Protein AF-W4SAY4-F1 (afdb_monomer_lite)

Secondary structure (DSSP, 8-state):
--TTS------SHHHHHHHHHHTS-GGGHHHHHHHHHHHH-S---HHHHHHHHHHHHHHTTTHHHHHHHHHHHHHHHHHSGGGTT--HHHHHHHHHHHHHT--SS----BTTBS-HHHHHHHHHHHHHHHTT--HHHHHHHHHHHHHHH--TT--HHHHHHHHHHHHHHHHHHHHHHIIIIITTGGGT--S-GGG-STT--TTS----HHHHHHHHHHHHHH-TT-EE-S--SS-SB-HHHHHHHHHHHH-HHHHHHHHHHHHHHHTTSS-PPPPHHHHHHHHHHHHHSPPTT--TT-HHHHHHHHHHHHHHHHHHHHHHTSS--SSS--HHHHHHHHHHHHHHHTSSTTHHHHHHHHHHHHHHHHHHHHHHHHHHHHHHHSSSEE---TTTTS----BTTTGGGSPP-HHHHHHHHHS---HHHHHHTGGGSHHHHHHHHHHHHHHHH-HHHHHHPPP--

Foldseek 3Di:
DPLPDPDLAAQALLLLQLLLQALFAPQLQVLLLVLLCVQQVDNLPLLVLLLVLLLVCCVPVCVVLLVQLLVLLQVLQCVDVVRNPQDSVLLSLLLSLLLSQQDDLAADADLFAGDDPRLVSSVVSLVNSLPPDDPSSNVSSVSLSVLRHGQPPHDPVSSVSSVVNRVSSSVRSNVSCCLSQQLASLLSNVSFNLQNWVSHDVVSVHDHPVVSLVVLQVCVPRNLAHENDQDDQFIQWWNLLSLLSSVCSVVVVVLSVLLVVLVVLLVQWPADDDNSNLSSSLLSLLLSLPAQPDDLPPAPVLVVVLVQSLVSSLSSVQSNVPQAHPVRGDPVNNVRSSRSSCRCRHDPSNSVSSVSSPVSSVVSVLSSLVSLLVSLCCLLAGRHHYDDDPQSLFDGGAGHPPRSVDDHPVVLLVCLVVDDDDQVVCSVVVSGRSNSNVSNVVSVVVCVVCVCCRSPNDRDD

Organism: NCBI:txid1414836

Sequence (461 aa):
MPADWPCDGTTGYDFMDQVGGVLHDPAGFKPLARAWQKVSGRSGDFAQEERSARDEILRGPLQTEFNRAVGALSALARLDPPTREFSPQMLARGLCVLLRWFPVYRTYAGAKGVTGSEAERLRATAARAREGMPESIVAAVDAIERWLLDDAGADRAQVALRHILRRRVEQLSAPLNAKSVEDTAFYRHGVLLSRNEVGSHPTHFANDAAEFHAQNLERAKHFPRALLATATHDHKRGEDLRMRLAVLSEQPRWWIEQSSQFDALTETLDSPALAGGDQQMLWQTLVAAWPIGLGADQTEPLAEYAERIAQWLLKAVREAKLHTSWTDGSPVYEQAVQATVEQVLCSRAGLPLRRALLRASNHIAAAGARNALVQTTLRLTVPGVPDLYQGTEGWDLSLVDPDNRRPVDYAQRQQWLERARDWNTLLRSWRDGAVKARLTALLLQLRAEHPSLFAKGDYQP

InterPro domains:
  IPR012767 Maltooligosyl trehalose synthase [TIGR02401] (2-461)
  IPR013797 Maltooligosyl trehalose synthase, domain 4 [G3DSA:1.10.10.470] (251-352)
  IPR017853 Glycoside hydrolase superfamily [SSF51445] (5-454)

Radius of gyration: 24.58 Å; chains: 1; bounding box: 54×60×66 Å

Structure (mmCIF, N/CA/C/O backbone):
data_AF-W4SAY4-F1
#
_entry.id   AF-W4SAY4-F1
#
loop_
_atom_site.group_PDB
_atom_site.id
_atom_site.type_symbol
_atom_site.label_atom_id
_atom_site.label_alt_id
_atom_site.label_comp_id
_atom_site.label_asym_id
_atom_site.label_entity_id
_atom_site.label_seq_id
_atom_site.pdbx_PDB_ins_code
_atom_site.Cartn_x
_atom_site.Cartn_y
_atom_site.Cartn_z
_atom_site.occupancy
_atom_site.B_iso_or_equiv
_atom_site.auth_seq_id
_atom_site.auth_comp_id
_atom_site.auth_asym_id
_atom_site.auth_atom_id
_atom_site.pdbx_PDB_model_num
ATOM 1 N N . MET A 1 1 ? 3.855 -15.223 -11.497 1.00 82.69 1 MET A N 1
ATOM 2 C CA . MET A 1 1 ? 5.276 -15.606 -11.316 1.00 82.69 1 MET A CA 1
ATOM 3 C C . MET A 1 1 ? 5.685 -16.496 -12.479 1.00 82.69 1 MET A C 1
ATOM 5 O O . MET A 1 1 ? 4.782 -17.088 -13.067 1.00 82.69 1 MET A O 1
ATOM 9 N N . PRO A 1 2 ? 6.977 -16.585 -12.841 1.00 85.12 2 PRO A N 1
ATOM 10 C CA . PRO A 1 2 ? 7.436 -17.583 -13.805 1.00 85.12 2 PRO A CA 1
ATOM 11 C C . PRO A 1 2 ? 7.027 -18.995 -13.362 1.00 85.12 2 PRO A C 1
ATOM 13 O O . PRO A 1 2 ? 7.161 -19.338 -12.189 1.00 85.12 2 PRO A O 1
ATOM 16 N N . ALA A 1 3 ? 6.466 -19.783 -14.281 1.00 82.38 3 ALA A N 1
ATOM 17 C CA . ALA A 1 3 ? 5.867 -21.084 -13.967 1.00 82.38 3 ALA A CA 1
ATOM 18 C C . ALA A 1 3 ? 6.901 -22.181 -13.651 1.00 82.38 3 ALA A C 1
ATOM 20 O O . ALA A 1 3 ? 6.547 -23.231 -13.127 1.00 82.38 3 ALA A O 1
ATOM 21 N N . ASP A 1 4 ? 8.168 -21.949 -13.990 1.00 85.69 4 ASP A N 1
ATOM 22 C CA . ASP A 1 4 ? 9.296 -22.859 -13.788 1.00 85.69 4 ASP A CA 1
ATOM 23 C C . ASP A 1 4 ? 10.018 -22.647 -12.448 1.00 85.69 4 ASP A C 1
ATOM 25 O O . ASP A 1 4 ? 10.971 -23.363 -12.134 1.00 85.69 4 ASP A O 1
ATOM 29 N N . TRP A 1 5 ? 9.587 -21.674 -11.642 1.00 90.12 5 TRP A N 1
ATOM 30 C CA . TRP A 1 5 ? 10.169 -21.451 -10.327 1.00 90.12 5 TRP A CA 1
ATOM 31 C C . TRP A 1 5 ? 9.798 -22.583 -9.366 1.00 90.12 5 TRP A C 1
ATOM 33 O O . TRP A 1 5 ? 8.615 -22.891 -9.218 1.00 90.12 5 TRP A O 1
ATOM 43 N N . PRO A 1 6 ? 10.774 -23.174 -8.651 1.00 92.19 6 PRO A N 1
ATOM 44 C CA . PRO A 1 6 ? 10.508 -24.196 -7.646 1.00 92.19 6 PRO A CA 1
ATOM 45 C C . PRO A 1 6 ? 10.005 -23.544 -6.344 1.00 92.19 6 PRO A C 1
ATOM 47 O O . PRO A 1 6 ? 10.640 -23.659 -5.297 1.00 92.19 6 PRO A O 1
ATOM 50 N N . CYS A 1 7 ? 8.893 -22.808 -6.414 1.00 94.06 7 CYS A N 1
ATOM 51 C CA . CYS A 1 7 ? 8.252 -22.162 -5.273 1.00 94.06 7 CYS A CA 1
ATOM 52 C C . CYS A 1 7 ? 6.763 -22.515 -5.186 1.00 94.06 7 CYS A C 1
ATOM 54 O O . CYS A 1 7 ? 6.109 -22.820 -6.179 1.00 94.06 7 CYS A O 1
ATOM 56 N N . ASP A 1 8 ? 6.231 -22.443 -3.969 1.00 94.00 8 ASP A N 1
ATOM 57 C CA . ASP A 1 8 ? 4.842 -22.803 -3.666 1.00 94.00 8 ASP A CA 1
ATOM 58 C C . ASP A 1 8 ? 3.840 -21.664 -3.851 1.00 94.00 8 ASP A C 1
ATOM 60 O O . ASP A 1 8 ? 2.628 -21.886 -3.841 1.00 94.00 8 ASP A O 1
ATOM 64 N N . GLY A 1 9 ? 4.342 -20.444 -4.031 1.00 95.00 9 GLY A N 1
ATOM 65 C CA . GLY A 1 9 ? 3.535 -19.244 -4.144 1.00 95.00 9 GLY A CA 1
ATOM 66 C C . GLY A 1 9 ? 4.259 -18.000 -3.638 1.00 95.00 9 GLY A C 1
ATOM 67 O O . GLY A 1 9 ? 5.473 -18.002 -3.421 1.00 95.00 9 GLY A O 1
ATOM 68 N N . THR A 1 10 ? 3.488 -16.932 -3.458 1.00 96.25 10 THR A N 1
ATOM 69 C CA . THR A 1 10 ? 3.915 -15.669 -2.844 1.00 96.25 10 THR A CA 1
ATOM 70 C C . THR A 1 10 ? 3.707 -15.708 -1.326 1.00 96.25 10 THR A C 1
ATOM 72 O O . THR A 1 10 ? 3.136 -16.650 -0.771 1.00 96.25 10 THR A O 1
ATOM 75 N N . THR A 1 11 ? 4.116 -14.630 -0.654 1.00 97.75 11 THR A N 1
ATOM 76 C CA . THR A 1 11 ? 3.770 -14.362 0.747 1.00 97.75 11 THR A CA 1
ATOM 77 C C . THR A 1 11 ? 2.364 -13.771 0.930 1.00 97.75 11 THR A C 1
ATOM 79 O O . THR A 1 11 ? 2.032 -13.364 2.034 1.00 97.75 11 THR A O 1
ATOM 82 N N . GLY A 1 12 ? 1.536 -13.701 -0.119 1.00 97.75 12 GLY A N 1
ATOM 83 C CA . GLY A 1 12 ? 0.108 -13.397 0.005 1.00 97.75 12 GLY A CA 1
ATOM 84 C C . GLY A 1 12 ? -0.318 -11.931 -0.065 1.00 97.75 12 GLY A C 1
ATOM 85 O O . GLY A 1 12 ? -1.479 -11.644 0.219 1.00 97.75 12 GLY A O 1
ATOM 86 N N . TYR A 1 13 ? 0.556 -10.996 -0.458 1.00 97.94 13 TYR A N 1
ATOM 87 C CA . TYR A 1 13 ? 0.147 -9.602 -0.716 1.00 97.94 13 TYR A CA 1
ATOM 88 C C . TYR A 1 13 ? -0.864 -9.479 -1.864 1.00 97.94 13 TYR A C 1
ATOM 90 O O . TYR A 1 13 ? -1.711 -8.593 -1.854 1.00 97.94 13 TYR A O 1
ATOM 98 N N . ASP A 1 14 ? -0.810 -10.391 -2.833 1.00 96.75 14 ASP A N 1
ATOM 99 C CA . ASP A 1 14 ? -1.831 -10.529 -3.865 1.00 96.75 14 ASP A CA 1
ATOM 100 C C . ASP A 1 14 ? -3.192 -10.862 -3.246 1.00 96.75 14 ASP A C 1
ATOM 102 O O . ASP A 1 14 ? -4.172 -10.200 -3.561 1.00 96.75 14 ASP A O 1
ATOM 106 N N . PHE A 1 15 ? -3.266 -11.799 -2.296 1.00 98.25 15 PHE A N 1
ATOM 107 C CA . PHE A 1 15 ? -4.519 -12.052 -1.579 1.00 98.25 15 PHE A CA 1
ATOM 108 C C . PHE A 1 15 ? -4.973 -10.842 -0.749 1.00 98.25 15 PHE A C 1
ATOM 110 O O . PHE A 1 15 ? -6.164 -10.531 -0.745 1.00 98.25 15 PHE A O 1
ATOM 117 N N . MET A 1 16 ? -4.043 -10.136 -0.094 1.00 98.25 16 MET A N 1
ATOM 118 C CA . MET A 1 16 ? -4.336 -8.905 0.652 1.00 98.25 16 MET A CA 1
ATOM 119 C C . MET A 1 16 ? -5.023 -7.854 -0.230 1.00 98.25 16 MET A C 1
ATOM 121 O O . MET A 1 16 ? -6.000 -7.234 0.194 1.00 98.25 16 MET A O 1
ATOM 125 N N . ASP A 1 17 ? -4.540 -7.682 -1.462 1.00 97.69 17 ASP A N 1
ATOM 126 C CA . ASP A 1 17 ? -5.147 -6.790 -2.445 1.00 97.69 17 ASP A CA 1
ATOM 127 C C . ASP A 1 17 ? -6.536 -7.276 -2.881 1.00 97.69 17 ASP A C 1
ATOM 129 O O . ASP A 1 17 ? -7.489 -6.499 -2.876 1.00 97.69 17 ASP A O 1
ATOM 133 N N . GLN A 1 18 ? -6.674 -8.569 -3.187 1.00 97.81 18 GLN A N 1
ATOM 134 C CA . GLN A 1 18 ? -7.916 -9.180 -3.676 1.00 97.81 18 GLN A CA 1
ATOM 135 C C . GLN A 1 18 ? -9.053 -9.096 -2.651 1.00 97.81 18 GLN A C 1
ATOM 137 O O . GLN A 1 18 ? -10.160 -8.659 -2.976 1.00 97.81 18 GLN A O 1
ATOM 142 N N . VAL A 1 19 ? -8.779 -9.487 -1.400 1.00 98.06 19 VAL A N 1
ATOM 143 C CA . VAL A 1 19 ? -9.763 -9.414 -0.310 1.00 98.06 19 VAL A CA 1
ATOM 144 C C . VAL A 1 19 ? -10.059 -7.967 0.075 1.00 98.06 19 VAL A C 1
ATOM 146 O O . VAL A 1 19 ? -11.194 -7.638 0.409 1.00 98.06 19 VAL A O 1
ATOM 149 N N . GLY A 1 20 ? -9.063 -7.082 -0.034 1.00 96.44 20 GLY A N 1
ATOM 150 C CA . GLY A 1 20 ? -9.269 -5.646 0.067 1.00 96.44 20 GLY A CA 1
ATOM 151 C C . GLY A 1 20 ? -10.266 -5.172 -0.985 1.00 96.44 20 GLY A C 1
ATOM 152 O O . GLY A 1 20 ? -11.292 -4.607 -0.628 1.00 96.44 20 GLY A O 1
ATOM 153 N N . GLY A 1 21 ? -10.011 -5.448 -2.264 1.00 97.00 21 GLY A N 1
ATOM 154 C CA . GLY A 1 21 ? -10.832 -5.003 -3.389 1.00 97.00 21 GLY A CA 1
ATOM 155 C C . GLY A 1 21 ? -12.295 -5.440 -3.301 1.00 97.00 21 GLY A C 1
ATOM 156 O O . GLY A 1 21 ? -13.177 -4.608 -3.495 1.00 97.00 21 GLY A O 1
ATOM 157 N N . VAL A 1 22 ? -12.574 -6.704 -2.961 1.00 97.94 22 VAL A N 1
ATOM 158 C CA . VAL A 1 22 ? -13.960 -7.221 -2.894 1.00 97.94 22 VAL A CA 1
ATOM 159 C C . VAL A 1 22 ? -14.778 -6.640 -1.728 1.00 97.94 22 VAL A C 1
ATOM 161 O O . VAL A 1 22 ? -16.004 -6.692 -1.737 1.00 97.94 22 VAL A O 1
ATOM 164 N N . LEU A 1 23 ? -14.112 -6.064 -0.720 1.00 97.81 23 LEU A N 1
ATOM 165 C CA . LEU A 1 23 ? -14.746 -5.448 0.454 1.00 97.81 23 LEU A CA 1
ATOM 166 C C . LEU A 1 23 ? -14.910 -3.923 0.332 1.00 97.81 23 LEU A C 1
ATOM 168 O O . LEU A 1 23 ? -15.243 -3.269 1.320 1.00 97.81 23 LEU A O 1
ATOM 172 N N . HIS A 1 24 ? -14.677 -3.349 -0.853 1.00 98.12 24 HIS A N 1
ATOM 173 C CA . HIS A 1 24 ? -14.917 -1.931 -1.140 1.00 98.12 24 HIS A CA 1
ATOM 174 C C . HIS A 1 24 ? -16.132 -1.743 -2.052 1.00 98.12 24 HIS A C 1
ATOM 176 O O . HIS A 1 24 ? -16.351 -2.512 -2.984 1.00 98.12 24 HIS A O 1
ATOM 182 N N . ASP A 1 25 ? -16.886 -0.666 -1.832 1.00 97.94 25 ASP A N 1
ATOM 183 C CA . ASP A 1 25 ? -17.968 -0.255 -2.724 1.00 97.94 25 ASP A CA 1
ATOM 184 C C . ASP A 1 25 ? -17.409 0.613 -3.872 1.00 97.94 25 ASP A C 1
ATOM 186 O O . ASP A 1 25 ? -16.964 1.743 -3.627 1.00 97.94 25 ASP A O 1
ATOM 190 N N . PRO A 1 26 ? -17.457 0.157 -5.142 1.00 97.56 26 PRO A N 1
ATOM 191 C CA . PRO A 1 26 ? -16.951 0.922 -6.284 1.00 97.56 26 PRO A CA 1
ATOM 192 C C . PRO A 1 26 ? -17.627 2.292 -6.463 1.00 97.56 26 PRO A C 1
ATOM 194 O O . PRO A 1 26 ? -17.024 3.202 -7.044 1.00 97.56 26 PRO A O 1
ATOM 197 N N . ALA A 1 27 ? -18.852 2.485 -5.958 1.00 97.69 27 ALA A N 1
ATOM 198 C CA . ALA A 1 27 ? -19.553 3.765 -6.026 1.00 97.69 27 ALA A CA 1
ATOM 199 C C . ALA A 1 27 ? -18.858 4.870 -5.206 1.00 97.69 27 ALA A C 1
ATOM 201 O O . ALA A 1 27 ? -19.015 6.058 -5.517 1.00 97.69 27 ALA A O 1
ATOM 202 N N . GLY A 1 28 ? -18.045 4.493 -4.213 1.00 97.75 28 GLY A N 1
ATOM 203 C CA . GLY A 1 28 ? -17.296 5.404 -3.353 1.00 97.75 28 GLY A CA 1
ATOM 204 C C . GLY A 1 28 ? -16.170 6.164 -4.051 1.00 97.75 28 GLY A C 1
ATOM 205 O O . GLY A 1 28 ? -15.879 7.302 -3.680 1.00 97.75 28 GLY A O 1
ATOM 206 N N . PHE A 1 29 ? -15.556 5.593 -5.094 1.00 97.62 29 PHE A N 1
ATOM 207 C CA . PHE A 1 29 ? -14.340 6.162 -5.685 1.00 97.62 29 PHE A CA 1
ATOM 208 C C . PHE A 1 29 ? -14.545 7.582 -6.225 1.00 97.62 29 PHE A C 1
ATOM 210 O O . PHE A 1 29 ? -13.827 8.507 -5.854 1.00 97.62 29 PHE A O 1
ATOM 217 N N . LYS A 1 30 ? -15.546 7.781 -7.092 1.00 97.50 30 LYS A N 1
ATOM 218 C CA . LYS A 1 30 ? -15.785 9.073 -7.762 1.00 97.50 30 LYS A CA 1
ATOM 219 C C . LYS A 1 30 ? -16.004 10.240 -6.782 1.00 97.50 30 LYS A C 1
ATOM 221 O O . LYS A 1 30 ? -15.354 11.270 -6.969 1.00 97.50 30 LYS A O 1
ATOM 226 N N . PRO A 1 31 ? -16.907 10.156 -5.783 1.00 98.12 31 PRO A N 1
ATOM 227 C CA . PRO A 1 31 ? -17.095 11.248 -4.828 1.00 98.12 31 PRO A CA 1
ATOM 228 C C . PRO A 1 31 ? -15.857 11.493 -3.956 1.00 98.12 31 PRO A C 1
ATOM 230 O O . PRO A 1 31 ? -15.486 12.654 -3.782 1.00 98.12 31 PRO A O 1
ATOM 233 N N . LEU A 1 32 ? -15.180 10.440 -3.479 1.00 98.38 32 LEU A N 1
ATOM 234 C CA . LEU A 1 32 ? -13.958 10.579 -2.676 1.00 98.38 32 LEU A CA 1
ATOM 235 C C . LEU A 1 32 ? -12.820 11.221 -3.480 1.00 98.38 32 LEU A C 1
ATOM 237 O O . LEU A 1 32 ? -12.167 12.142 -2.996 1.00 98.38 32 LEU A O 1
ATOM 241 N N . ALA A 1 33 ? -12.629 10.812 -4.738 1.00 97.88 33 ALA A N 1
ATOM 242 C CA . ALA A 1 33 ? -11.606 11.373 -5.615 1.00 97.88 33 ALA A CA 1
ATOM 243 C C . ALA A 1 33 ? -11.842 12.862 -5.904 1.00 97.88 33 ALA A C 1
ATOM 245 O O . ALA A 1 33 ? -10.900 13.651 -5.866 1.00 97.88 33 ALA A O 1
ATOM 246 N N . ARG A 1 34 ? -13.096 13.277 -6.131 1.00 97.69 34 ARG A N 1
ATOM 247 C CA . ARG A 1 34 ? -13.447 14.699 -6.310 1.00 97.69 34 ARG A CA 1
ATOM 248 C C . ARG A 1 34 ? -13.194 15.520 -5.048 1.00 97.69 34 ARG A C 1
ATOM 250 O O . ARG A 1 34 ? -12.700 16.642 -5.144 1.00 97.69 34 ARG A O 1
ATOM 257 N N . ALA A 1 35 ? -13.533 14.976 -3.880 1.00 97.69 35 ALA A N 1
ATOM 258 C CA . ALA A 1 35 ? -13.258 15.637 -2.610 1.00 97.69 35 ALA A CA 1
ATOM 259 C C . ALA A 1 35 ? -11.747 15.803 -2.406 1.00 97.69 35 ALA A C 1
ATOM 261 O O . ALA A 1 35 ? -11.294 16.922 -2.186 1.00 97.69 35 ALA A O 1
ATOM 262 N N . TRP A 1 36 ? -10.975 14.727 -2.604 1.00 97.69 36 TRP A N 1
ATOM 263 C CA . TRP A 1 36 ? -9.512 14.735 -2.561 1.00 97.69 36 TRP A CA 1
ATOM 264 C C . TRP A 1 36 ? -8.901 15.770 -3.511 1.00 97.69 36 TRP A C 1
ATOM 266 O O . TRP A 1 36 ? -8.030 16.534 -3.102 1.00 97.69 36 TRP A O 1
ATOM 276 N N . GLN A 1 37 ? -9.366 15.842 -4.761 1.00 97.31 37 GLN A N 1
ATOM 277 C CA . GLN A 1 37 ? -8.881 16.826 -5.735 1.00 97.31 37 GLN A CA 1
ATOM 278 C C . GLN A 1 37 ? -9.059 18.261 -5.238 1.00 97.31 37 GLN A C 1
ATOM 280 O O . GLN A 1 37 ? -8.132 19.067 -5.309 1.00 97.31 37 GLN A O 1
ATOM 285 N N . LYS A 1 38 ? -10.243 18.570 -4.698 1.00 96.69 38 LYS A N 1
ATOM 286 C CA . LYS A 1 38 ? -10.585 19.909 -4.212 1.00 96.69 38 LYS A CA 1
ATOM 287 C C . LYS A 1 38 ? -9.698 20.349 -3.044 1.00 96.69 38 LYS A C 1
ATOM 289 O O . LYS A 1 38 ? -9.279 21.499 -3.010 1.00 96.69 38 LYS A O 1
ATOM 294 N N . VAL A 1 39 ? -9.446 19.452 -2.092 1.00 94.88 39 VAL A N 1
ATOM 295 C CA . VAL A 1 39 ? -8.733 19.763 -0.839 1.00 94.88 39 VAL A CA 1
ATOM 296 C C . VAL A 1 39 ? -7.214 19.663 -0.968 1.00 94.88 39 VAL A C 1
ATOM 298 O O . VAL A 1 39 ? -6.495 20.454 -0.372 1.00 94.88 39 VAL A O 1
ATOM 301 N N . SER A 1 40 ? -6.708 18.709 -1.753 1.00 94.94 40 SER A N 1
ATOM 302 C CA . SER A 1 40 ? -5.265 18.481 -1.899 1.00 94.94 40 SER A CA 1
ATOM 303 C C . SER A 1 40 ? -4.633 19.293 -3.031 1.00 94.94 40 SER A C 1
ATOM 305 O O . SER A 1 40 ? -3.412 19.422 -3.073 1.00 94.94 40 SER A O 1
ATOM 307 N N . GLY A 1 41 ? -5.432 19.776 -3.992 1.00 93.69 41 GLY A N 1
ATOM 308 C CA . GLY A 1 41 ? -4.936 20.356 -5.244 1.00 93.69 41 GLY A CA 1
ATOM 309 C C . GLY A 1 41 ? -4.274 19.338 -6.185 1.00 93.69 41 GLY A C 1
ATOM 310 O O . GLY A 1 41 ? -3.746 19.719 -7.229 1.00 93.69 41 GLY A O 1
ATOM 311 N N . ARG A 1 42 ? -4.289 18.043 -5.839 1.00 93.62 42 ARG A N 1
ATOM 312 C CA . ARG A 1 42 ? -3.723 16.949 -6.641 1.00 93.62 42 ARG A CA 1
ATOM 313 C C . ARG A 1 42 ? -4.797 16.306 -7.514 1.00 93.62 42 ARG A C 1
ATOM 315 O O . ARG A 1 42 ? -5.986 16.442 -7.259 1.00 93.62 42 ARG A O 1
ATOM 322 N N . SER A 1 43 ? -4.403 15.563 -8.545 1.00 89.31 43 SER A N 1
ATOM 323 C CA . SER A 1 43 ? -5.353 15.070 -9.555 1.00 89.31 43 SER A CA 1
ATOM 324 C C . SER A 1 43 ? -6.267 13.938 -9.092 1.00 89.31 43 SER A C 1
ATOM 326 O O . SER A 1 43 ? -7.260 13.665 -9.756 1.00 89.31 43 SER A O 1
ATOM 328 N N . GLY A 1 44 ? -5.944 13.229 -8.008 1.00 89.06 44 GLY A N 1
ATOM 329 C CA . GLY A 1 44 ? -6.655 12.002 -7.618 1.00 89.06 44 GLY A CA 1
ATOM 330 C C . GLY A 1 44 ? -6.483 10.827 -8.597 1.00 89.06 44 GLY A C 1
ATOM 331 O O . GLY A 1 44 ? -7.007 9.746 -8.330 1.00 89.06 44 GLY A O 1
ATOM 332 N N . ASP A 1 45 ? -5.731 11.005 -9.690 1.00 94.19 45 ASP A N 1
ATOM 333 C CA . ASP A 1 45 ? -5.305 9.936 -10.593 1.00 94.19 45 ASP A CA 1
ATOM 334 C C . ASP A 1 45 ? -4.006 9.324 -10.064 1.00 94.19 45 ASP A C 1
ATOM 336 O O . ASP A 1 45 ? -2.931 9.926 -10.142 1.00 94.19 45 ASP A O 1
ATOM 340 N N . PHE A 1 46 ? -4.107 8.105 -9.534 1.00 96.19 46 PHE A N 1
ATOM 341 C CA . PHE A 1 46 ? -2.954 7.393 -8.997 1.00 96.19 46 PHE A CA 1
ATOM 342 C C . PHE A 1 46 ? -1.867 7.161 -10.051 1.00 96.19 46 PHE A C 1
ATOM 344 O O . PHE A 1 46 ? -0.684 7.308 -9.754 1.00 96.19 46 PHE A O 1
ATOM 351 N N . ALA A 1 47 ? -2.245 6.869 -11.298 1.00 95.12 47 ALA A N 1
ATOM 352 C CA . ALA A 1 47 ? -1.272 6.592 -12.347 1.00 95.12 47 ALA A CA 1
ATOM 353 C C . ALA A 1 47 ? -0.427 7.839 -12.664 1.00 95.12 47 ALA A C 1
ATOM 355 O O . ALA A 1 47 ? 0.740 7.732 -13.037 1.00 95.12 47 ALA A O 1
ATOM 356 N N . GLN A 1 48 ? -0.986 9.044 -12.511 1.00 95.00 48 GLN A N 1
ATOM 357 C CA . GLN A 1 48 ? -0.214 10.279 -12.638 1.00 95.00 48 GLN A CA 1
ATOM 358 C C . GLN A 1 48 ? 0.785 10.456 -11.489 1.00 95.00 48 GLN A C 1
ATOM 360 O O . GLN A 1 48 ? 1.935 10.823 -11.744 1.00 95.00 48 GLN A O 1
ATOM 365 N N . GLU A 1 49 ? 0.363 10.181 -10.254 1.00 96.75 49 GLU A N 1
ATOM 366 C CA . GLU A 1 49 ? 1.235 10.231 -9.075 1.00 96.75 49 GLU A CA 1
ATOM 367 C C . GLU A 1 49 ? 2.401 9.255 -9.192 1.00 96.75 49 GLU A C 1
ATOM 369 O O . GLU A 1 49 ? 3.553 9.631 -8.978 1.00 96.75 49 GLU A O 1
ATOM 374 N N . GLU A 1 50 ? 2.108 8.032 -9.622 1.00 96.50 50 GLU A N 1
ATOM 375 C CA . GLU A 1 50 ? 3.095 6.995 -9.876 1.00 96.50 50 GLU A CA 1
ATOM 376 C C . GLU A 1 50 ? 4.134 7.438 -10.912 1.00 96.50 50 GLU A C 1
ATOM 378 O O . GLU A 1 50 ? 5.335 7.372 -10.654 1.00 96.50 50 GLU A O 1
ATOM 383 N N . ARG A 1 51 ? 3.699 7.943 -12.075 1.00 96.00 51 ARG A N 1
ATOM 384 C CA . ARG A 1 51 ? 4.620 8.410 -13.126 1.00 96.00 51 ARG A CA 1
ATOM 385 C C . ARG A 1 51 ? 5.513 9.551 -12.638 1.00 96.00 51 ARG A C 1
ATOM 387 O O . ARG A 1 51 ? 6.703 9.564 -12.948 1.00 96.00 51 ARG A O 1
ATOM 394 N N . SER A 1 52 ? 4.951 10.490 -11.876 1.00 96.19 52 SER A N 1
ATOM 395 C CA . SER A 1 52 ? 5.703 11.601 -11.280 1.00 96.19 52 SER A CA 1
ATOM 396 C C . SER A 1 52 ? 6.740 11.097 -10.270 1.00 96.19 52 SER A C 1
ATOM 398 O O . SER A 1 52 ? 7.913 11.465 -10.335 1.00 96.19 52 SER A O 1
ATOM 400 N N . ALA A 1 53 ? 6.338 10.178 -9.389 1.00 97.25 53 ALA A N 1
ATOM 401 C CA . ALA A 1 53 ? 7.228 9.567 -8.412 1.00 97.25 53 ALA A CA 1
ATOM 402 C C . ALA A 1 53 ? 8.339 8.739 -9.079 1.00 97.25 53 ALA A C 1
ATOM 404 O O . ALA A 1 53 ? 9.486 8.803 -8.649 1.00 97.25 53 ALA A O 1
ATOM 405 N N . ARG A 1 54 ? 8.047 7.997 -10.156 1.00 97.81 54 ARG A N 1
ATOM 406 C CA . ARG A 1 54 ? 9.064 7.243 -10.912 1.00 97.81 54 ARG A CA 1
ATOM 407 C C . ARG A 1 54 ? 10.146 8.168 -11.462 1.00 97.81 54 ARG A C 1
ATOM 409 O O . ARG A 1 54 ? 11.331 7.883 -11.304 1.00 97.81 54 ARG A O 1
ATOM 416 N N . ASP A 1 55 ? 9.746 9.289 -12.054 1.00 96.19 55 ASP A N 1
ATOM 417 C CA . ASP A 1 55 ? 10.671 10.309 -12.552 1.00 96.19 55 ASP A CA 1
ATOM 418 C C . ASP A 1 55 ? 11.574 10.873 -11.447 1.00 96.19 55 ASP A C 1
ATOM 420 O O . ASP A 1 55 ? 12.782 11.010 -11.641 1.00 96.19 55 ASP A O 1
ATOM 424 N N . GLU A 1 56 ? 10.994 11.201 -10.294 1.00 96.12 56 GLU A N 1
ATOM 425 C CA . GLU A 1 56 ? 11.715 11.745 -9.142 1.00 96.12 56 GLU A CA 1
ATOM 426 C C . GLU A 1 56 ? 12.707 10.733 -8.557 1.00 96.12 56 GLU A C 1
ATOM 428 O O . GLU A 1 56 ? 13.878 11.053 -8.353 1.00 96.12 56 GLU A O 1
ATOM 433 N N . ILE A 1 57 ? 12.276 9.484 -8.367 1.00 97.12 57 ILE A N 1
ATOM 434 C CA . ILE A 1 57 ? 13.118 8.423 -7.808 1.00 97.12 57 ILE A CA 1
ATOM 435 C C . ILE A 1 57 ? 14.296 8.086 -8.733 1.00 97.12 57 ILE A C 1
ATOM 437 O O . ILE A 1 57 ? 15.412 7.876 -8.249 1.00 97.12 57 ILE A O 1
ATOM 441 N N . LEU A 1 58 ? 14.079 8.084 -10.053 1.00 96.44 58 LEU A N 1
ATOM 442 C CA . LEU A 1 58 ? 15.143 7.876 -11.041 1.00 96.44 58 LEU A CA 1
ATOM 443 C C . LEU A 1 58 ? 16.188 8.999 -11.043 1.00 96.44 58 LEU A C 1
ATOM 445 O O . LEU A 1 58 ? 17.358 8.719 -11.298 1.00 96.44 58 LEU A O 1
ATOM 449 N N . ARG A 1 59 ? 15.776 10.244 -10.766 1.00 93.19 59 ARG A N 1
ATOM 450 C CA . ARG A 1 59 ? 16.663 11.422 -10.701 1.00 93.19 59 ARG A CA 1
ATOM 451 C C . ARG A 1 59 ? 17.323 11.628 -9.334 1.00 93.19 59 ARG A C 1
ATOM 453 O O . ARG A 1 59 ? 18.217 12.461 -9.214 1.00 93.19 59 ARG A O 1
ATOM 460 N N . GLY A 1 60 ? 16.865 10.911 -8.311 1.00 92.94 60 GLY A N 1
ATOM 461 C CA . GLY A 1 60 ? 17.334 11.049 -6.936 1.00 92.94 60 GLY A CA 1
ATOM 462 C C . GLY A 1 60 ? 17.890 9.732 -6.385 1.00 92.94 60 GLY A C 1
ATOM 463 O O . GLY A 1 60 ? 18.984 9.331 -6.789 1.00 92.94 60 GLY A O 1
ATOM 464 N N . PRO A 1 61 ? 17.185 9.037 -5.469 1.00 92.44 61 PRO A N 1
ATOM 465 C CA . PRO A 1 61 ? 17.732 7.890 -4.737 1.00 92.44 61 PRO A CA 1
ATOM 466 C C . PRO A 1 61 ? 18.285 6.737 -5.587 1.00 92.44 61 PRO A C 1
ATOM 468 O O . PRO A 1 61 ? 19.175 6.034 -5.120 1.00 92.44 61 PRO A O 1
ATOM 471 N N . LEU A 1 62 ? 17.785 6.528 -6.813 1.00 96.44 62 LEU A N 1
ATOM 472 C CA . LEU A 1 62 ? 18.233 5.442 -7.702 1.00 96.44 62 LEU A CA 1
ATOM 473 C C . LEU A 1 62 ? 19.140 5.916 -8.846 1.00 96.44 62 LEU A C 1
ATOM 475 O O . LEU A 1 62 ? 19.372 5.175 -9.806 1.00 96.44 62 LEU A O 1
ATOM 479 N N . GLN A 1 63 ? 19.683 7.133 -8.760 1.00 95.81 63 GLN A N 1
ATOM 480 C CA . GLN A 1 63 ? 20.513 7.712 -9.817 1.00 95.81 63 GLN A CA 1
ATOM 481 C C . GLN A 1 63 ? 21.758 6.858 -10.122 1.00 95.81 63 GLN A C 1
ATOM 483 O O . GLN A 1 63 ? 22.186 6.770 -11.275 1.00 95.81 63 GLN A O 1
ATOM 488 N N . THR A 1 64 ? 22.334 6.192 -9.117 1.00 96.56 64 THR A N 1
ATOM 489 C CA . THR A 1 64 ? 23.506 5.319 -9.294 1.00 96.56 64 THR A CA 1
ATOM 490 C C . THR A 1 64 ? 23.167 4.087 -10.137 1.00 96.56 64 THR A C 1
ATOM 492 O O . THR A 1 64 ? 23.852 3.791 -11.120 1.00 96.56 64 THR A O 1
ATOM 495 N N . GLU A 1 65 ? 22.100 3.370 -9.792 1.00 97.44 65 GLU A N 1
ATOM 496 C CA . GLU A 1 65 ? 21.596 2.199 -10.517 1.00 97.44 65 GLU A CA 1
ATOM 497 C C . GLU A 1 65 ? 21.149 2.586 -11.931 1.00 97.44 65 GLU A C 1
ATOM 499 O O . GLU A 1 65 ? 21.478 1.889 -12.896 1.00 97.44 65 GLU A O 1
ATOM 504 N N . PHE A 1 66 ? 20.492 3.739 -12.070 1.00 98.19 66 PHE A N 1
ATOM 505 C CA . PHE A 1 66 ? 20.116 4.307 -13.359 1.00 98.19 66 PHE A CA 1
ATOM 506 C C . PHE A 1 66 ? 21.339 4.589 -14.241 1.00 98.19 66 PHE A C 1
ATOM 508 O O . PHE A 1 66 ? 21.400 4.117 -15.377 1.00 98.19 66 PHE A O 1
ATOM 515 N N . ASN A 1 67 ? 22.373 5.249 -13.712 1.00 97.88 67 ASN A N 1
ATOM 516 C CA . ASN A 1 67 ? 23.609 5.522 -14.450 1.00 97.88 67 ASN A CA 1
ATOM 517 C C . ASN A 1 67 ? 24.335 4.235 -14.872 1.00 97.88 67 ASN A C 1
ATOM 519 O O . ASN A 1 67 ? 24.894 4.172 -15.969 1.00 97.88 67 ASN A O 1
ATOM 523 N N . ARG A 1 68 ? 24.297 3.179 -14.049 1.00 97.56 68 ARG A N 1
ATOM 524 C CA . ARG A 1 68 ? 24.838 1.858 -14.418 1.00 97.56 68 ARG A CA 1
ATOM 525 C C . ARG A 1 68 ? 24.085 1.243 -15.601 1.00 97.56 68 ARG A C 1
ATOM 527 O O . ARG A 1 68 ? 24.725 0.676 -16.488 1.00 97.56 68 ARG A O 1
ATOM 534 N N . ALA A 1 69 ? 22.757 1.363 -15.642 1.00 98.00 69 ALA A N 1
ATOM 535 C CA . ALA A 1 69 ? 21.956 0.909 -16.779 1.00 98.00 69 ALA A CA 1
ATOM 536 C C . ALA A 1 69 ? 22.253 1.732 -18.047 1.00 98.00 69 ALA A C 1
ATOM 538 O O . ALA A 1 69 ? 22.492 1.156 -19.108 1.00 98.00 69 ALA A O 1
ATOM 539 N N . VAL A 1 70 ? 22.358 3.060 -17.934 1.00 98.25 70 VAL A N 1
ATOM 540 C CA . VAL A 1 70 ? 22.743 3.948 -19.050 1.00 98.25 70 VAL A CA 1
ATOM 541 C C . VAL A 1 70 ? 24.155 3.651 -19.566 1.00 98.25 70 VAL A C 1
ATOM 543 O O . VAL A 1 70 ? 24.396 3.693 -20.774 1.00 98.25 70 VAL A O 1
ATOM 546 N N . GLY A 1 71 ? 25.091 3.288 -18.686 1.00 98.06 71 GLY A N 1
ATOM 547 C CA . GLY A 1 71 ? 26.424 2.832 -19.082 1.00 98.06 71 GLY A CA 1
ATOM 548 C C . GLY A 1 71 ? 26.376 1.571 -19.950 1.00 98.06 71 GLY A C 1
ATOM 549 O O . GLY A 1 71 ? 27.056 1.506 -20.976 1.00 98.06 71 GLY A O 1
ATOM 550 N N . ALA A 1 72 ? 25.526 0.601 -19.590 1.00 97.44 72 ALA A N 1
ATOM 551 C CA . ALA A 1 72 ? 25.308 -0.605 -20.392 1.00 97.44 72 ALA A CA 1
ATOM 552 C C . ALA A 1 72 ? 24.660 -0.285 -21.751 1.00 97.44 72 ALA A C 1
ATOM 554 O O . ALA A 1 72 ? 25.112 -0.799 -22.774 1.00 97.44 72 ALA A O 1
ATOM 555 N N . LEU A 1 73 ? 23.671 0.617 -21.778 1.00 98.19 73 LEU A N 1
ATOM 556 C CA . LEU A 1 73 ? 23.066 1.114 -23.021 1.00 98.19 73 LEU A CA 1
ATOM 557 C C . LEU A 1 73 ? 24.102 1.781 -23.929 1.00 98.19 73 LEU A C 1
ATOM 559 O O . LEU A 1 73 ? 24.161 1.495 -25.118 1.00 98.19 73 LEU A O 1
ATOM 563 N N . SER A 1 74 ? 24.958 2.632 -23.364 1.00 98.12 74 SER A N 1
ATOM 564 C CA . SER A 1 74 ? 25.987 3.351 -24.123 1.00 98.12 74 SER A CA 1
ATOM 565 C C . SER A 1 74 ? 27.044 2.401 -24.694 1.00 98.12 74 SER A C 1
ATOM 567 O O . SER A 1 74 ? 27.567 2.627 -25.783 1.00 98.12 74 SER A O 1
ATOM 569 N N . ALA A 1 75 ? 27.373 1.325 -23.972 1.00 97.12 75 ALA A N 1
ATOM 570 C CA . ALA A 1 75 ? 28.267 0.284 -24.470 1.00 97.12 75 ALA A CA 1
ATOM 571 C C . ALA A 1 75 ? 27.649 -0.492 -25.643 1.00 97.12 75 ALA A C 1
ATOM 573 O O . ALA A 1 75 ? 28.343 -0.721 -26.632 1.00 97.12 75 ALA A O 1
ATOM 574 N N . LEU A 1 76 ? 26.359 -0.838 -25.559 1.00 96.31 76 LEU A N 1
ATOM 575 C CA . LEU A 1 76 ? 25.619 -1.467 -26.659 1.00 96.31 76 LEU A CA 1
ATOM 576 C C . LEU A 1 76 ? 25.531 -0.560 -27.881 1.00 96.31 76 LEU A C 1
ATOM 578 O O . LEU A 1 76 ? 25.849 -1.003 -28.981 1.00 96.31 76 LEU A O 1
ATOM 582 N N . ALA A 1 77 ? 25.181 0.710 -27.673 1.00 96.81 77 ALA A N 1
ATOM 583 C CA . ALA A 1 77 ? 25.014 1.680 -28.745 1.00 96.81 77 ALA A CA 1
ATOM 584 C C . ALA A 1 77 ? 26.271 1.799 -29.623 1.00 96.81 77 ALA A C 1
ATOM 586 O O . ALA A 1 77 ? 26.191 1.771 -30.847 1.00 96.81 77 ALA A O 1
ATOM 587 N N . ARG A 1 78 ? 27.464 1.822 -29.009 1.00 96.12 78 ARG A N 1
ATOM 588 C CA . ARG A 1 78 ? 28.745 1.868 -29.740 1.00 96.12 78 ARG A CA 1
ATOM 589 C C . ARG A 1 78 ? 28.976 0.660 -30.656 1.00 96.12 78 ARG A C 1
ATOM 591 O O . ARG A 1 78 ? 29.618 0.809 -31.699 1.00 96.12 78 ARG A O 1
ATOM 598 N N . LEU A 1 79 ? 28.475 -0.515 -30.270 1.00 93.81 79 LEU A N 1
ATOM 599 C CA . LEU A 1 79 ? 28.628 -1.765 -31.021 1.00 93.81 79 LEU A CA 1
ATOM 600 C C . LEU A 1 79 ? 27.505 -2.013 -32.034 1.00 93.81 79 LEU A C 1
ATOM 602 O O . LEU A 1 79 ? 27.640 -2.911 -32.858 1.00 93.81 79 LEU A O 1
ATOM 606 N N . ASP A 1 80 ? 26.412 -1.255 -31.993 1.00 89.44 80 ASP A N 1
ATOM 607 C CA . ASP A 1 80 ? 25.255 -1.424 -32.874 1.00 89.44 80 ASP A CA 1
ATOM 608 C C . ASP A 1 80 ? 25.194 -0.251 -33.875 1.00 89.44 80 ASP A C 1
ATOM 610 O O . ASP A 1 80 ? 24.807 0.856 -33.486 1.00 89.44 80 ASP A O 1
ATOM 614 N N . PRO A 1 81 ? 25.618 -0.441 -35.149 1.00 90.88 81 PRO A N 1
ATOM 615 C CA . PRO A 1 81 ? 25.818 0.648 -36.112 1.00 90.88 81 PRO A CA 1
ATOM 616 C C . PRO A 1 81 ? 24.660 1.655 -36.239 1.00 90.88 81 PRO A C 1
ATOM 618 O O . PRO A 1 81 ? 24.957 2.849 -36.218 1.00 90.88 81 PRO A O 1
ATOM 621 N N . PRO A 1 82 ? 23.371 1.247 -36.282 1.00 91.94 82 PRO A N 1
ATOM 622 C CA . PRO A 1 82 ? 22.234 2.175 -36.341 1.00 91.94 82 PRO A CA 1
ATOM 623 C C . PRO A 1 82 ? 22.099 3.099 -35.123 1.00 91.94 82 PRO A C 1
ATOM 625 O O . PRO A 1 82 ? 21.396 4.099 -35.185 1.00 91.94 82 PRO A O 1
ATOM 628 N N . THR A 1 83 ? 22.742 2.759 -34.006 1.00 95.38 83 THR A N 1
ATOM 629 C CA . THR A 1 83 ? 22.633 3.484 -32.731 1.00 95.38 83 THR A CA 1
ATOM 630 C C . THR A 1 83 ? 23.954 4.112 -32.285 1.00 95.38 83 THR A C 1
ATOM 632 O O . THR A 1 83 ? 24.023 4.699 -31.209 1.00 95.38 83 THR A O 1
ATOM 635 N N . ARG A 1 84 ? 25.015 4.019 -33.099 1.00 94.62 84 ARG A N 1
ATOM 636 C CA . ARG A 1 84 ? 26.379 4.435 -32.725 1.00 94.62 84 ARG A CA 1
ATOM 637 C C . ARG A 1 84 ? 26.494 5.915 -32.358 1.00 94.62 84 ARG A C 1
ATOM 639 O O . ARG A 1 84 ? 27.341 6.271 -31.544 1.00 94.62 84 ARG A O 1
ATOM 646 N N . GLU A 1 85 ? 25.642 6.753 -32.939 1.00 95.06 85 GLU A N 1
ATOM 647 C CA . GLU A 1 85 ? 25.594 8.198 -32.690 1.00 95.06 85 GLU A CA 1
ATOM 648 C C . GLU A 1 85 ? 24.664 8.581 -31.528 1.00 95.06 85 GLU A C 1
ATOM 650 O O . GLU A 1 85 ? 24.556 9.759 -31.183 1.00 95.06 85 GLU A O 1
ATOM 655 N N . PHE A 1 86 ? 23.994 7.613 -30.891 1.00 98.00 86 PHE A N 1
ATOM 656 C CA . PHE A 1 86 ? 23.106 7.905 -29.770 1.00 98.00 86 PHE A CA 1
ATOM 657 C C . PHE A 1 86 ? 23.938 8.380 -28.580 1.00 98.00 86 PHE A C 1
ATOM 659 O O . PHE A 1 86 ? 24.803 7.667 -28.065 1.00 98.00 86 PHE A O 1
ATOM 666 N N . SER A 1 87 ? 23.659 9.596 -28.113 1.00 97.50 87 SER A N 1
ATOM 667 C CA . SER A 1 87 ? 24.343 10.146 -26.948 1.00 97.50 87 SER A CA 1
ATOM 668 C C . SER A 1 87 ? 23.893 9.446 -25.656 1.00 97.50 87 SER A C 1
ATOM 670 O O . SER A 1 87 ? 22.744 8.996 -25.552 1.00 97.50 87 SER A O 1
ATOM 672 N N . PRO A 1 88 ? 24.743 9.400 -24.611 1.00 97.31 88 PRO A N 1
ATOM 673 C CA . PRO A 1 88 ? 24.336 8.899 -23.298 1.00 97.31 88 PRO A CA 1
ATOM 674 C C . PRO A 1 88 ? 23.083 9.598 -22.748 1.00 97.31 88 PRO A C 1
ATOM 676 O O . PRO A 1 88 ? 22.256 8.962 -22.103 1.00 97.31 88 PRO A O 1
ATOM 679 N N . GLN A 1 89 ? 22.904 10.890 -23.038 1.00 97.44 89 GLN A N 1
ATOM 680 C CA . GLN A 1 89 ? 21.745 11.681 -22.617 1.00 97.44 89 GLN A CA 1
ATOM 681 C C . GLN A 1 89 ? 20.458 11.250 -23.336 1.00 97.44 89 GLN A C 1
ATOM 683 O O . GLN A 1 89 ? 19.401 11.170 -22.707 1.00 97.44 89 GLN A O 1
ATOM 688 N N . MET A 1 90 ? 20.540 10.942 -24.634 1.00 98.06 90 MET A N 1
ATOM 689 C CA . MET A 1 90 ? 19.422 10.409 -25.421 1.00 98.06 90 MET A CA 1
ATOM 690 C C . MET A 1 90 ? 18.982 9.041 -24.883 1.00 98.06 90 MET A C 1
ATOM 692 O O . MET A 1 90 ? 17.796 8.834 -24.628 1.00 98.06 90 MET A O 1
ATOM 696 N N . LEU A 1 91 ? 19.939 8.148 -24.611 1.00 98.38 91 LEU A N 1
ATOM 697 C CA . LEU A 1 91 ? 19.685 6.828 -24.023 1.00 98.38 91 LEU A CA 1
ATOM 698 C C . LEU A 1 91 ? 19.117 6.920 -22.602 1.00 98.38 91 LEU A C 1
ATOM 700 O O . LEU A 1 91 ? 18.174 6.205 -22.272 1.00 98.38 91 LEU A O 1
ATOM 704 N N . ALA A 1 92 ? 19.646 7.825 -21.774 1.00 98.25 92 ALA A N 1
ATOM 705 C CA . ALA A 1 92 ? 19.120 8.083 -20.438 1.00 98.25 92 ALA A CA 1
ATOM 706 C C . ALA A 1 92 ? 17.662 8.548 -20.496 1.00 98.25 92 ALA A C 1
ATOM 708 O O . ALA A 1 92 ? 16.810 8.011 -19.792 1.00 98.25 92 ALA A O 1
ATOM 709 N N . ARG A 1 93 ? 17.336 9.502 -21.374 1.00 97.94 93 ARG A N 1
ATOM 710 C CA . ARG A 1 93 ? 15.956 9.972 -21.523 1.00 97.94 93 ARG A CA 1
ATOM 711 C C . ARG A 1 93 ? 15.033 8.880 -22.073 1.00 97.94 93 ARG A C 1
ATOM 713 O O . ARG A 1 93 ? 13.928 8.744 -21.555 1.00 97.94 93 ARG A O 1
ATOM 720 N N . GLY A 1 94 ? 15.490 8.070 -23.030 1.00 98.31 94 GLY A N 1
ATOM 721 C CA . GLY A 1 94 ? 14.755 6.895 -23.512 1.00 98.31 94 GLY A CA 1
ATOM 722 C C . GLY A 1 94 ? 14.455 5.890 -22.395 1.00 98.31 94 GLY A C 1
ATOM 723 O O . GLY A 1 94 ? 13.304 5.504 -22.204 1.00 98.31 94 GLY A O 1
ATOM 724 N N . LEU A 1 95 ? 15.462 5.535 -21.589 1.00 98.44 95 LEU A N 1
ATOM 725 C CA . LEU A 1 95 ? 15.295 4.619 -20.458 1.00 98.44 95 LEU A CA 1
ATOM 726 C C . LEU A 1 95 ? 14.363 5.193 -19.386 1.00 98.44 95 LEU A C 1
ATOM 728 O O . LEU A 1 95 ? 13.519 4.474 -18.861 1.00 98.44 95 LEU A O 1
ATOM 732 N N . CYS A 1 96 ? 14.496 6.484 -19.075 1.00 97.81 96 CYS A N 1
ATOM 733 C CA . CYS A 1 96 ? 13.647 7.175 -18.108 1.00 97.81 96 CYS A CA 1
ATOM 734 C C . CYS A 1 96 ? 12.171 7.111 -18.522 1.00 97.81 96 CYS A C 1
ATOM 736 O O . CYS A 1 96 ? 11.327 6.710 -17.723 1.00 97.81 96 CYS A O 1
ATOM 738 N N . VAL A 1 97 ? 11.861 7.432 -19.784 1.00 97.38 97 VAL A N 1
ATOM 739 C CA . VAL A 1 97 ? 10.478 7.398 -20.277 1.00 97.38 97 VAL A CA 1
ATOM 740 C C . VAL A 1 97 ? 9.950 5.964 -20.361 1.00 97.38 97 VAL A C 1
ATOM 742 O O . VAL A 1 97 ? 8.803 5.735 -19.995 1.00 97.38 97 VAL A O 1
ATOM 745 N N . LEU A 1 98 ? 10.771 4.983 -20.750 1.00 98.19 98 LEU A N 1
ATOM 746 C CA . LEU A 1 98 ? 10.366 3.574 -20.717 1.00 98.19 98 LEU A CA 1
ATOM 747 C C . LEU A 1 98 ? 10.018 3.117 -19.289 1.00 98.19 98 LEU A C 1
ATOM 749 O O . LEU A 1 98 ? 8.958 2.536 -19.065 1.00 98.19 98 LEU A O 1
ATOM 753 N N . LEU A 1 99 ? 10.886 3.411 -18.313 1.00 97.88 99 LEU A N 1
ATOM 754 C CA . LEU A 1 99 ? 10.699 3.007 -16.915 1.00 97.88 99 LEU A CA 1
ATOM 755 C C . LEU A 1 99 ? 9.551 3.740 -16.213 1.00 97.88 99 LEU A C 1
ATOM 757 O O . LEU A 1 99 ? 8.950 3.183 -15.295 1.00 97.88 99 LEU A O 1
ATOM 761 N N . ARG A 1 100 ? 9.208 4.954 -16.660 1.00 96.88 100 ARG A N 1
ATOM 762 C CA . ARG A 1 100 ? 8.028 5.699 -16.198 1.00 96.88 100 ARG A CA 1
ATOM 763 C C . ARG A 1 100 ? 6.724 4.935 -16.439 1.00 96.88 100 ARG A C 1
ATOM 765 O O . ARG A 1 100 ? 5.803 5.060 -15.641 1.00 96.88 100 ARG A O 1
ATOM 772 N N . TRP A 1 101 ? 6.643 4.167 -17.523 1.00 95.81 101 TRP A N 1
ATOM 773 C CA . TRP A 1 101 ? 5.450 3.403 -17.902 1.00 95.81 101 TRP A CA 1
ATOM 774 C C . TRP A 1 101 ? 5.510 1.932 -17.487 1.00 95.81 101 TRP A C 1
ATOM 776 O O . TRP A 1 101 ? 4.617 1.164 -17.836 1.00 95.81 101 TRP A O 1
ATOM 786 N N . PHE A 1 102 ? 6.564 1.518 -16.782 1.00 94.00 102 PHE A N 1
ATOM 787 C CA . PHE A 1 102 ? 6.830 0.111 -16.525 1.00 94.00 102 PHE A CA 1
ATOM 788 C C . PHE A 1 102 ? 5.835 -0.469 -15.501 1.00 94.00 102 PHE A C 1
ATOM 790 O O . PHE A 1 102 ? 5.840 -0.033 -14.352 1.00 94.00 102 PHE A O 1
ATOM 797 N N . PRO A 1 103 ? 4.998 -1.453 -15.882 1.00 90.88 103 PRO A N 1
ATOM 798 C CA . PRO A 1 103 ? 3.781 -1.794 -15.133 1.00 90.88 103 PRO A CA 1
ATOM 799 C C . PRO A 1 103 ? 3.958 -2.916 -14.094 1.00 90.88 103 PRO A C 1
ATOM 801 O O . PRO A 1 103 ? 2.980 -3.395 -13.530 1.00 90.88 103 PRO A O 1
ATOM 804 N N . VAL A 1 104 ? 5.177 -3.423 -13.903 1.00 92.88 104 VAL A N 1
ATOM 805 C CA . VAL A 1 104 ? 5.496 -4.527 -12.980 1.00 92.88 104 VAL A CA 1
ATOM 806 C C . VAL A 1 104 ? 6.795 -4.219 -12.243 1.00 92.88 104 VAL A C 1
ATOM 808 O O . VAL A 1 104 ? 7.585 -3.406 -12.715 1.00 92.88 104 VAL A O 1
ATOM 811 N N . TYR A 1 105 ? 7.077 -4.896 -11.125 1.00 94.94 105 TYR A N 1
ATOM 812 C CA . TYR A 1 105 ? 8.357 -4.714 -10.420 1.00 94.94 105 TYR A CA 1
ATOM 813 C C . TYR A 1 105 ? 9.546 -4.995 -11.342 1.00 94.94 105 TYR A C 1
ATOM 815 O O . TYR A 1 105 ? 10.501 -4.229 -11.392 1.00 94.94 105 TYR A O 1
ATOM 823 N N . ARG A 1 106 ? 9.506 -6.092 -12.096 1.00 94.94 106 ARG A N 1
ATOM 824 C CA . ARG A 1 106 ? 10.551 -6.476 -13.051 1.00 94.94 106 ARG A CA 1
ATOM 825 C C . ARG A 1 106 ? 10.028 -7.530 -14.016 1.00 94.94 106 ARG A C 1
ATOM 827 O O . ARG A 1 106 ? 9.027 -8.182 -13.732 1.00 94.94 106 ARG A O 1
ATOM 834 N N . THR A 1 107 ? 10.743 -7.698 -15.118 1.00 93.25 107 THR A N 1
ATOM 835 C CA . THR A 1 107 ? 10.678 -8.898 -15.960 1.00 93.25 107 THR A CA 1
ATOM 836 C C . THR A 1 107 ? 11.622 -9.979 -15.433 1.00 93.25 107 THR A C 1
ATOM 838 O O . THR A 1 107 ? 12.414 -9.735 -14.507 1.00 93.25 107 THR A O 1
ATOM 841 N N . TYR A 1 108 ? 11.554 -11.157 -16.054 1.00 90.69 108 TYR A N 1
ATOM 842 C CA . TYR A 1 108 ? 12.484 -12.260 -15.835 1.00 90.69 108 TYR A CA 1
ATOM 843 C C . TYR A 1 108 ? 13.063 -12.750 -17.165 1.00 90.69 108 TYR A C 1
ATOM 845 O O . TYR A 1 108 ? 12.735 -13.825 -17.666 1.00 90.69 108 TYR A O 1
ATOM 853 N N . ALA A 1 109 ? 13.953 -11.947 -17.749 1.00 88.69 109 ALA A N 1
ATOM 854 C CA . ALA A 1 109 ? 14.598 -12.269 -19.010 1.00 88.69 109 ALA A CA 1
ATOM 855 C C . ALA A 1 109 ? 15.453 -13.540 -18.891 1.00 88.69 109 ALA A C 1
ATOM 857 O O . ALA A 1 109 ? 16.390 -13.621 -18.091 1.00 88.69 109 ALA A O 1
ATOM 858 N N . GLY A 1 110 ? 15.158 -14.523 -19.742 1.00 81.38 110 GLY A N 1
ATOM 859 C CA . GLY A 1 110 ? 15.954 -15.738 -19.877 1.00 81.38 110 GLY A CA 1
ATOM 860 C C . GLY A 1 110 ? 17.166 -15.541 -20.792 1.00 81.38 110 GLY A C 1
ATOM 861 O O . GLY A 1 110 ? 17.442 -14.448 -21.291 1.00 81.38 110 GLY A O 1
ATOM 862 N N . ALA A 1 111 ? 17.865 -16.638 -21.101 1.00 77.81 111 ALA A N 1
ATOM 863 C CA . ALA A 1 111 ? 19.026 -16.621 -22.001 1.00 77.81 111 ALA A CA 1
ATOM 864 C C . ALA A 1 111 ? 18.717 -16.074 -23.411 1.00 77.81 111 ALA A C 1
ATOM 866 O O . ALA A 1 111 ? 19.626 -15.611 -24.093 1.00 77.81 111 ALA A O 1
ATOM 867 N N . LYS A 1 112 ? 17.446 -16.124 -23.836 1.00 76.50 112 LYS A N 1
ATOM 868 C CA . LYS A 1 112 ? 16.960 -15.624 -25.133 1.00 76.50 112 LYS A CA 1
ATOM 869 C C . LYS A 1 112 ? 16.291 -14.241 -25.054 1.00 76.50 112 LYS A C 1
ATOM 871 O O . LYS A 1 112 ? 15.769 -13.785 -26.063 1.00 76.50 112 LYS A O 1
ATOM 876 N N . GLY A 1 113 ? 16.301 -13.596 -23.884 1.00 83.75 113 GLY A N 1
ATOM 877 C CA 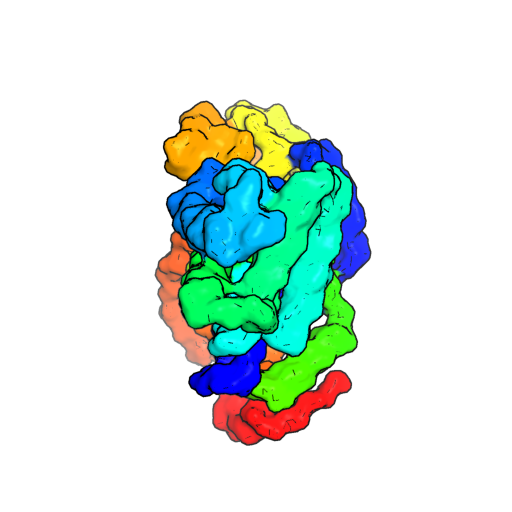. GLY A 1 113 ? 15.604 -12.333 -23.631 1.00 83.75 113 GLY A CA 1
ATOM 878 C C . GLY A 1 113 ? 14.233 -12.507 -22.975 1.00 83.75 113 GLY A C 1
ATOM 879 O O . GLY A 1 113 ? 13.963 -13.527 -22.334 1.00 83.75 113 GLY A O 1
ATOM 880 N N . VAL A 1 114 ? 13.398 -11.475 -23.084 1.00 85.12 114 VAL A N 1
ATOM 881 C CA . VAL A 1 114 ? 12.038 -11.442 -22.525 1.00 85.12 114 VAL A CA 1
ATOM 882 C C . VAL A 1 114 ? 11.079 -12.109 -23.514 1.00 85.12 114 VAL A C 1
ATOM 884 O O . VAL A 1 114 ? 11.091 -11.792 -24.700 1.00 85.12 114 VAL A O 1
ATOM 887 N N . THR A 1 115 ? 10.236 -13.035 -23.049 1.00 87.50 115 THR A N 1
ATOM 888 C CA . THR A 1 115 ? 9.377 -13.851 -23.931 1.00 87.50 115 THR A CA 1
ATOM 889 C C . THR A 1 115 ? 7.922 -13.900 -23.455 1.00 87.50 115 THR A C 1
ATOM 891 O O . THR A 1 115 ? 7.592 -13.425 -22.368 1.00 87.50 115 THR A O 1
ATOM 894 N N . GLY A 1 116 ? 7.028 -14.435 -24.295 1.00 89.00 116 GLY A N 1
ATOM 895 C CA . GLY A 1 116 ? 5.612 -14.623 -23.965 1.00 89.00 116 GLY A CA 1
ATOM 896 C C . GLY A 1 116 ? 4.901 -13.329 -23.555 1.00 89.00 116 GLY A C 1
ATOM 897 O O . GLY A 1 116 ? 5.133 -12.265 -24.133 1.00 89.00 116 GLY A O 1
ATOM 898 N N . SER A 1 117 ? 4.067 -13.413 -22.517 1.00 89.12 117 SER A N 1
ATOM 899 C CA . SER A 1 117 ? 3.290 -12.278 -22.004 1.00 89.12 117 SER A CA 1
ATOM 900 C C . SER A 1 117 ? 4.151 -11.125 -21.475 1.00 89.12 117 SER A C 1
ATOM 902 O O . SER A 1 117 ? 3.706 -9.979 -21.456 1.00 89.12 117 SER A O 1
ATOM 904 N N . GLU A 1 118 ? 5.385 -11.389 -21.029 1.00 91.44 118 GLU A N 1
ATOM 905 C CA . GLU A 1 118 ? 6.299 -10.321 -20.606 1.00 91.44 118 GLU A CA 1
ATOM 906 C C . GLU A 1 118 ? 6.792 -9.500 -21.803 1.00 91.44 118 GLU A C 1
ATOM 908 O O . GLU A 1 118 ? 6.910 -8.278 -21.705 1.00 91.44 118 GLU A O 1
ATOM 913 N N . ALA A 1 119 ? 7.022 -10.149 -22.949 1.00 93.25 119 ALA A N 1
ATOM 914 C CA . ALA A 1 119 ? 7.431 -9.473 -24.177 1.00 93.25 119 ALA A CA 1
ATOM 915 C C . ALA A 1 119 ? 6.308 -8.577 -24.709 1.00 93.25 119 ALA A C 1
ATOM 917 O O . ALA A 1 119 ? 6.550 -7.431 -25.072 1.00 93.25 119 ALA A O 1
ATOM 918 N N . GLU A 1 120 ? 5.069 -9.071 -24.712 1.00 94.88 120 GLU A N 1
ATOM 919 C CA . GLU A 1 120 ? 3.885 -8.284 -25.083 1.00 94.88 120 GLU A CA 1
ATOM 920 C C . GLU A 1 120 ? 3.707 -7.065 -24.176 1.00 94.88 120 GLU A C 1
ATOM 922 O O . GLU A 1 120 ? 3.484 -5.953 -24.657 1.00 94.88 120 GLU A O 1
ATOM 927 N N . ARG A 1 121 ? 3.889 -7.250 -22.864 1.00 94.88 121 ARG A N 1
ATOM 928 C CA . ARG A 1 121 ? 3.841 -6.164 -21.883 1.00 94.88 121 ARG A CA 1
ATOM 929 C C . ARG A 1 121 ? 4.942 -5.135 -22.120 1.00 94.88 121 ARG A C 1
ATOM 931 O O . ARG A 1 121 ? 4.668 -3.941 -22.062 1.00 94.88 121 ARG A O 1
ATOM 938 N N . LEU A 1 122 ? 6.168 -5.570 -22.411 1.00 96.06 122 LEU A N 1
ATOM 939 C CA . LEU A 1 122 ? 7.270 -4.664 -22.732 1.00 96.06 122 LEU A CA 1
ATOM 940 C C . LEU A 1 122 ? 6.990 -3.863 -24.013 1.00 96.06 122 LEU A C 1
ATOM 942 O O . LEU A 1 122 ? 7.189 -2.651 -24.006 1.00 96.06 122 LEU A O 1
ATOM 946 N N . ARG A 1 123 ? 6.455 -4.501 -25.063 1.00 97.06 123 ARG A N 1
ATOM 947 C CA . ARG A 1 123 ? 6.042 -3.820 -26.304 1.00 97.06 123 ARG A CA 1
ATOM 948 C C . ARG A 1 123 ? 4.949 -2.784 -26.057 1.00 97.06 123 ARG A C 1
ATOM 950 O O . ARG A 1 123 ? 5.029 -1.663 -26.553 1.00 97.06 123 ARG A O 1
ATOM 957 N N . ALA A 1 124 ? 3.942 -3.130 -25.254 1.00 97.31 124 ALA A N 1
ATOM 958 C CA . ALA A 1 124 ? 2.881 -2.198 -24.875 1.00 97.31 124 ALA A CA 1
ATOM 959 C C . ALA A 1 124 ? 3.436 -1.002 -24.079 1.00 97.31 124 ALA A C 1
ATOM 961 O O . ALA A 1 124 ? 3.089 0.144 -24.364 1.00 97.31 124 ALA A O 1
ATOM 962 N N . THR A 1 125 ? 4.348 -1.251 -23.135 1.00 97.06 125 THR A N 1
ATOM 963 C CA . THR A 1 125 ? 5.051 -0.203 -22.380 1.00 97.06 125 THR A CA 1
ATOM 964 C C . THR A 1 125 ? 5.858 0.707 -23.305 1.00 97.06 125 THR A C 1
ATOM 966 O O . THR A 1 125 ? 5.766 1.927 -23.194 1.00 97.06 125 THR A O 1
ATOM 969 N N . ALA A 1 126 ? 6.614 0.139 -24.246 1.00 97.94 126 ALA A N 1
ATOM 970 C CA . ALA A 1 126 ? 7.395 0.901 -25.213 1.00 97.94 126 ALA A CA 1
ATOM 971 C C . ALA A 1 126 ? 6.502 1.729 -26.150 1.00 97.94 126 ALA A C 1
ATOM 973 O O . ALA A 1 126 ? 6.817 2.881 -26.436 1.00 97.94 126 ALA A O 1
ATOM 974 N N . ALA A 1 127 ? 5.353 1.198 -26.581 1.00 98.12 127 ALA A N 1
ATOM 975 C CA . ALA A 1 127 ? 4.365 1.956 -27.348 1.00 98.12 127 ALA A CA 1
ATOM 976 C C . ALA A 1 127 ? 3.873 3.192 -26.577 1.00 98.12 127 ALA A C 1
ATOM 978 O O . ALA A 1 127 ? 3.937 4.298 -27.109 1.00 98.12 127 ALA A O 1
ATOM 979 N N . ARG A 1 128 ? 3.491 3.034 -25.301 1.00 97.06 128 ARG A N 1
ATOM 980 C CA . ARG A 1 128 ? 3.102 4.165 -24.436 1.00 97.06 128 ARG A CA 1
ATOM 981 C C . ARG A 1 128 ? 4.243 5.149 -24.197 1.00 97.06 128 ARG A C 1
ATOM 983 O O . ARG A 1 128 ? 4.030 6.356 -24.211 1.00 97.06 128 ARG A O 1
ATOM 990 N N . ALA A 1 129 ? 5.461 4.648 -24.014 1.00 97.31 129 ALA A N 1
ATOM 991 C CA . ALA A 1 129 ? 6.646 5.472 -23.805 1.00 97.31 129 ALA A CA 1
ATOM 992 C C . ALA A 1 129 ? 6.981 6.364 -25.013 1.00 97.31 129 ALA A C 1
ATOM 994 O O . ALA A 1 129 ? 7.583 7.420 -24.837 1.00 97.31 129 ALA A O 1
ATOM 995 N N . ARG A 1 130 ? 6.584 5.972 -26.228 1.00 98.06 130 ARG A N 1
ATOM 996 C CA . ARG A 1 130 ? 6.803 6.760 -27.450 1.00 98.06 130 ARG A CA 1
ATOM 997 C C . ARG A 1 130 ? 5.784 7.881 -27.647 1.00 98.06 130 ARG A C 1
ATOM 999 O O . ARG A 1 130 ? 6.103 8.864 -28.313 1.00 98.06 130 ARG A O 1
ATOM 1006 N N . GLU A 1 131 ? 4.582 7.763 -27.082 1.00 96.62 131 GLU A N 1
ATOM 1007 C CA . GLU A 1 131 ? 3.505 8.741 -27.273 1.00 96.62 131 GLU A CA 1
ATOM 1008 C C . GLU A 1 131 ? 3.947 10.159 -26.851 1.00 96.62 131 GLU A C 1
ATOM 1010 O O . GLU A 1 131 ? 4.351 10.403 -25.713 1.00 96.62 131 GLU A O 1
ATOM 1015 N N . GLY A 1 132 ? 3.886 11.110 -27.792 1.00 94.12 132 GLY A N 1
ATOM 1016 C CA . GLY A 1 132 ? 4.228 12.519 -27.559 1.00 94.12 132 GLY A CA 1
ATOM 1017 C C . GLY A 1 132 ? 5.720 12.816 -27.352 1.00 94.12 132 GLY A C 1
ATOM 1018 O O . GLY A 1 132 ? 6.060 13.933 -26.957 1.00 94.12 132 GLY A O 1
ATOM 1019 N N . MET A 1 133 ? 6.618 11.852 -27.586 1.00 97.56 133 MET A N 1
ATOM 1020 C CA . MET A 1 133 ? 8.066 12.051 -27.456 1.00 97.56 133 MET A CA 1
ATOM 1021 C C . MET A 1 133 ? 8.716 12.529 -28.769 1.00 97.56 133 MET A C 1
ATOM 1023 O O . MET A 1 133 ? 8.253 12.166 -29.848 1.00 97.56 133 MET A O 1
ATOM 1027 N N . PRO A 1 134 ? 9.823 13.301 -28.710 1.00 97.62 134 PRO A N 1
ATOM 1028 C CA . PRO A 1 134 ? 10.617 13.632 -29.896 1.00 97.62 134 PRO A CA 1
ATOM 1029 C C . PRO A 1 134 ? 11.173 12.380 -30.588 1.00 97.62 134 PRO A C 1
ATOM 1031 O O . PRO A 1 134 ? 11.500 11.407 -29.907 1.00 97.62 134 PRO A O 1
ATOM 1034 N N . GLU A 1 135 ? 11.385 12.438 -31.907 1.00 97.38 135 GLU A N 1
ATOM 1035 C CA . GLU A 1 135 ? 11.888 11.309 -32.715 1.00 97.38 135 GLU A CA 1
ATOM 1036 C C . GLU A 1 135 ? 13.186 10.700 -32.169 1.00 97.38 135 GLU A C 1
ATOM 1038 O O . GLU A 1 135 ? 13.350 9.483 -32.156 1.00 97.38 135 GLU A O 1
ATOM 1043 N N . SER A 1 136 ? 14.087 11.524 -31.629 1.00 96.69 136 SER A N 1
ATOM 1044 C CA . SER A 1 136 ? 15.316 11.033 -30.999 1.00 96.69 136 SER A CA 1
ATOM 1045 C C . SER A 1 136 ? 15.041 10.167 -29.763 1.00 96.69 136 SER A C 1
ATOM 1047 O O . SER A 1 136 ? 15.711 9.168 -29.522 1.00 96.69 136 SER A O 1
ATOM 1049 N N . ILE A 1 137 ? 14.026 10.492 -28.969 1.00 98.06 137 ILE A N 1
ATOM 1050 C CA . ILE A 1 137 ? 13.672 9.688 -27.796 1.00 98.06 137 ILE A CA 1
ATOM 1051 C C . ILE A 1 137 ? 12.916 8.432 -28.217 1.00 98.06 137 ILE A C 1
ATOM 1053 O O . ILE A 1 137 ? 13.152 7.374 -27.640 1.00 98.06 137 ILE A O 1
ATOM 1057 N N . VAL A 1 138 ? 12.083 8.527 -29.255 1.00 98.50 138 VAL A N 1
ATOM 1058 C CA . VAL A 1 138 ? 11.433 7.366 -29.876 1.00 98.50 138 VAL A CA 1
ATOM 1059 C C . VAL A 1 138 ? 12.479 6.352 -30.344 1.00 98.50 138 VAL A C 1
ATOM 1061 O O . VAL A 1 138 ? 12.435 5.203 -29.913 1.00 98.50 138 VAL A O 1
ATOM 1064 N N . ALA A 1 139 ? 13.490 6.793 -31.096 1.00 98.25 139 ALA A N 1
ATOM 1065 C CA . ALA A 1 139 ? 14.568 5.929 -31.572 1.00 98.25 139 ALA A CA 1
ATOM 1066 C C . ALA A 1 139 ? 15.365 5.279 -30.423 1.00 98.25 139 ALA A C 1
ATOM 1068 O O . ALA A 1 139 ? 15.762 4.114 -30.510 1.00 98.25 139 ALA A O 1
ATOM 1069 N N . ALA A 1 140 ? 15.579 6.005 -29.319 1.00 98.44 140 ALA A N 1
ATOM 1070 C CA . ALA A 1 140 ? 16.207 5.447 -28.124 1.00 98.44 140 ALA A CA 1
ATOM 1071 C C . ALA A 1 140 ? 15.344 4.354 -27.476 1.00 98.44 140 ALA A C 1
ATOM 1073 O O . ALA A 1 140 ? 15.872 3.306 -27.108 1.00 98.44 140 ALA A O 1
ATOM 1074 N N . VAL A 1 141 ? 14.031 4.575 -27.353 1.00 98.62 141 VAL A N 1
ATOM 1075 C CA . VAL A 1 141 ? 13.088 3.581 -26.819 1.00 98.62 141 VAL A CA 1
ATOM 1076 C C . VAL A 1 141 ? 13.055 2.335 -27.704 1.00 98.62 141 VAL A C 1
ATOM 1078 O O . VAL A 1 141 ? 13.186 1.240 -27.166 1.00 98.62 141 VAL A O 1
ATOM 1081 N N . ASP A 1 142 ? 12.986 2.487 -29.030 1.00 97.88 142 ASP A N 1
ATOM 1082 C CA . ASP A 1 142 ? 12.984 1.362 -29.978 1.00 97.88 142 ASP A CA 1
ATOM 1083 C C . ASP A 1 142 ? 14.265 0.515 -29.860 1.00 97.88 142 ASP A C 1
ATOM 1085 O O . ASP A 1 142 ? 14.230 -0.720 -29.878 1.00 97.88 142 ASP A O 1
ATOM 1089 N N . ALA A 1 143 ? 15.426 1.162 -29.694 1.00 97.38 143 ALA A N 1
ATOM 1090 C CA . ALA A 1 143 ? 16.686 0.461 -29.465 1.00 97.38 143 ALA A CA 1
ATOM 1091 C C . ALA A 1 143 ? 16.691 -0.300 -28.130 1.00 97.38 143 ALA A C 1
ATOM 1093 O O . ALA A 1 143 ? 17.077 -1.471 -28.098 1.00 97.38 143 ALA A O 1
ATOM 1094 N N . ILE A 1 144 ? 16.234 0.337 -27.047 1.00 97.69 144 ILE A N 1
ATOM 1095 C CA . ILE A 1 144 ? 16.156 -0.284 -25.718 1.00 97.69 144 ILE A CA 1
ATOM 1096 C C . ILE A 1 144 ? 15.201 -1.481 -25.741 1.00 97.69 144 ILE A C 1
ATOM 1098 O O . ILE A 1 144 ? 15.574 -2.559 -25.284 1.00 97.69 144 ILE A O 1
ATOM 1102 N N . GLU A 1 145 ? 14.000 -1.316 -26.296 1.00 97.38 145 GLU A N 1
ATOM 1103 C CA . GLU A 1 145 ? 13.001 -2.375 -26.442 1.00 97.38 145 GLU A CA 1
ATOM 1104 C C . GLU A 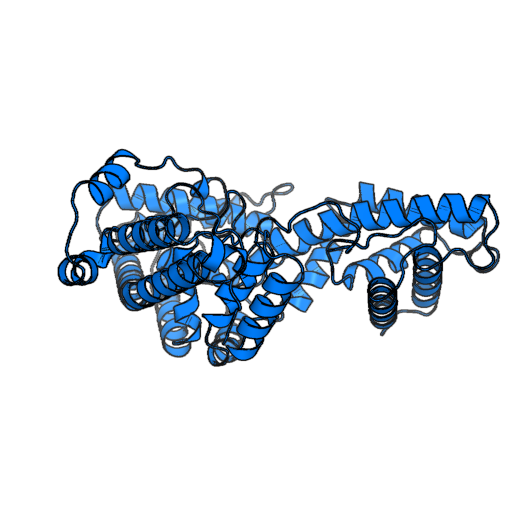1 145 ? 13.591 -3.589 -27.170 1.00 97.38 145 GLU A C 1
ATOM 1106 O O . GLU A 1 145 ? 13.558 -4.703 -26.645 1.00 97.38 145 GLU A O 1
ATOM 1111 N N . ARG A 1 146 ? 14.217 -3.370 -28.333 1.00 95.56 146 ARG A N 1
ATOM 1112 C CA . ARG A 1 146 ? 14.865 -4.425 -29.124 1.00 95.56 146 ARG A CA 1
ATOM 1113 C C . ARG A 1 146 ? 15.952 -5.157 -28.338 1.00 95.56 146 ARG A C 1
ATOM 1115 O O . ARG A 1 146 ? 16.007 -6.383 -28.364 1.00 95.56 146 ARG A O 1
ATOM 1122 N N . TRP A 1 147 ? 16.811 -4.433 -27.619 1.00 95.44 147 TRP A N 1
ATOM 1123 C CA . TRP A 1 147 ? 17.874 -5.046 -26.815 1.00 95.44 147 TRP A CA 1
ATOM 1124 C C . TRP A 1 147 ? 17.335 -5.848 -25.623 1.00 95.44 147 TRP A C 1
ATOM 1126 O O . TRP A 1 147 ? 17.936 -6.854 -25.232 1.00 95.44 147 TRP A O 1
ATOM 1136 N N . LEU A 1 148 ? 16.205 -5.434 -25.050 1.00 95.50 148 LEU A N 1
ATOM 1137 C CA . LEU A 1 148 ? 15.549 -6.151 -23.959 1.00 95.50 148 LEU A CA 1
ATOM 1138 C C . LEU A 1 148 ? 14.811 -7.409 -24.443 1.00 95.50 148 LEU A C 1
ATOM 1140 O O . LEU A 1 148 ? 14.885 -8.432 -23.762 1.00 95.50 148 LEU A O 1
ATOM 1144 N N . LEU A 1 149 ? 14.161 -7.361 -25.609 1.00 94.31 149 LEU A N 1
ATOM 1145 C CA . LEU A 1 149 ? 13.329 -8.452 -26.127 1.00 94.31 149 LEU A CA 1
ATOM 1146 C C . LEU A 1 149 ? 14.127 -9.681 -26.563 1.00 94.31 149 LEU A C 1
ATOM 1148 O O . LEU A 1 149 ? 13.861 -10.768 -26.060 1.00 94.31 149 LEU A O 1
ATOM 1152 N N . ASP A 1 150 ? 15.091 -9.534 -27.472 1.00 88.62 150 ASP A N 1
ATOM 1153 C CA . ASP A 1 150 ? 15.781 -10.691 -28.046 1.00 88.62 150 ASP A CA 1
ATOM 1154 C C . ASP A 1 150 ? 17.221 -10.392 -28.488 1.00 88.62 150 ASP A C 1
ATOM 1156 O O . ASP A 1 150 ? 17.747 -9.286 -28.339 1.00 88.62 150 ASP A O 1
ATOM 1160 N N . ASP A 1 151 ? 17.891 -11.434 -28.973 1.00 89.12 151 ASP A N 1
ATOM 1161 C CA . ASP A 1 151 ? 19.281 -11.437 -29.431 1.00 89.12 151 ASP A CA 1
ATOM 1162 C C . ASP A 1 151 ? 19.389 -11.587 -30.964 1.00 89.12 151 ASP A C 1
ATOM 1164 O O . ASP A 1 151 ? 20.447 -11.933 -31.492 1.00 89.12 151 ASP A O 1
ATOM 1168 N N . ALA A 1 152 ? 18.305 -11.331 -31.707 1.00 86.62 152 ALA A N 1
ATOM 1169 C CA . ALA A 1 152 ? 18.285 -11.499 -33.154 1.00 86.62 152 ALA A CA 1
ATOM 1170 C C . ALA A 1 152 ? 19.295 -10.564 -33.838 1.00 86.62 152 ALA A C 1
ATOM 1172 O O . ALA A 1 152 ? 19.387 -9.369 -33.530 1.00 86.62 152 ALA A O 1
ATOM 1173 N N . GLY A 1 153 ? 20.075 -11.136 -34.761 1.00 84.38 153 GLY A N 1
ATOM 1174 C CA . GLY A 1 153 ? 21.110 -10.427 -35.518 1.00 84.38 153 GLY A CA 1
ATOM 1175 C C . GLY A 1 153 ? 22.295 -9.928 -34.684 1.00 84.38 153 GLY A C 1
ATOM 1176 O O . GLY A 1 153 ? 23.099 -9.164 -35.211 1.00 84.38 153 GLY A O 1
ATOM 1177 N N . ALA A 1 154 ? 22.402 -10.320 -33.408 1.00 90.31 154 ALA A N 1
ATOM 1178 C CA . ALA A 1 154 ? 23.461 -9.869 -32.516 1.00 90.31 154 ALA A CA 1
ATOM 1179 C C . ALA A 1 154 ? 24.694 -10.785 -32.563 1.00 90.31 154 ALA A C 1
ATOM 1181 O O . ALA A 1 154 ? 24.574 -12.012 -32.555 1.00 90.31 154 ALA A O 1
ATOM 1182 N N . ASP A 1 155 ? 25.889 -10.195 -32.550 1.00 93.50 155 ASP A N 1
ATOM 1183 C CA . ASP A 1 155 ? 27.133 -10.938 -32.346 1.00 93.50 155 ASP A CA 1
ATOM 1184 C C . ASP A 1 155 ? 27.344 -11.327 -30.868 1.00 93.50 155 ASP A C 1
ATOM 1186 O O . ASP A 1 155 ? 26.616 -10.913 -29.962 1.00 93.50 155 ASP A O 1
ATOM 1190 N N . ARG A 1 156 ? 28.389 -12.116 -30.592 1.00 93.62 156 ARG A N 1
ATOM 1191 C CA . ARG A 1 156 ? 28.684 -12.609 -29.237 1.00 93.62 156 ARG A CA 1
ATOM 1192 C C . ARG A 1 156 ? 28.885 -11.488 -28.205 1.00 93.62 156 ARG A C 1
ATOM 1194 O O . ARG A 1 156 ? 28.494 -11.661 -27.050 1.00 93.62 156 ARG A O 1
ATOM 1201 N N . ALA A 1 157 ? 29.511 -10.375 -28.584 1.00 94.38 157 ALA A N 1
ATOM 1202 C CA . ALA A 1 157 ? 29.764 -9.259 -27.674 1.00 94.38 157 ALA A CA 1
ATOM 1203 C C . ALA A 1 157 ? 28.473 -8.480 -27.388 1.00 94.38 157 ALA A C 1
ATOM 1205 O O . ALA A 1 157 ? 28.193 -8.141 -26.235 1.00 94.38 157 ALA A O 1
ATOM 1206 N N . GLN A 1 158 ? 27.653 -8.262 -28.416 1.00 94.50 158 GLN A N 1
ATOM 1207 C CA . GLN A 1 158 ? 26.340 -7.639 -28.295 1.00 94.50 158 GLN A CA 1
ATOM 1208 C C . GLN A 1 158 ? 25.406 -8.477 -27.416 1.00 94.50 158 GLN A C 1
ATOM 1210 O O . GLN A 1 158 ? 24.789 -7.922 -26.510 1.00 94.50 158 GLN A O 1
ATOM 1215 N N . VAL A 1 159 ? 25.353 -9.801 -27.600 1.00 94.38 159 VAL A N 1
ATOM 1216 C CA . VAL A 1 159 ? 24.560 -10.706 -26.744 1.00 94.38 159 VAL A CA 1
ATOM 1217 C C . VAL A 1 159 ? 24.978 -10.587 -25.277 1.00 94.38 159 VAL A C 1
ATOM 1219 O O . VAL A 1 159 ? 24.136 -10.379 -24.401 1.00 94.38 159 VAL A O 1
ATOM 1222 N N . ALA A 1 160 ? 26.284 -10.634 -24.993 1.00 94.31 160 ALA A N 1
ATOM 1223 C CA . ALA A 1 160 ? 26.790 -10.504 -23.627 1.00 94.31 160 ALA A CA 1
ATOM 1224 C C . ALA A 1 160 ? 26.385 -9.165 -22.980 1.00 94.31 160 ALA A C 1
ATOM 1226 O O . ALA A 1 160 ? 25.981 -9.125 -21.813 1.00 94.31 160 ALA A O 1
ATOM 1227 N N . LEU A 1 161 ? 26.443 -8.065 -23.735 1.00 95.19 161 LEU A N 1
ATOM 1228 C CA . LEU A 1 161 ? 26.014 -6.756 -23.251 1.00 95.19 161 LEU A CA 1
ATOM 1229 C C . LEU A 1 161 ? 24.488 -6.634 -23.115 1.00 95.19 161 LEU A C 1
ATOM 1231 O O . LEU A 1 161 ? 24.037 -6.026 -22.146 1.00 95.19 161 LEU A O 1
ATOM 1235 N N . ARG A 1 162 ? 23.684 -7.241 -24.002 1.00 95.38 162 ARG A N 1
ATOM 1236 C CA . ARG A 1 162 ? 22.215 -7.304 -23.861 1.00 95.38 162 ARG A CA 1
ATOM 1237 C C . ARG A 1 162 ? 21.827 -8.042 -22.580 1.00 95.38 162 ARG A C 1
ATOM 1239 O O . ARG A 1 162 ? 20.964 -7.576 -21.842 1.00 95.38 162 ARG A O 1
ATOM 1246 N N . HIS A 1 163 ? 22.527 -9.123 -22.231 1.00 95.06 163 HIS A N 1
ATOM 1247 C CA . HIS A 1 163 ? 22.323 -9.842 -20.961 1.00 95.06 163 HIS A CA 1
ATOM 1248 C C . HIS A 1 163 ? 22.697 -9.000 -19.737 1.00 95.06 163 HIS A C 1
ATOM 1250 O O . HIS A 1 163 ? 22.045 -9.077 -18.694 1.00 95.06 163 HIS A O 1
ATOM 1256 N N . ILE A 1 164 ? 23.754 -8.187 -19.828 1.00 95.88 164 ILE A N 1
ATOM 1257 C CA . ILE A 1 164 ? 24.092 -7.220 -18.776 1.00 95.88 164 ILE A CA 1
ATOM 1258 C C . ILE A 1 164 ? 22.992 -6.161 -18.669 1.00 95.88 164 ILE A C 1
ATOM 1260 O O . ILE A 1 164 ? 22.518 -5.910 -17.564 1.00 95.88 164 ILE A O 1
ATOM 1264 N N . LEU A 1 165 ? 22.552 -5.585 -19.790 1.00 96.38 165 LEU A N 1
ATOM 1265 C CA . LEU A 1 165 ? 21.500 -4.574 -19.820 1.00 96.38 165 LEU A CA 1
ATOM 1266 C C . LEU A 1 165 ? 20.205 -5.087 -19.187 1.00 96.38 165 LEU A C 1
ATOM 1268 O O . LEU A 1 165 ? 19.701 -4.440 -18.274 1.00 96.38 165 LEU A O 1
ATOM 1272 N N . ARG A 1 166 ? 19.697 -6.247 -19.625 1.00 95.75 166 ARG A N 1
ATOM 1273 C CA . ARG A 1 166 ? 18.464 -6.860 -19.098 1.00 95.75 166 ARG A CA 1
ATOM 1274 C C . ARG A 1 166 ? 18.528 -6.991 -17.577 1.00 95.75 166 ARG A C 1
ATOM 1276 O O . ARG A 1 166 ? 17.665 -6.472 -16.877 1.00 95.75 166 ARG A O 1
ATOM 1283 N N . ARG A 1 167 ? 19.627 -7.550 -17.051 1.00 96.00 167 ARG A N 1
ATOM 1284 C CA . ARG A 1 167 ? 19.852 -7.650 -15.599 1.00 96.00 167 ARG A CA 1
ATOM 1285 C C . ARG A 1 167 ? 19.875 -6.288 -14.909 1.00 96.00 167 ARG A C 1
ATOM 1287 O O . ARG A 1 167 ? 19.306 -6.158 -13.833 1.00 96.00 167 ARG A O 1
ATOM 1294 N N . ARG A 1 168 ? 20.525 -5.276 -15.495 1.00 96.81 168 ARG A N 1
ATOM 1295 C CA . ARG A 1 168 ? 20.574 -3.924 -14.912 1.00 96.81 168 ARG A CA 1
ATOM 1296 C C . ARG A 1 168 ? 19.206 -3.254 -14.895 1.00 96.81 168 ARG A C 1
ATOM 1298 O O . ARG A 1 168 ? 18.872 -2.643 -13.888 1.00 96.81 168 ARG A O 1
ATOM 1305 N N . VAL A 1 169 ? 18.426 -3.392 -15.964 1.00 96.75 169 VAL A N 1
ATOM 1306 C CA . VAL A 1 169 ? 17.061 -2.858 -16.033 1.00 96.75 169 VAL A CA 1
ATOM 1307 C C . VAL A 1 169 ? 16.174 -3.537 -14.996 1.00 96.75 169 VAL A C 1
ATOM 1309 O O . VAL A 1 169 ? 15.506 -2.838 -14.250 1.00 96.75 169 VAL A O 1
ATOM 1312 N N . GLU A 1 170 ? 16.238 -4.860 -14.854 1.00 95.88 170 GLU A N 1
ATOM 1313 C CA . GLU A 1 170 ? 15.459 -5.594 -13.845 1.00 95.88 170 GLU A CA 1
ATOM 1314 C C . GLU A 1 170 ? 15.882 -5.291 -12.398 1.00 95.88 170 GLU A C 1
ATOM 1316 O O . GLU A 1 170 ? 15.043 -5.220 -11.500 1.00 95.88 170 GLU A O 1
ATOM 1321 N N . GLN A 1 171 ? 17.183 -5.097 -12.157 1.00 95.94 171 GLN A N 1
ATOM 1322 C CA . GLN A 1 171 ? 17.718 -4.684 -10.853 1.00 95.94 171 GLN A CA 1
ATOM 1323 C C . GLN A 1 171 ? 17.364 -3.236 -10.500 1.00 95.94 171 GLN A C 1
ATOM 1325 O O . GLN A 1 171 ? 17.375 -2.887 -9.324 1.00 95.94 171 GLN A O 1
ATOM 1330 N N . LEU A 1 172 ? 17.068 -2.402 -11.498 1.00 97.94 172 LEU A N 1
ATOM 1331 C CA . LEU A 1 172 ? 16.651 -1.014 -11.325 1.00 97.94 172 LEU A CA 1
ATOM 1332 C C . LEU A 1 172 ? 15.128 -0.883 -11.208 1.00 97.94 172 LEU A C 1
ATOM 1334 O O . LEU A 1 172 ? 14.644 -0.138 -10.360 1.00 97.94 172 LEU A O 1
ATOM 1338 N N . SER A 1 173 ? 14.364 -1.601 -12.034 1.00 97.44 173 SER A N 1
ATOM 1339 C CA . SER A 1 173 ? 12.904 -1.491 -12.085 1.00 97.44 173 SER A CA 1
ATOM 1340 C C . SER A 1 173 ? 12.248 -1.949 -10.782 1.00 97.44 173 SER A C 1
ATOM 1342 O O . SER A 1 173 ? 11.274 -1.339 -10.348 1.00 97.44 173 SER A O 1
ATOM 1344 N N . ALA A 1 174 ? 12.803 -2.973 -10.122 1.00 96.69 174 ALA A N 1
ATOM 1345 C CA . ALA A 1 174 ? 12.243 -3.518 -8.886 1.00 96.69 174 ALA A CA 1
ATOM 1346 C C . ALA A 1 174 ? 12.286 -2.519 -7.712 1.00 96.69 174 ALA A C 1
ATOM 1348 O O . ALA A 1 174 ? 11.221 -2.214 -7.168 1.00 96.69 174 ALA A O 1
ATOM 1349 N N . PRO A 1 175 ? 13.451 -1.950 -7.332 1.00 97.44 175 PRO A N 1
ATOM 1350 C CA . PRO A 1 175 ? 13.488 -0.906 -6.312 1.00 97.44 175 PRO A CA 1
ATOM 1351 C C . PRO A 1 175 ? 12.803 0.381 -6.777 1.00 97.44 175 PRO A C 1
ATOM 1353 O O . PRO A 1 175 ? 12.243 1.084 -5.940 1.00 97.44 175 PRO A O 1
ATOM 1356 N N . LEU A 1 176 ? 12.789 0.686 -8.084 1.00 98.06 176 LEU A N 1
ATOM 1357 C CA . LEU A 1 176 ? 12.019 1.816 -8.605 1.00 98.06 176 LEU A CA 1
ATOM 1358 C C . LEU A 1 176 ? 10.535 1.651 -8.288 1.00 98.06 176 LEU A C 1
ATOM 1360 O O . LEU A 1 176 ? 9.928 2.599 -7.801 1.00 98.06 176 LEU A O 1
ATOM 1364 N N . ASN A 1 177 ? 9.961 0.469 -8.524 1.00 96.69 177 ASN A N 1
ATOM 1365 C CA . ASN A 1 177 ? 8.559 0.202 -8.232 1.00 96.69 177 ASN A CA 1
ATOM 1366 C C . ASN A 1 177 ? 8.255 0.409 -6.745 1.00 96.69 177 ASN A C 1
ATOM 1368 O O . ASN A 1 177 ? 7.414 1.236 -6.417 1.00 96.69 177 ASN A O 1
ATOM 1372 N N . ALA A 1 178 ? 9.005 -0.243 -5.852 1.00 96.12 178 ALA A N 1
ATOM 1373 C CA . ALA A 1 178 ? 8.807 -0.092 -4.410 1.00 96.12 178 ALA A CA 1
ATOM 1374 C C . ALA A 1 178 ? 8.936 1.376 -3.959 1.00 96.12 178 ALA A C 1
ATOM 1376 O O . ALA A 1 178 ? 8.057 1.918 -3.291 1.00 96.12 178 ALA A O 1
ATOM 1377 N N . LYS A 1 179 ? 9.997 2.072 -4.389 1.00 96.81 179 LYS A N 1
ATOM 1378 C CA . LYS A 1 179 ? 10.268 3.446 -3.943 1.00 96.81 179 LYS A CA 1
ATOM 1379 C C . LYS A 1 179 ? 9.305 4.483 -4.516 1.00 96.81 179 LYS A C 1
ATOM 1381 O O . LYS A 1 179 ? 8.980 5.449 -3.828 1.00 96.81 179 LYS A O 1
ATOM 1386 N N . SER A 1 180 ? 8.863 4.315 -5.760 1.00 97.25 180 SER A N 1
ATOM 1387 C CA . SER A 1 180 ? 7.950 5.263 -6.411 1.00 97.25 180 SER A CA 1
ATOM 1388 C C . SER A 1 180 ? 6.483 5.001 -6.080 1.00 97.25 180 SER A C 1
ATOM 1390 O O . SER A 1 180 ? 5.749 5.954 -5.842 1.00 97.25 180 SER A O 1
ATOM 1392 N N . VAL A 1 181 ? 6.057 3.739 -6.018 1.00 96.88 181 VAL A N 1
ATOM 1393 C CA . VAL A 1 181 ? 4.666 3.357 -5.745 1.00 96.88 181 VAL A CA 1
ATOM 1394 C C . VAL A 1 181 ? 4.420 3.370 -4.236 1.00 96.88 181 VAL A C 1
ATOM 1396 O O . VAL A 1 181 ? 3.674 4.212 -3.732 1.00 96.88 181 VAL A O 1
ATOM 1399 N N . GLU A 1 182 ? 5.095 2.483 -3.503 1.00 96.88 182 GLU A N 1
ATOM 1400 C CA . GLU A 1 182 ? 4.785 2.190 -2.099 1.00 96.88 182 GLU A CA 1
ATOM 1401 C C . GLU A 1 182 ? 5.283 3.269 -1.135 1.00 96.88 182 GLU A C 1
ATOM 1403 O O . GLU A 1 182 ? 4.587 3.616 -0.181 1.00 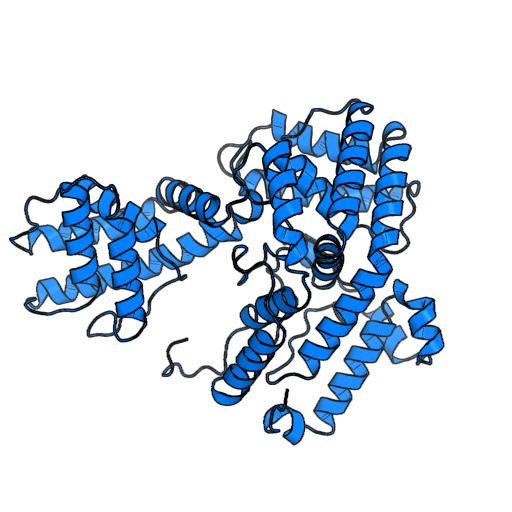96.88 182 GLU A O 1
ATOM 1408 N N . ASP A 1 183 ? 6.481 3.801 -1.388 1.00 97.12 183 ASP A N 1
ATOM 1409 C CA . ASP A 1 183 ? 7.164 4.764 -0.512 1.00 97.12 183 ASP A CA 1
ATOM 1410 C C . ASP A 1 183 ? 7.065 6.211 -1.027 1.00 97.12 183 ASP A C 1
ATOM 1412 O O . ASP A 1 183 ? 7.752 7.100 -0.532 1.00 97.12 183 ASP A O 1
ATOM 1416 N N . THR A 1 184 ? 6.248 6.475 -2.054 1.00 97.81 184 THR A N 1
ATOM 1417 C CA . THR A 1 184 ? 6.025 7.849 -2.538 1.00 97.81 184 THR A CA 1
ATOM 1418 C C . THR A 1 184 ? 4.581 8.074 -2.986 1.00 97.81 184 THR A C 1
ATOM 1420 O O . THR A 1 184 ? 3.862 8.837 -2.345 1.00 97.81 184 THR A O 1
ATOM 1423 N N . ALA A 1 185 ? 4.106 7.413 -4.046 1.00 97.75 185 ALA A N 1
ATOM 1424 C CA . ALA A 1 185 ? 2.779 7.674 -4.614 1.00 97.75 185 ALA A CA 1
ATOM 1425 C C . ALA A 1 185 ? 1.634 7.353 -3.635 1.00 97.75 185 ALA A C 1
ATOM 1427 O O . ALA A 1 185 ? 0.680 8.126 -3.539 1.00 97.75 185 ALA A O 1
ATOM 1428 N N . PHE A 1 186 ? 1.754 6.291 -2.828 1.00 98.25 186 PHE A N 1
ATOM 1429 C CA . PHE A 1 186 ? 0.812 5.988 -1.736 1.00 98.25 186 PHE A CA 1
ATOM 1430 C C . PHE A 1 186 ? 0.681 7.111 -0.701 1.00 98.25 186 PHE A C 1
ATOM 1432 O O . PHE A 1 186 ? -0.355 7.222 -0.044 1.00 98.25 186 PHE A O 1
ATOM 1439 N N . TYR A 1 187 ? 1.707 7.945 -0.551 1.00 98.06 187 TYR A N 1
ATOM 1440 C CA . TYR A 1 187 ? 1.702 9.093 0.352 1.00 98.06 187 TYR A CA 1
ATOM 1441 C C . TYR A 1 187 ? 1.322 10.407 -0.351 1.00 98.06 187 TYR A C 1
ATOM 1443 O O . TYR A 1 187 ? 1.230 11.442 0.294 1.00 98.06 187 TYR A O 1
ATOM 1451 N N . ARG A 1 188 ? 1.054 10.370 -1.665 1.00 97.69 188 ARG A N 1
ATOM 1452 C CA . ARG A 1 188 ? 0.564 11.504 -2.475 1.00 97.69 188 ARG A CA 1
ATOM 1453 C C . ARG A 1 188 ? -0.884 11.334 -2.945 1.00 97.69 188 ARG A C 1
ATOM 1455 O O . ARG A 1 188 ? -1.456 12.261 -3.516 1.00 97.69 188 ARG A O 1
ATOM 1462 N N . HIS A 1 189 ? -1.480 10.161 -2.734 1.00 98.00 189 HIS A N 1
ATOM 1463 C CA . HIS A 1 189 ? -2.827 9.812 -3.187 1.00 98.00 189 HIS A CA 1
ATOM 1464 C C . HIS A 1 189 ? -3.716 9.419 -2.004 1.00 98.00 189 HIS A C 1
ATOM 1466 O O . HIS A 1 189 ? -3.855 8.252 -1.673 1.00 98.00 189 HIS A O 1
ATOM 1472 N N . GLY A 1 190 ? -4.328 10.392 -1.335 1.00 97.31 190 GLY A N 1
ATOM 1473 C CA . GLY A 1 190 ? -5.179 10.152 -0.165 1.00 97.31 190 GLY A CA 1
ATOM 1474 C C . GLY A 1 190 ? -6.662 9.947 -0.480 1.00 97.31 190 GLY A C 1
ATOM 1475 O O . GLY A 1 190 ? -7.489 10.261 0.371 1.00 97.31 190 GLY A O 1
ATOM 1476 N N . VAL A 1 191 ? -7.028 9.454 -1.674 1.00 98.00 191 VAL A N 1
ATOM 1477 C CA . VAL A 1 191 ? -8.448 9.233 -2.034 1.00 98.00 191 VAL A CA 1
ATOM 1478 C C . VAL A 1 191 ? -9.107 8.261 -1.060 1.00 98.00 191 VAL A C 1
ATOM 1480 O O . VAL A 1 191 ? -10.174 8.559 -0.527 1.00 98.00 191 VAL A O 1
ATOM 1483 N N . LEU A 1 192 ? -8.459 7.121 -0.810 1.00 98.12 192 LEU A N 1
ATOM 1484 C CA . LEU A 1 192 ? -8.838 6.209 0.259 1.00 98.12 192 LEU A CA 1
ATOM 1485 C C . LEU A 1 192 ? -7.644 5.341 0.673 1.00 98.12 192 LEU A C 1
ATOM 1487 O O . LEU A 1 192 ? -7.180 4.495 -0.090 1.00 98.12 192 LEU A O 1
ATOM 1491 N N . LEU A 1 193 ? -7.157 5.532 1.899 1.00 98.44 193 LEU A N 1
ATOM 1492 C CA . LEU A 1 193 ? -5.892 4.938 2.346 1.00 98.44 193 LEU A CA 1
ATOM 1493 C C . LEU A 1 193 ? -5.910 3.405 2.471 1.00 98.44 193 LEU A C 1
ATOM 1495 O O . LEU A 1 193 ? -4.839 2.800 2.485 1.00 98.44 193 LEU A O 1
ATOM 1499 N N . SER A 1 194 ? -7.080 2.759 2.532 1.00 98.00 194 SER A N 1
ATOM 1500 C CA . SER A 1 194 ? -7.190 1.289 2.566 1.00 98.00 194 SER A CA 1
ATOM 1501 C C . SER A 1 194 ? -6.732 0.609 1.280 1.00 98.00 194 SER A C 1
ATOM 1503 O O . SER A 1 194 ? -6.470 -0.591 1.309 1.00 98.00 194 SER A O 1
ATOM 1505 N N . ARG A 1 195 ? -6.631 1.346 0.167 1.00 97.44 195 ARG A N 1
ATOM 1506 C CA . ARG A 1 195 ? -6.126 0.828 -1.114 1.00 97.44 195 ARG A CA 1
ATOM 1507 C C . ARG A 1 195 ? -4.653 1.161 -1.364 1.00 97.44 195 ARG A C 1
ATOM 1509 O O . ARG A 1 195 ? -4.085 0.687 -2.341 1.00 97.44 195 ARG A O 1
ATOM 1516 N N . ASN A 1 196 ? -4.021 1.903 -0.452 1.00 97.69 196 ASN A N 1
ATOM 1517 C CA . ASN A 1 196 ? -2.598 2.241 -0.495 1.00 97.69 196 ASN A CA 1
ATOM 1518 C C . ASN A 1 196 ? -1.813 1.266 0.385 1.00 97.69 196 ASN A C 1
ATOM 1520 O O . ASN A 1 196 ? -1.387 1.607 1.497 1.00 97.69 196 ASN A O 1
ATOM 1524 N N . GLU A 1 197 ? -1.677 0.038 -0.105 1.00 97.44 197 GLU A N 1
ATOM 1525 C CA . GLU A 1 197 ? -1.076 -1.079 0.617 1.00 97.44 197 GLU A CA 1
ATOM 1526 C C . GLU A 1 197 ? -0.092 -1.854 -0.271 1.00 97.44 197 GLU A C 1
ATOM 1528 O O . GLU A 1 197 ? -0.215 -1.856 -1.496 1.00 97.44 197 GLU A O 1
ATOM 1533 N N . VAL A 1 198 ? 0.916 -2.481 0.337 1.00 96.31 198 VAL A N 1
ATOM 1534 C CA . VAL A 1 198 ? 1.921 -3.285 -0.371 1.00 96.31 198 VAL A CA 1
ATOM 1535 C C . VAL A 1 198 ? 1.227 -4.367 -1.204 1.00 96.31 198 VAL A C 1
ATOM 1537 O O . VAL A 1 198 ? 0.349 -5.079 -0.721 1.00 96.31 198 VAL A O 1
ATOM 1540 N N . GLY A 1 199 ? 1.605 -4.464 -2.480 1.00 91.56 199 GLY A N 1
ATOM 1541 C CA . GLY A 1 199 ? 0.989 -5.372 -3.453 1.00 91.56 199 GLY A CA 1
ATOM 1542 C C . GLY A 1 199 ? -0.364 -4.922 -4.013 1.00 91.56 199 GLY A C 1
ATOM 1543 O O . GLY A 1 199 ? -0.824 -5.524 -4.978 1.00 91.56 199 GLY A O 1
ATOM 1544 N N . SER A 1 200 ? -0.971 -3.857 -3.478 1.00 92.44 200 SER A N 1
ATOM 1545 C CA . SER A 1 200 ? -2.176 -3.246 -4.048 1.00 92.44 200 SER A CA 1
ATOM 1546 C C . SER A 1 200 ? -1.832 -2.216 -5.119 1.00 92.44 200 SER A C 1
ATOM 1548 O O . SER A 1 200 ? -0.759 -1.608 -5.110 1.00 92.44 200 SER A O 1
ATOM 1550 N N . HIS A 1 201 ? -2.775 -1.965 -6.025 1.00 91.69 201 HIS A N 1
ATOM 1551 C CA . HIS A 1 201 ? -2.659 -0.888 -7.004 1.00 91.69 201 HIS A CA 1
ATOM 1552 C C . HIS A 1 201 ? -3.912 0.005 -6.947 1.00 91.69 201 HIS A C 1
ATOM 1554 O O . HIS A 1 201 ? -4.966 -0.423 -7.413 1.00 91.69 201 HIS A O 1
ATOM 1560 N N . PRO A 1 202 ? -3.842 1.246 -6.417 1.00 92.31 202 PRO A N 1
ATOM 1561 C CA . PRO A 1 202 ? -5.013 2.094 -6.147 1.00 92.31 202 PRO A CA 1
ATOM 1562 C C . PRO A 1 202 ? -5.921 2.424 -7.342 1.00 92.31 202 PRO A C 1
ATOM 1564 O O . PRO A 1 202 ? -7.042 2.888 -7.144 1.00 92.31 202 PRO A O 1
ATOM 1567 N N . THR A 1 203 ? -5.480 2.191 -8.585 1.00 92.06 203 THR A N 1
ATOM 1568 C CA . THR A 1 203 ? -6.376 2.261 -9.759 1.00 92.06 203 THR A CA 1
ATOM 1569 C C . THR A 1 203 ? -7.419 1.139 -9.771 1.00 92.06 203 THR A C 1
ATOM 1571 O O . THR A 1 203 ? -8.491 1.318 -10.340 1.00 92.06 203 THR A O 1
ATOM 1574 N N . HIS A 1 204 ? -7.125 0.004 -9.135 1.00 92.81 204 HIS A N 1
ATOM 1575 C CA . HIS A 1 204 ? -8.046 -1.099 -8.871 1.00 92.81 204 HIS A CA 1
ATOM 1576 C C . HIS A 1 204 ? -8.714 -0.857 -7.514 1.00 92.81 204 HIS A C 1
ATOM 1578 O O . HIS A 1 204 ? -8.338 -1.411 -6.479 1.00 92.81 204 HIS A O 1
ATOM 1584 N N . PHE A 1 205 ? -9.671 0.072 -7.506 1.00 95.69 205 PHE A N 1
ATOM 1585 C CA . PHE A 1 205 ? -10.290 0.550 -6.271 1.00 95.69 205 PHE A CA 1
ATOM 1586 C C . PHE A 1 205 ? -11.108 -0.533 -5.554 1.00 95.69 205 PHE A C 1
ATOM 1588 O O . PHE A 1 205 ? -10.976 -0.687 -4.343 1.00 95.69 205 PHE A O 1
ATOM 1595 N N . ALA A 1 206 ? -11.919 -1.275 -6.306 1.00 96.75 206 ALA A N 1
ATOM 1596 C CA . ALA A 1 206 ? -12.767 -2.355 -5.822 1.00 96.75 206 ALA A CA 1
ATOM 1597 C C . ALA A 1 206 ? -12.844 -3.460 -6.882 1.00 96.75 206 ALA A C 1
ATOM 1599 O O . ALA A 1 206 ? -12.721 -3.163 -8.073 1.00 96.75 206 ALA A O 1
ATOM 1600 N N . ASN A 1 207 ? -13.095 -4.690 -6.438 1.00 95.00 207 ASN A N 1
ATOM 1601 C CA . ASN A 1 207 ? -13.292 -5.860 -7.292 1.00 95.00 207 ASN A CA 1
ATOM 1602 C C . ASN A 1 207 ? -14.732 -6.339 -7.129 1.00 95.00 207 ASN A C 1
ATOM 1604 O O . ASN A 1 207 ? -15.286 -6.279 -6.029 1.00 95.00 207 ASN A O 1
ATOM 1608 N N . ASP A 1 208 ? -15.336 -6.844 -8.200 1.00 95.56 208 ASP A N 1
ATOM 1609 C CA . ASP A 1 208 ? -16.598 -7.561 -8.052 1.00 95.56 208 ASP A CA 1
ATOM 1610 C C . ASP A 1 208 ? -16.367 -8.974 -7.480 1.00 95.56 208 ASP A C 1
ATOM 1612 O O . ASP A 1 208 ? -15.245 -9.492 -7.421 1.00 95.56 208 ASP A O 1
ATOM 1616 N N . ALA A 1 209 ? -17.446 -9.607 -7.015 1.00 96.94 209 ALA A N 1
ATOM 1617 C CA . ALA A 1 209 ? -17.359 -10.945 -6.441 1.00 96.94 209 ALA A CA 1
ATOM 1618 C C . ALA A 1 209 ? -16.891 -11.987 -7.473 1.00 96.94 209 ALA A C 1
ATOM 1620 O O . ALA A 1 209 ? -16.142 -12.897 -7.123 1.00 96.94 209 ALA A O 1
ATOM 1621 N N . ALA A 1 210 ? -17.291 -11.857 -8.743 1.00 97.81 210 ALA A N 1
ATOM 1622 C CA . ALA A 1 210 ? -16.938 -12.816 -9.787 1.00 97.81 210 ALA A CA 1
ATOM 1623 C C . ALA A 1 210 ? -15.430 -12.802 -10.081 1.00 97.81 210 ALA A C 1
ATOM 1625 O O . ALA A 1 210 ? -14.822 -13.865 -10.219 1.00 97.81 210 ALA A O 1
ATOM 1626 N N . GLU A 1 211 ? -14.810 -11.623 -10.104 1.00 96.75 211 GLU A N 1
ATOM 1627 C CA . GLU A 1 211 ? -13.367 -11.447 -10.218 1.00 96.75 211 GLU A CA 1
ATOM 1628 C C . GLU A 1 211 ? -12.640 -12.074 -9.022 1.00 96.75 211 GLU A C 1
ATOM 1630 O O . GLU A 1 211 ? -11.695 -12.842 -9.214 1.00 96.75 211 GLU A O 1
ATOM 1635 N N . PHE A 1 212 ? -13.118 -11.838 -7.796 1.00 98.19 212 PHE A N 1
ATOM 1636 C CA . PHE A 1 212 ? -12.550 -12.460 -6.596 1.00 98.19 212 PHE A CA 1
ATOM 1637 C C . PHE A 1 212 ? -12.620 -13.996 -6.648 1.00 98.19 212 PHE A C 1
ATOM 1639 O O . PHE A 1 212 ? -11.646 -14.692 -6.343 1.00 98.19 212 PHE A O 1
ATOM 1646 N N . HIS A 1 213 ? -13.749 -14.554 -7.088 1.00 98.44 213 HIS A N 1
ATOM 1647 C CA . HIS A 1 213 ? -13.900 -15.995 -7.283 1.00 98.44 213 HIS A CA 1
ATOM 1648 C C . HIS A 1 213 ? -12.965 -16.541 -8.372 1.00 98.44 213 HIS A C 1
ATOM 1650 O O . HIS A 1 213 ? -12.343 -17.586 -8.170 1.00 98.44 213 HIS A O 1
ATOM 1656 N N . ALA A 1 214 ? -12.804 -15.831 -9.493 1.00 98.00 214 ALA A N 1
ATOM 1657 C CA . ALA A 1 214 ? -11.871 -16.210 -10.553 1.00 98.00 214 ALA A CA 1
ATOM 1658 C C . ALA A 1 214 ? -10.414 -16.221 -10.058 1.00 98.00 214 ALA A C 1
ATOM 1660 O O . ALA A 1 214 ? -9.668 -17.154 -10.354 1.00 98.00 214 ALA A O 1
ATOM 1661 N N . GLN A 1 215 ? -10.023 -15.239 -9.241 1.00 97.31 215 GLN A N 1
ATOM 1662 C CA . GLN A 1 215 ? -8.700 -15.183 -8.609 1.00 97.31 215 GLN A CA 1
ATOM 1663 C C . GLN A 1 215 ? -8.472 -16.360 -7.644 1.00 97.31 215 GLN A C 1
ATOM 1665 O O . GLN A 1 215 ? -7.389 -16.949 -7.628 1.00 97.31 215 GLN A O 1
ATOM 1670 N N . ASN A 1 216 ? -9.493 -16.759 -6.876 1.00 97.94 216 ASN A N 1
ATOM 1671 C CA . ASN A 1 216 ? -9.421 -17.940 -6.008 1.00 97.94 216 ASN A CA 1
ATOM 1672 C C . ASN A 1 216 ? -9.289 -19.250 -6.802 1.00 97.94 216 ASN A C 1
ATOM 1674 O O . ASN A 1 216 ? -8.492 -20.106 -6.416 1.00 97.94 216 ASN A O 1
ATOM 1678 N N . LEU A 1 217 ? -10.015 -19.399 -7.917 1.00 97.38 217 LEU A N 1
ATOM 1679 C CA . LEU A 1 217 ? -9.887 -20.549 -8.824 1.00 97.38 217 LEU A CA 1
ATOM 1680 C C . LEU A 1 217 ? -8.483 -20.634 -9.435 1.00 97.38 217 LEU A C 1
ATOM 1682 O O . LEU A 1 217 ? -7.880 -21.708 -9.468 1.00 97.38 217 LEU A O 1
ATOM 1686 N N . GLU A 1 218 ? -7.942 -19.500 -9.877 1.00 95.50 218 GLU A N 1
ATOM 1687 C CA . GLU A 1 218 ? -6.599 -19.423 -10.449 1.00 95.50 218 GLU A CA 1
ATOM 1688 C C . GLU A 1 218 ? -5.528 -19.826 -9.426 1.00 95.50 218 GLU A C 1
ATOM 1690 O O . GLU A 1 218 ? -4.629 -20.615 -9.736 1.00 95.50 218 GLU A O 1
ATOM 1695 N N . ARG A 1 219 ? -5.666 -19.359 -8.177 1.00 95.69 219 ARG A N 1
ATOM 1696 C CA . ARG A 1 219 ? -4.791 -19.754 -7.068 1.00 95.69 219 ARG A CA 1
ATOM 1697 C C . ARG A 1 219 ? -4.909 -21.243 -6.757 1.00 95.69 219 ARG A C 1
ATOM 1699 O O . ARG A 1 219 ? -3.884 -21.904 -6.646 1.00 95.69 219 ARG A O 1
ATOM 1706 N N . ALA A 1 220 ? -6.125 -21.785 -6.674 1.00 95.62 220 ALA A N 1
ATOM 1707 C CA . ALA A 1 220 ? -6.353 -23.210 -6.421 1.00 95.62 220 ALA A CA 1
ATOM 1708 C C . ALA A 1 220 ? -5.681 -24.103 -7.474 1.00 95.62 220 ALA A C 1
ATOM 1710 O O . ALA A 1 220 ? -5.139 -25.157 -7.147 1.00 95.62 220 ALA A O 1
ATOM 1711 N N . LYS A 1 221 ? -5.693 -23.666 -8.737 1.00 94.12 221 LYS A N 1
ATOM 1712 C CA . LYS A 1 221 ? -5.131 -24.420 -9.856 1.00 94.12 221 LYS A CA 1
ATOM 1713 C C . LYS A 1 221 ? -3.606 -24.346 -9.929 1.00 94.12 221 LYS A C 1
ATOM 1715 O O . LYS A 1 221 ? -2.970 -25.368 -10.175 1.00 94.12 221 LYS A O 1
ATOM 1720 N N . HIS A 1 222 ? -3.023 -23.159 -9.764 1.00 93.31 222 HIS A N 1
ATOM 1721 C CA . HIS A 1 222 ? -1.602 -22.941 -10.068 1.00 93.31 222 HIS A CA 1
ATOM 1722 C C . HIS A 1 222 ? -0.720 -22.765 -8.831 1.00 93.31 222 HIS A C 1
ATOM 1724 O O . HIS A 1 222 ? 0.445 -23.152 -8.864 1.00 93.31 222 HIS A O 1
ATOM 1730 N N . PHE A 1 223 ? -1.258 -22.222 -7.737 1.00 94.50 223 PHE A N 1
ATOM 1731 C CA . PHE A 1 223 ? -0.512 -21.954 -6.504 1.00 94.50 223 PHE A CA 1
ATOM 1732 C C . PHE A 1 223 ? -1.332 -22.312 -5.249 1.00 94.50 223 PHE A C 1
ATOM 1734 O O . PHE A 1 223 ? -1.535 -21.459 -4.380 1.00 94.50 223 PHE A O 1
ATOM 1741 N N . PRO A 1 224 ? -1.805 -23.569 -5.098 1.00 94.88 224 PRO A N 1
ATOM 1742 C CA . PRO A 1 224 ? -2.687 -23.964 -3.991 1.00 94.88 224 PRO A CA 1
ATOM 1743 C C . PRO A 1 224 ? -2.030 -23.841 -2.608 1.00 94.88 224 PRO A C 1
ATOM 1745 O O . PRO A 1 224 ? -2.715 -23.899 -1.589 1.00 94.88 224 PRO A O 1
ATOM 1748 N N . ARG A 1 225 ? -0.700 -23.685 -2.566 1.00 95.25 225 ARG A N 1
ATOM 1749 C CA . ARG A 1 225 ? 0.104 -23.519 -1.350 1.00 95.25 225 ARG A CA 1
ATOM 1750 C C . ARG A 1 225 ? 0.608 -22.086 -1.131 1.00 95.25 225 ARG A C 1
ATOM 1752 O O . ARG A 1 225 ? 1.375 -21.870 -0.196 1.00 95.25 225 ARG A O 1
ATOM 1759 N N . ALA A 1 226 ? 0.180 -21.117 -1.945 1.00 96.62 226 ALA A N 1
ATOM 1760 C CA . ALA A 1 226 ? 0.504 -19.710 -1.719 1.00 96.62 226 ALA A CA 1
ATOM 1761 C C . ALA A 1 226 ? -0.041 -19.235 -0.369 1.00 96.62 226 ALA A C 1
ATOM 1763 O O . ALA A 1 226 ? -1.130 -19.650 0.046 1.00 96.62 226 ALA A O 1
ATOM 1764 N N . LEU A 1 227 ? 0.709 -18.355 0.300 1.00 98.50 227 LEU A N 1
ATOM 1765 C CA . LEU A 1 227 ? 0.234 -17.752 1.536 1.00 98.50 227 LEU A CA 1
ATOM 1766 C C . LEU A 1 227 ? -0.936 -16.802 1.251 1.00 98.50 227 LEU A C 1
ATOM 1768 O O . LEU A 1 227 ? -0.991 -16.151 0.210 1.00 98.50 227 LEU A O 1
ATOM 1772 N N . LEU A 1 228 ? -1.859 -16.710 2.201 1.00 98.62 228 LEU A N 1
ATOM 1773 C CA . LEU A 1 228 ? -2.972 -15.769 2.203 1.00 98.62 228 LEU A CA 1
ATOM 1774 C C . LEU A 1 228 ? -2.739 -14.786 3.347 1.00 98.62 228 LEU A C 1
ATOM 1776 O O . LEU A 1 228 ? -3.145 -15.041 4.483 1.00 98.62 228 LEU A O 1
ATOM 1780 N N . ALA A 1 229 ? -2.049 -13.688 3.052 1.00 98.56 229 ALA A N 1
ATOM 1781 C CA . ALA A 1 229 ? -1.727 -12.674 4.043 1.00 98.56 229 ALA A CA 1
ATOM 1782 C C . ALA A 1 229 ? -2.759 -11.550 4.029 1.00 98.56 229 ALA A C 1
ATOM 1784 O O . ALA A 1 229 ? -3.240 -11.115 2.986 1.00 98.56 229 ALA A O 1
ATOM 1785 N N . THR A 1 230 ? -3.066 -11.047 5.217 1.00 98.44 230 THR A N 1
ATOM 1786 C CA . THR A 1 230 ? -3.858 -9.826 5.412 1.00 98.44 230 THR A CA 1
ATOM 1787 C C . THR A 1 230 ? -3.147 -8.830 6.322 1.00 98.44 230 THR A C 1
ATOM 1789 O O . THR A 1 230 ? -3.510 -7.664 6.354 1.00 98.44 230 THR A O 1
ATOM 1792 N N . ALA A 1 231 ? -2.073 -9.222 6.995 1.00 98.38 231 ALA A N 1
ATOM 1793 C CA . ALA A 1 231 ? -1.132 -8.328 7.657 1.00 98.38 231 ALA A CA 1
ATOM 1794 C C . ALA A 1 231 ? 0.254 -8.966 7.599 1.00 98.38 231 ALA A C 1
ATOM 1796 O O . ALA A 1 231 ? 0.370 -10.186 7.571 1.00 98.38 231 ALA A O 1
ATOM 1797 N N . THR A 1 232 ? 1.291 -8.137 7.578 1.00 98.44 232 THR A N 1
ATOM 1798 C CA . THR A 1 232 ? 2.703 -8.547 7.654 1.00 98.44 232 THR A CA 1
ATOM 1799 C C . THR A 1 232 ? 3.491 -7.540 8.500 1.00 98.44 232 THR A C 1
ATOM 1801 O O . THR A 1 232 ? 2.920 -6.584 9.009 1.00 98.44 232 THR A O 1
ATOM 1804 N N . HIS A 1 233 ? 4.808 -7.676 8.619 1.00 97.50 233 HIS A N 1
ATOM 1805 C CA . HIS A 1 233 ? 5.647 -6.640 9.238 1.00 97.50 233 HIS A CA 1
ATOM 1806 C C . HIS A 1 233 ? 5.888 -5.411 8.335 1.00 97.50 233 HIS A C 1
ATOM 1808 O O . HIS A 1 233 ? 6.365 -4.390 8.830 1.00 97.50 233 HIS A O 1
ATOM 1814 N N . ASP A 1 234 ? 5.532 -5.479 7.047 1.00 97.50 234 ASP A N 1
ATOM 1815 C CA . ASP A 1 234 ? 5.761 -4.403 6.065 1.00 97.50 234 ASP A CA 1
ATOM 1816 C C . ASP A 1 234 ? 4.470 -3.732 5.575 1.00 97.50 234 ASP A C 1
ATOM 1818 O O . ASP A 1 234 ? 4.522 -2.817 4.749 1.00 97.50 234 ASP A O 1
ATOM 1822 N N . HIS A 1 235 ? 3.304 -4.151 6.080 1.00 97.50 235 HIS A N 1
ATOM 1823 C CA . HIS A 1 235 ? 2.043 -3.506 5.728 1.00 97.50 235 HIS A CA 1
ATOM 1824 C C . HIS A 1 235 ? 2.082 -2.006 6.073 1.00 97.50 235 HIS A C 1
ATOM 1826 O O . HIS A 1 235 ? 2.685 -1.577 7.061 1.00 97.50 235 HIS A O 1
ATOM 1832 N N . LYS A 1 236 ? 1.401 -1.184 5.278 1.00 97.94 236 LYS A N 1
ATOM 1833 C CA . LYS A 1 236 ? 1.275 0.253 5.508 1.00 97.94 236 LYS A CA 1
ATOM 1834 C C . LYS A 1 236 ? 0.214 0.562 6.567 1.00 97.94 236 LYS A C 1
ATOM 1836 O O . LYS A 1 236 ? 0.321 1.591 7.238 1.00 97.94 236 LYS A O 1
ATOM 1841 N N . ARG A 1 237 ? -0.810 -0.290 6.707 1.00 98.06 237 ARG A N 1
ATOM 1842 C CA . ARG A 1 237 ? -1.832 -0.221 7.769 1.00 98.06 237 ARG A CA 1
ATOM 1843 C C . ARG A 1 237 ? -2.254 -1.611 8.242 1.00 98.06 237 ARG A C 1
ATOM 1845 O O . ARG A 1 237 ? -2.284 -2.530 7.435 1.00 98.06 237 ARG A O 1
ATOM 1852 N N . GLY A 1 238 ? -2.635 -1.739 9.509 1.00 98.31 238 GLY A N 1
ATOM 1853 C CA . GLY A 1 238 ? -3.134 -2.983 10.089 1.00 98.31 238 GLY A CA 1
ATOM 1854 C C . GLY A 1 238 ? -4.394 -3.497 9.396 1.00 98.31 238 GLY A C 1
ATOM 1855 O O . GLY A 1 238 ? -5.151 -2.732 8.778 1.00 98.31 238 GLY A O 1
ATOM 1856 N N . GLU A 1 239 ? -4.627 -4.805 9.484 1.00 98.56 239 GLU A N 1
ATOM 1857 C CA . GLU A 1 239 ? -5.652 -5.458 8.664 1.00 98.56 239 GLU A CA 1
ATOM 1858 C C . GLU A 1 239 ? -7.073 -4.959 8.963 1.00 98.56 239 GLU A C 1
ATOM 1860 O O . GLU A 1 239 ? -7.882 -4.811 8.047 1.00 98.56 239 GLU A O 1
ATOM 1865 N N . ASP A 1 240 ? -7.358 -4.613 10.221 1.00 98.69 240 ASP A N 1
ATOM 1866 C CA . ASP A 1 240 ? -8.679 -4.143 10.642 1.00 98.69 240 ASP A CA 1
ATOM 1867 C C . ASP A 1 240 ? -8.815 -2.621 10.510 1.00 98.69 240 ASP A C 1
ATOM 1869 O O . ASP A 1 240 ? -9.920 -2.105 10.312 1.00 98.69 240 ASP A O 1
ATOM 1873 N N . LEU A 1 241 ? -7.694 -1.891 10.537 1.00 98.69 241 LEU A N 1
ATOM 1874 C CA . LEU A 1 241 ? -7.659 -0.475 10.169 1.00 98.69 241 LEU A CA 1
ATOM 1875 C C . LEU A 1 241 ? -8.111 -0.308 8.714 1.00 98.69 241 LEU A C 1
ATOM 1877 O O . LEU A 1 241 ? -8.996 0.507 8.435 1.00 98.69 241 LEU A O 1
ATOM 1881 N N . ARG A 1 242 ? -7.578 -1.119 7.787 1.00 98.62 242 ARG A N 1
ATOM 1882 C CA . ARG A 1 242 ? -8.010 -1.083 6.379 1.00 98.62 242 ARG A CA 1
ATOM 1883 C C . ARG A 1 242 ? -9.493 -1.415 6.225 1.00 98.62 242 ARG A C 1
ATOM 1885 O O . ARG A 1 242 ? -10.170 -0.758 5.441 1.00 98.62 242 ARG A O 1
ATOM 1892 N N . MET A 1 243 ? -10.021 -2.356 7.007 1.00 98.62 243 MET A N 1
ATOM 1893 C CA . MET A 1 243 ? -11.449 -2.703 6.981 1.00 98.62 243 MET A CA 1
ATOM 1894 C C . MET A 1 243 ? -12.360 -1.601 7.526 1.00 98.62 243 MET A C 1
ATOM 1896 O O . MET A 1 243 ? -13.473 -1.437 7.031 1.00 98.62 243 MET A O 1
ATOM 1900 N N . ARG A 1 244 ? -11.897 -0.793 8.488 1.00 98.25 244 ARG A N 1
ATOM 1901 C CA . ARG A 1 244 ? -12.602 0.435 8.899 1.00 98.25 244 ARG A CA 1
ATOM 1902 C C . ARG A 1 244 ? -12.609 1.482 7.796 1.00 98.25 244 ARG A C 1
ATOM 1904 O O . ARG A 1 244 ? -13.652 2.062 7.521 1.00 98.25 244 ARG A O 1
ATOM 1911 N N . LEU A 1 245 ? -11.462 1.711 7.160 1.00 98.75 245 LEU A N 1
ATOM 1912 C CA . LEU A 1 245 ? -11.355 2.646 6.040 1.00 98.75 245 LEU A CA 1
ATOM 1913 C C . LEU A 1 245 ? -12.228 2.221 4.853 1.00 98.75 245 LEU A C 1
ATOM 1915 O O . LEU A 1 245 ? -12.848 3.077 4.231 1.00 98.75 245 LEU A O 1
ATOM 1919 N N . ALA A 1 246 ? -12.353 0.919 4.582 1.00 98.56 246 ALA A N 1
ATOM 1920 C CA . ALA A 1 246 ? -13.210 0.409 3.513 1.00 98.56 246 ALA A CA 1
ATOM 1921 C C . ALA A 1 246 ? -14.673 0.880 3.645 1.00 98.56 246 ALA A C 1
ATOM 1923 O O . ALA A 1 246 ? -15.300 1.194 2.637 1.00 98.56 246 ALA A O 1
ATOM 1924 N N . VAL A 1 247 ? -15.188 1.066 4.870 1.00 98.75 247 VAL A N 1
ATOM 1925 C CA . VAL A 1 247 ? -16.550 1.587 5.130 1.00 98.75 247 VAL A CA 1
ATOM 1926 C C . VAL A 1 247 ? -16.768 2.982 4.526 1.00 98.75 247 VAL A C 1
ATOM 1928 O O . VAL A 1 247 ? -17.887 3.333 4.150 1.00 98.75 247 VAL A O 1
ATOM 1931 N N . LEU A 1 248 ? -15.711 3.790 4.383 1.00 98.75 248 LEU A N 1
ATOM 1932 C CA . LEU A 1 248 ? -15.816 5.120 3.774 1.00 98.75 248 LEU A CA 1
ATOM 1933 C C . LEU A 1 248 ? -16.216 5.045 2.293 1.00 98.75 248 LEU A C 1
ATOM 1935 O O . LEU A 1 248 ? -16.824 5.986 1.783 1.00 98.75 248 LEU A O 1
ATOM 1939 N N . SER A 1 249 ? -15.915 3.932 1.613 1.00 98.50 249 SER A N 1
ATOM 1940 C CA . SER A 1 249 ? -16.350 3.703 0.231 1.00 98.50 249 SER A CA 1
ATOM 1941 C C . SER A 1 249 ? -17.867 3.507 0.113 1.00 98.50 249 SER A C 1
ATOM 1943 O O . SER A 1 249 ? -18.454 3.978 -0.856 1.00 98.50 249 SER A O 1
ATOM 1945 N N . GLU A 1 250 ? -18.511 2.922 1.130 1.00 98.31 250 GLU A N 1
ATOM 1946 C CA . GLU A 1 250 ? -19.972 2.747 1.207 1.00 98.31 250 GLU A CA 1
ATOM 1947 C C . GLU A 1 250 ? -20.688 4.049 1.618 1.00 98.31 250 GLU A C 1
ATOM 1949 O O . GLU A 1 250 ? -21.858 4.271 1.303 1.00 98.31 250 GLU A O 1
ATOM 1954 N N . GLN A 1 251 ? -19.999 4.936 2.349 1.00 98.38 251 GLN A N 1
ATOM 1955 C CA . GLN A 1 251 ? -20.576 6.165 2.910 1.00 98.38 251 GLN A CA 1
ATOM 1956 C C . GLN A 1 251 ? -19.778 7.432 2.542 1.00 98.38 251 GLN A C 1
ATOM 1958 O O . GLN A 1 251 ? -19.440 8.234 3.420 1.00 98.38 251 GLN A O 1
ATOM 1963 N N . PRO A 1 252 ? -19.502 7.687 1.247 1.00 98.44 252 PRO A N 1
ATOM 1964 C CA . PRO A 1 252 ? -18.588 8.750 0.841 1.00 98.44 252 PRO A CA 1
ATOM 1965 C C . PRO A 1 252 ? -19.123 10.148 1.166 1.00 98.44 252 PRO A C 1
ATOM 1967 O O . PRO A 1 252 ? -18.356 11.026 1.543 1.00 98.44 252 PRO A O 1
ATOM 1970 N N . ARG A 1 253 ? -20.441 10.372 1.057 1.00 98.56 253 ARG A N 1
ATOM 1971 C CA . ARG A 1 253 ? -21.060 11.673 1.381 1.00 98.56 253 ARG A CA 1
ATOM 1972 C C . ARG A 1 253 ? -20.904 12.013 2.859 1.00 98.56 253 ARG A C 1
ATOM 1974 O O . ARG A 1 253 ? -20.435 13.097 3.182 1.00 98.56 253 ARG A O 1
ATOM 1981 N N . TRP A 1 254 ? -21.232 11.053 3.723 1.00 98.75 254 TRP A N 1
ATOM 1982 C CA . TRP A 1 254 ? -21.058 11.191 5.164 1.00 98.75 254 TRP A CA 1
ATOM 1983 C C . TRP A 1 254 ? -19.598 11.489 5.511 1.00 98.75 254 TRP A C 1
ATOM 1985 O O . TRP A 1 254 ? -19.333 12.421 6.265 1.00 98.75 254 TRP A O 1
ATOM 1995 N N . TRP A 1 255 ? -18.646 10.761 4.915 1.00 98.81 255 TRP A N 1
ATOM 1996 C CA . TRP A 1 255 ? -17.225 11.000 5.162 1.00 98.81 255 TRP A CA 1
ATOM 1997 C C . TRP A 1 255 ? -16.794 12.419 4.777 1.00 98.81 255 TRP A C 1
ATOM 1999 O O . TRP A 1 255 ? -16.130 13.083 5.565 1.00 98.81 255 TRP A O 1
ATOM 2009 N N . ILE A 1 256 ? -17.211 12.905 3.604 1.00 98.69 256 ILE A N 1
ATOM 2010 C CA . ILE A 1 256 ? -16.893 14.262 3.131 1.00 98.69 256 ILE A CA 1
ATOM 2011 C C . ILE A 1 256 ? -17.459 15.329 4.081 1.00 98.69 256 ILE A C 1
ATOM 2013 O O . ILE A 1 256 ? -16.800 16.334 4.352 1.00 98.69 256 ILE A O 1
ATOM 2017 N N . GLU A 1 257 ? -18.666 15.119 4.611 1.00 98.69 257 GLU A N 1
ATOM 2018 C CA . GLU A 1 257 ? -19.260 16.009 5.615 1.00 98.69 257 GLU A CA 1
ATOM 2019 C C . GLU A 1 257 ? -18.459 15.995 6.925 1.00 98.69 257 GLU A C 1
ATOM 2021 O O . GLU A 1 257 ? -18.190 17.057 7.487 1.00 98.69 257 GLU A O 1
ATOM 2026 N N . GLN A 1 258 ? -18.029 14.814 7.391 1.00 98.81 258 GLN A N 1
ATOM 2027 C CA . GLN A 1 258 ? -17.205 14.700 8.596 1.00 98.81 258 GLN A CA 1
ATOM 2028 C C . GLN A 1 258 ? -15.835 15.357 8.414 1.00 98.81 258 GLN A C 1
ATOM 2030 O O . GLN A 1 258 ? -15.418 16.124 9.277 1.00 98.81 258 GLN A O 1
ATOM 2035 N N . SER A 1 259 ? -15.148 15.114 7.295 1.00 98.25 259 SER A N 1
ATOM 2036 C CA . SER A 1 259 ? -13.833 15.708 7.051 1.00 98.25 259 SER A CA 1
ATOM 2037 C C . SER A 1 259 ? -13.910 17.233 6.943 1.00 98.25 259 SER A C 1
ATOM 2039 O O . SER A 1 259 ? -13.096 17.918 7.553 1.00 98.25 259 SER A O 1
ATOM 2041 N N . SER A 1 260 ? -14.960 17.768 6.307 1.00 98.12 260 SER A N 1
ATOM 2042 C CA . SER A 1 260 ? -15.228 19.216 6.288 1.00 98.12 260 SER A CA 1
ATOM 2043 C C . SER A 1 260 ? -15.484 19.778 7.693 1.00 98.12 260 SER A C 1
ATOM 2045 O O . SER A 1 260 ? -15.039 20.878 8.018 1.00 98.12 260 SER A O 1
ATOM 2047 N N . GLN A 1 261 ? -16.188 19.031 8.554 1.00 98.38 261 GLN A N 1
ATOM 2048 C CA . GLN A 1 261 ? -16.375 19.418 9.953 1.00 98.38 261 GLN A CA 1
ATOM 2049 C C . GLN A 1 261 ? -15.046 19.418 10.722 1.00 98.38 261 GLN A C 1
ATOM 2051 O O . GLN A 1 261 ? -14.824 20.300 11.552 1.00 98.38 261 GLN A O 1
ATOM 2056 N N . PHE A 1 262 ? -14.168 18.443 10.476 1.00 98.31 262 PHE A N 1
ATOM 2057 C CA . PHE A 1 262 ? -12.854 18.384 11.117 1.00 98.31 262 PHE A CA 1
ATOM 2058 C C . PHE A 1 262 ? -11.967 19.549 10.689 1.00 98.31 262 PHE A C 1
ATOM 2060 O O . PHE A 1 262 ? -11.315 20.144 11.547 1.00 98.31 262 PHE A O 1
ATOM 2067 N N . ASP A 1 263 ? -12.005 19.924 9.409 1.00 96.56 263 ASP A N 1
ATOM 2068 C CA . ASP A 1 263 ? -11.296 21.096 8.892 1.00 96.56 263 ASP A CA 1
ATOM 2069 C C . ASP A 1 263 ? -11.762 22.374 9.610 1.00 96.56 263 ASP A C 1
ATOM 2071 O O . ASP A 1 263 ? -10.947 23.070 10.212 1.00 96.56 263 ASP A O 1
ATOM 2075 N N . ALA A 1 264 ? -13.077 22.615 9.676 1.00 96.50 264 ALA A N 1
ATOM 2076 C CA . ALA A 1 264 ? -13.639 23.788 10.353 1.00 96.50 264 ALA A CA 1
ATOM 2077 C C . ALA A 1 264 ? -13.313 23.840 11.858 1.00 96.50 264 ALA A C 1
ATOM 2079 O O . ALA A 1 264 ? -13.131 24.912 12.428 1.00 96.50 264 ALA A O 1
ATOM 2080 N N . LEU A 1 265 ? -13.240 22.687 12.532 1.00 96.81 265 LEU A N 1
ATOM 2081 C CA . LEU A 1 265 ? -12.837 22.628 13.940 1.00 96.81 265 LEU A CA 1
ATOM 2082 C C . LEU A 1 265 ? -11.331 22.850 14.116 1.00 96.81 265 LEU A C 1
ATOM 2084 O O . LEU A 1 265 ? -10.924 23.431 15.119 1.00 96.81 265 LEU A O 1
ATOM 2088 N N . THR A 1 266 ? -10.517 22.422 13.154 1.00 95.19 266 THR A N 1
ATOM 2089 C CA . THR A 1 266 ? -9.064 22.642 13.159 1.00 95.19 266 THR A CA 1
ATOM 2090 C C . THR A 1 266 ? -8.723 24.120 12.998 1.00 95.19 266 THR A C 1
ATOM 2092 O O . THR A 1 266 ? -7.823 24.594 13.679 1.00 95.19 266 THR A O 1
ATOM 2095 N N . GLU A 1 267 ? -9.495 24.878 12.212 1.00 92.56 267 GLU A N 1
ATOM 2096 C CA . GLU A 1 267 ? -9.341 26.340 12.079 1.00 92.56 267 GLU A CA 1
ATOM 2097 C C . GLU A 1 267 ? -9.507 27.101 13.408 1.00 92.56 267 GLU A C 1
ATOM 2099 O O . GLU A 1 267 ? -9.031 28.225 13.545 1.00 92.56 267 GLU A O 1
ATOM 2104 N N . THR A 1 268 ? -10.169 26.501 14.405 1.00 91.62 268 THR A N 1
ATOM 2105 C CA . THR A 1 268 ? -10.320 27.096 15.747 1.00 91.62 268 THR A CA 1
ATOM 2106 C C . THR A 1 268 ? -9.134 26.828 16.676 1.00 91.62 268 THR A C 1
ATOM 2108 O O . THR A 1 268 ? -9.102 27.346 17.794 1.00 91.62 268 THR A O 1
ATOM 2111 N N . LEU A 1 269 ? -8.178 26.000 16.246 1.00 92.25 269 LEU A N 1
ATOM 2112 C CA . LEU A 1 269 ? -6.986 25.653 17.010 1.00 92.25 269 LEU A CA 1
ATOM 2113 C C . LEU A 1 269 ? -5.843 26.601 16.653 1.00 92.25 269 LEU A C 1
ATOM 2115 O O . LEU A 1 269 ? -5.651 26.954 15.493 1.00 92.25 269 LEU A O 1
ATOM 2119 N N . ASP A 1 270 ? -5.039 26.956 17.653 1.00 88.00 270 ASP A N 1
ATOM 2120 C CA . ASP A 1 270 ? -3.778 27.666 17.436 1.00 88.00 270 ASP A CA 1
ATOM 2121 C C . ASP A 1 270 ? -2.716 26.664 16.965 1.00 88.00 270 ASP A C 1
ATOM 2123 O O . ASP A 1 270 ? -1.900 26.159 17.740 1.00 88.00 270 ASP A O 1
ATOM 2127 N N . SER A 1 271 ? -2.828 26.259 15.700 1.00 82.94 271 SER A N 1
ATOM 2128 C CA . SER A 1 271 ? -1.964 25.262 15.083 1.00 82.94 271 SER A CA 1
ATOM 2129 C C . SER A 1 271 ? -1.538 25.693 13.681 1.00 82.94 271 SER A C 1
ATOM 2131 O O . SER A 1 271 ? -2.351 26.256 12.942 1.00 82.94 271 SER A O 1
ATOM 2133 N N . PRO A 1 272 ? -0.280 25.437 13.276 1.00 84.12 272 PRO A N 1
ATOM 2134 C CA . PRO A 1 272 ? 0.146 25.681 11.907 1.00 84.12 272 PRO A CA 1
ATOM 2135 C C . PRO A 1 272 ? -0.693 24.876 10.907 1.00 84.12 272 PRO A C 1
ATOM 2137 O O . PRO A 1 272 ? -0.962 23.696 11.115 1.00 84.12 272 PRO A O 1
ATOM 2140 N N . ALA A 1 273 ? -1.065 25.498 9.789 1.00 84.56 273 ALA A N 1
ATOM 2141 C CA . ALA A 1 273 ? -1.813 24.811 8.744 1.00 84.56 273 ALA A CA 1
ATOM 2142 C C . ALA A 1 273 ? -0.948 23.738 8.062 1.00 84.56 273 ALA A C 1
ATOM 2144 O O . ALA A 1 273 ? 0.142 24.030 7.559 1.00 84.56 273 ALA A O 1
ATOM 2145 N N . LEU A 1 274 ? -1.460 22.509 8.001 1.00 94.62 274 LEU A N 1
ATOM 2146 C CA . LEU A 1 274 ? -0.902 21.460 7.152 1.00 94.62 274 LEU A CA 1
ATOM 2147 C C . LEU A 1 274 ? -1.361 21.646 5.706 1.00 94.62 274 LEU A C 1
ATOM 2149 O O . LEU A 1 274 ? -2.399 22.251 5.428 1.00 94.62 274 LEU A O 1
ATOM 2153 N N . ALA A 1 275 ? -0.610 21.078 4.764 1.00 96.06 275 ALA A N 1
ATOM 2154 C CA . ALA A 1 275 ? -1.097 20.960 3.401 1.00 96.06 275 ALA A CA 1
AT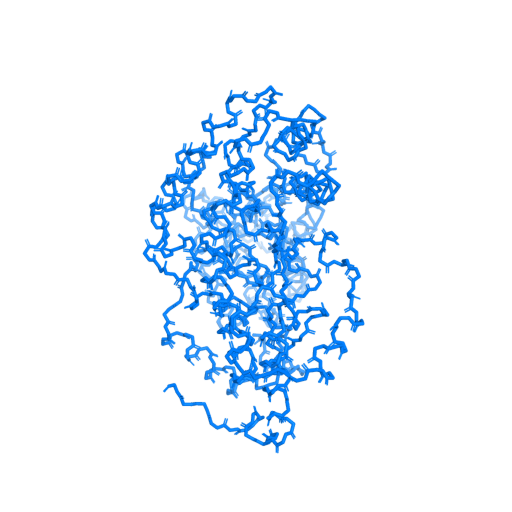OM 2155 C C . ALA A 1 275 ? -2.400 20.144 3.383 1.00 96.06 275 ALA A C 1
ATOM 2157 O O . ALA A 1 275 ? -2.518 19.122 4.063 1.00 96.06 275 ALA A O 1
ATOM 2158 N N . GLY A 1 276 ? -3.375 20.566 2.572 1.00 96.12 276 GLY A N 1
ATOM 2159 C CA . GLY A 1 276 ? -4.714 19.966 2.581 1.00 96.12 276 GLY A CA 1
ATOM 2160 C C . GLY A 1 276 ? -4.720 18.457 2.306 1.00 96.12 276 GLY A C 1
ATOM 2161 O O . GLY A 1 276 ? -5.519 17.730 2.889 1.00 96.12 276 GLY A O 1
ATOM 2162 N N . GLY A 1 277 ? -3.793 17.952 1.483 1.00 97.31 277 GLY A N 1
ATOM 2163 C CA . GLY A 1 277 ? -3.628 16.509 1.273 1.00 97.31 277 GLY A CA 1
ATOM 2164 C C . GLY A 1 277 ? -3.190 15.762 2.538 1.00 97.31 277 GLY A C 1
ATOM 2165 O O . GLY A 1 277 ? -3.809 14.763 2.909 1.00 97.31 277 GLY A O 1
ATOM 2166 N N . ASP A 1 278 ? -2.176 16.282 3.232 1.00 98.31 278 ASP A N 1
ATOM 2167 C CA . ASP A 1 278 ? -1.635 15.688 4.460 1.00 98.31 278 ASP A CA 1
ATOM 2168 C C . ASP A 1 278 ? -2.683 15.710 5.584 1.00 98.31 278 ASP A C 1
ATOM 2170 O O . ASP A 1 278 ? -2.889 14.705 6.266 1.00 98.31 278 ASP A O 1
ATOM 2174 N N . GLN A 1 279 ? -3.426 16.815 5.714 1.00 97.81 279 GLN A N 1
ATOM 2175 C CA . GLN A 1 279 ? -4.518 16.955 6.683 1.00 97.81 279 GLN A CA 1
ATOM 2176 C C . GLN A 1 279 ? -5.648 15.936 6.449 1.00 97.81 279 GLN A C 1
ATOM 2178 O O . GLN A 1 279 ? -6.148 15.315 7.385 1.00 97.81 279 GLN A O 1
ATOM 2183 N N . GLN A 1 280 ? -6.032 15.686 5.197 1.00 97.94 280 GLN A N 1
ATOM 2184 C CA . GLN A 1 280 ? -7.105 14.731 4.888 1.00 97.94 280 GLN A CA 1
ATOM 2185 C C . GLN A 1 280 ? -6.671 13.277 5.089 1.00 97.94 280 GLN A C 1
ATOM 2187 O O . GLN A 1 280 ? -7.470 12.436 5.514 1.00 97.94 280 GLN A O 1
ATOM 2192 N N . MET A 1 281 ? -5.396 12.971 4.834 1.00 98.69 281 MET A N 1
ATOM 2193 C CA . MET A 1 281 ? -4.813 11.678 5.194 1.00 98.69 281 MET A CA 1
ATOM 2194 C C . MET A 1 281 ? -4.725 11.503 6.717 1.00 98.69 281 MET A C 1
ATOM 2196 O O . MET A 1 281 ? -4.966 10.397 7.217 1.00 98.69 281 MET A O 1
ATOM 2200 N N . LEU A 1 282 ? -4.436 12.577 7.460 1.00 98.75 282 LEU A N 1
ATOM 2201 C CA . LEU A 1 282 ? -4.473 12.589 8.921 1.00 98.75 282 LEU A CA 1
ATOM 2202 C C . LEU A 1 282 ? -5.883 12.277 9.443 1.00 98.75 282 LEU A C 1
ATOM 2204 O O . LEU A 1 282 ? -6.008 11.423 10.317 1.00 98.75 282 LEU A O 1
ATOM 2208 N N . TRP A 1 283 ? -6.948 12.862 8.883 1.00 98.81 283 TRP A N 1
ATOM 2209 C CA . TRP A 1 283 ? -8.325 12.557 9.304 1.00 98.81 283 TRP A CA 1
ATOM 2210 C C . TRP A 1 283 ? -8.712 11.096 9.113 1.00 98.81 283 TRP A C 1
ATOM 2212 O O . TRP A 1 283 ? -9.234 10.480 10.044 1.00 98.81 283 TRP A O 1
ATOM 2222 N N . GLN A 1 284 ? -8.427 10.518 7.942 1.00 98.81 284 GLN A N 1
ATOM 2223 C CA . GLN A 1 284 ? -8.674 9.092 7.698 1.00 98.81 284 GLN A CA 1
ATOM 2224 C C . GLN A 1 284 ? -7.945 8.224 8.728 1.00 98.81 284 GLN A C 1
ATOM 2226 O O . GLN A 1 284 ? -8.530 7.307 9.306 1.00 98.81 284 GLN A O 1
ATOM 2231 N N . THR A 1 285 ? -6.679 8.548 8.992 1.00 98.88 285 THR A N 1
ATOM 2232 C CA . THR A 1 285 ? -5.838 7.790 9.920 1.00 98.88 285 THR A CA 1
ATOM 2233 C C . THR A 1 285 ? -6.323 7.932 11.358 1.00 98.88 285 THR A C 1
ATOM 2235 O O . THR A 1 285 ? -6.503 6.920 12.029 1.00 98.88 285 THR A O 1
ATOM 2238 N N . LEU A 1 286 ? -6.632 9.149 11.814 1.00 98.81 286 LEU A N 1
ATOM 2239 C CA . LEU A 1 286 ? -7.143 9.405 13.160 1.00 98.81 286 LEU A CA 1
ATOM 2240 C C . LEU A 1 286 ? -8.459 8.680 13.434 1.00 98.81 286 LEU A C 1
ATOM 2242 O O . LEU A 1 286 ? -8.648 8.163 14.532 1.00 98.81 286 LEU A O 1
ATOM 2246 N N . VAL A 1 287 ? -9.364 8.638 12.455 1.00 98.81 287 VAL A N 1
ATOM 2247 C CA . VAL A 1 287 ? -10.664 7.973 12.597 1.00 98.81 287 VAL A CA 1
ATOM 2248 C C . VAL A 1 287 ? -10.516 6.450 12.569 1.00 98.81 287 VAL A C 1
ATOM 2250 O O . VAL A 1 287 ? -11.094 5.760 13.414 1.00 98.81 287 VAL A O 1
ATOM 2253 N N . ALA A 1 288 ? -9.733 5.908 11.634 1.00 98.69 288 ALA A N 1
ATOM 2254 C CA . ALA A 1 288 ? -9.596 4.463 11.473 1.00 98.69 288 ALA A CA 1
ATOM 2255 C C . ALA A 1 288 ? -8.708 3.817 12.547 1.00 98.69 288 ALA A C 1
ATOM 2257 O O . ALA A 1 288 ? -9.058 2.750 13.056 1.00 98.69 288 ALA A O 1
ATOM 2258 N N . ALA A 1 289 ? -7.609 4.469 12.934 1.00 98.50 289 ALA A N 1
ATOM 2259 C CA . ALA A 1 289 ? -6.671 3.977 13.942 1.00 98.50 289 ALA A CA 1
ATOM 2260 C C . ALA A 1 289 ? -7.100 4.282 15.387 1.00 98.50 289 ALA A C 1
ATOM 2262 O O . ALA A 1 289 ? -6.413 3.844 16.313 1.00 98.50 289 ALA A O 1
ATOM 2263 N N . TRP A 1 290 ? -8.220 4.997 15.595 1.00 98.62 290 TRP A N 1
ATOM 2264 C CA . TRP A 1 290 ? -8.691 5.349 16.938 1.00 98.62 290 TRP A CA 1
ATOM 2265 C C . TRP A 1 290 ? -8.863 4.078 17.789 1.00 98.62 290 TRP A C 1
ATOM 2267 O O . TRP A 1 290 ? -9.663 3.199 17.416 1.00 98.62 290 TRP A O 1
ATOM 2277 N N . PRO A 1 291 ? -8.138 3.950 18.918 1.00 97.12 291 PRO A N 1
ATOM 2278 C CA . PRO A 1 291 ? -8.196 2.760 19.754 1.00 97.12 291 PRO A CA 1
ATOM 2279 C C . PRO A 1 291 ? -9.612 2.477 20.263 1.00 97.12 291 PRO A C 1
ATOM 2281 O O . PRO A 1 291 ? -10.339 3.370 20.701 1.00 97.12 291 PRO A O 1
ATOM 2284 N N . ILE A 1 292 ? -10.026 1.211 20.212 1.00 94.44 292 ILE A N 1
ATOM 2285 C CA . ILE A 1 292 ? -11.355 0.813 20.683 1.00 94.44 292 ILE A CA 1
ATOM 2286 C C . ILE A 1 292 ? -11.447 1.050 22.191 1.00 94.44 292 ILE A C 1
ATOM 2288 O O . ILE A 1 292 ? -10.626 0.552 22.950 1.00 94.44 292 ILE A O 1
ATOM 2292 N N . GLY A 1 293 ? -12.474 1.785 22.617 1.00 93.06 293 GLY A N 1
ATOM 2293 C CA . GLY A 1 293 ? -12.705 2.093 24.030 1.00 93.06 293 GLY A CA 1
ATOM 2294 C C . GLY A 1 293 ? -11.977 3.339 24.540 1.00 93.06 293 GLY A C 1
ATOM 2295 O O . GLY A 1 293 ? -12.270 3.760 25.655 1.00 93.06 293 GLY A O 1
ATOM 2296 N N . LEU A 1 294 ? -11.108 3.966 23.735 1.00 97.12 294 LEU A N 1
ATOM 2297 C CA . LEU A 1 294 ? -10.460 5.229 24.093 1.00 97.12 294 LEU A CA 1
ATOM 2298 C C . LEU A 1 294 ? -11.456 6.397 24.042 1.00 97.12 294 LEU A C 1
ATOM 2300 O O . LEU A 1 294 ? -12.014 6.710 22.986 1.00 97.12 294 LEU A O 1
ATOM 2304 N N . GLY A 1 295 ? -11.649 7.054 25.184 1.00 97.31 295 GLY A N 1
ATOM 2305 C CA . GLY A 1 295 ? -12.425 8.283 25.331 1.00 97.31 295 GLY A CA 1
ATOM 2306 C C . GLY A 1 295 ? -11.688 9.527 24.821 1.00 97.31 295 GLY A C 1
ATOM 2307 O O . GLY A 1 295 ? -10.467 9.557 24.711 1.00 97.31 295 GLY A O 1
ATOM 2308 N N . ALA A 1 296 ? -12.440 10.588 24.521 1.00 97.00 296 ALA A N 1
ATOM 2309 C CA . ALA A 1 296 ? -11.904 11.839 23.964 1.00 97.00 296 ALA A CA 1
ATOM 2310 C C . ALA A 1 296 ? -11.215 12.754 25.002 1.00 97.00 296 ALA A C 1
ATOM 2312 O O . ALA A 1 296 ? -10.723 13.827 24.648 1.00 97.00 296 ALA A O 1
ATOM 2313 N N . ASP A 1 297 ? -11.206 12.363 26.273 1.00 94.94 297 ASP A N 1
ATOM 2314 C CA . ASP A 1 297 ? -10.719 13.126 27.426 1.00 94.94 297 ASP A CA 1
ATOM 2315 C C . ASP A 1 297 ? -9.785 12.318 28.349 1.00 94.94 297 ASP A C 1
ATOM 2317 O O . ASP A 1 297 ? -9.438 12.782 29.433 1.00 94.94 297 ASP A O 1
ATOM 2321 N N . GLN A 1 298 ? -9.339 11.132 27.920 1.00 94.25 298 GLN A N 1
ATOM 2322 C CA . GLN A 1 298 ? -8.390 10.303 28.668 1.00 94.25 298 GLN A CA 1
ATOM 2323 C C . GLN A 1 298 ? -6.946 10.726 28.361 1.00 94.25 298 GLN A C 1
ATOM 2325 O O . GLN A 1 298 ? -6.374 10.271 27.376 1.00 94.25 298 GLN A O 1
ATOM 2330 N N . THR A 1 299 ? -6.364 11.594 29.197 1.00 93.62 299 THR A N 1
ATOM 2331 C CA . THR A 1 299 ? -5.069 12.259 28.945 1.00 93.62 299 THR A CA 1
ATOM 2332 C C . THR A 1 299 ? -3.924 11.308 28.582 1.00 93.62 299 THR A C 1
ATOM 2334 O O . THR A 1 299 ? -3.390 11.428 27.485 1.00 93.62 299 THR A O 1
ATOM 2337 N N . GLU A 1 300 ? -3.559 10.361 29.457 1.00 95.62 300 GLU A N 1
ATOM 2338 C CA . GLU A 1 300 ? -2.390 9.489 29.222 1.00 95.62 300 GLU A CA 1
ATOM 2339 C C . GLU A 1 300 ? -2.565 8.598 27.974 1.00 95.62 300 GLU A C 1
ATOM 2341 O O . GLU A 1 300 ? -1.719 8.656 27.081 1.00 95.62 300 GLU A O 1
ATOM 2346 N N . PRO A 1 301 ? -3.686 7.865 27.793 1.00 96.94 301 PRO A N 1
ATOM 2347 C CA . PRO A 1 301 ? -3.878 7.072 26.576 1.00 96.94 301 PRO A CA 1
ATOM 2348 C C . PRO A 1 301 ? -3.973 7.908 25.286 1.00 96.94 301 PRO A C 1
ATOM 2350 O O . PRO A 1 301 ? -3.609 7.432 24.209 1.00 96.94 301 PRO A O 1
ATOM 2353 N N . LEU A 1 302 ? -4.466 9.153 25.362 1.00 97.75 302 LEU A N 1
ATOM 2354 C CA . LEU A 1 302 ? -4.454 10.072 24.220 1.00 97.75 302 LEU A CA 1
ATOM 2355 C C . LEU A 1 302 ? -3.039 10.529 23.871 1.00 97.75 302 LEU A C 1
ATOM 2357 O O . LEU A 1 302 ? -2.756 10.671 22.685 1.00 97.75 302 LEU A O 1
ATOM 2361 N N . ALA A 1 303 ? -2.161 10.725 24.858 1.00 97.81 303 ALA A N 1
ATOM 2362 C CA . ALA A 1 303 ? -0.764 11.074 24.620 1.00 97.81 303 ALA A CA 1
ATOM 2363 C C . ALA A 1 303 ? -0.017 9.938 23.898 1.00 97.81 303 ALA A C 1
ATOM 2365 O O . ALA A 1 303 ? 0.650 10.191 22.896 1.00 97.81 303 ALA A O 1
ATOM 2366 N N . GLU A 1 304 ? -0.216 8.682 24.314 1.00 97.56 304 GLU A N 1
ATOM 2367 C CA . GLU A 1 304 ? 0.334 7.509 23.611 1.00 97.56 304 GLU A CA 1
ATOM 2368 C C . GLU A 1 304 ? -0.197 7.403 22.173 1.00 97.56 304 GLU A C 1
ATOM 2370 O O . GLU A 1 304 ? 0.541 7.113 21.228 1.00 97.56 304 GLU A O 1
ATOM 2375 N N . TYR A 1 305 ? -1.496 7.656 21.975 1.00 98.31 305 TYR A N 1
ATOM 2376 C CA . TYR A 1 305 ? -2.074 7.675 20.635 1.00 98.31 305 TYR A CA 1
ATOM 2377 C C . TYR A 1 305 ? -1.511 8.821 19.783 1.00 98.31 305 TYR A C 1
ATOM 2379 O O . TYR A 1 305 ? -1.220 8.620 18.603 1.00 98.31 305 TYR A O 1
ATOM 2387 N N . ALA A 1 306 ? -1.310 9.997 20.377 1.00 98.31 306 ALA A N 1
ATOM 2388 C CA . ALA A 1 306 ? -0.727 11.152 19.711 1.00 98.31 306 ALA A CA 1
ATOM 2389 C C . ALA A 1 306 ? 0.705 10.891 19.257 1.00 98.31 306 ALA A C 1
ATOM 2391 O O . ALA A 1 306 ? 1.038 11.220 18.122 1.00 98.31 306 ALA A O 1
ATOM 2392 N N . GLU A 1 307 ? 1.521 10.234 20.079 1.00 98.19 307 GLU A N 1
ATOM 2393 C CA . GLU A 1 307 ? 2.881 9.860 19.698 1.00 98.19 307 GLU A CA 1
ATOM 2394 C C . GLU A 1 307 ? 2.888 8.959 18.454 1.00 98.19 307 GLU A C 1
ATOM 2396 O O . GLU A 1 307 ? 3.585 9.248 17.478 1.00 98.19 307 GLU A O 1
ATOM 2401 N N . ARG A 1 308 ? 2.043 7.920 18.433 1.00 98.19 308 ARG A N 1
ATOM 2402 C CA . ARG A 1 308 ? 1.912 7.010 17.281 1.00 98.19 308 ARG A CA 1
ATOM 2403 C C . ARG A 1 308 ? 1.513 7.754 16.005 1.00 98.19 308 ARG A C 1
ATOM 2405 O O . ARG A 1 308 ? 2.082 7.521 14.938 1.00 98.19 308 ARG A O 1
ATOM 2412 N N . ILE A 1 309 ? 0.536 8.655 16.110 1.00 98.69 309 ILE A N 1
ATOM 2413 C CA . ILE A 1 309 ? 0.032 9.432 14.971 1.00 98.69 309 ILE A CA 1
ATOM 2414 C C . ILE A 1 309 ? 1.071 10.442 14.483 1.00 98.69 309 ILE A C 1
ATOM 2416 O O . ILE A 1 309 ? 1.244 10.584 13.275 1.00 98.69 309 ILE A O 1
ATOM 2420 N N . ALA A 1 310 ? 1.792 11.102 15.389 1.00 98.31 310 ALA A N 1
ATOM 2421 C CA . ALA A 1 310 ? 2.857 12.037 15.045 1.00 98.31 310 ALA A CA 1
ATOM 2422 C C . ALA A 1 310 ? 4.013 11.339 14.317 1.00 98.31 310 ALA A C 1
ATOM 2424 O O . ALA A 1 310 ? 4.445 11.806 13.262 1.00 98.31 310 ALA A O 1
ATOM 2425 N N . GLN A 1 311 ? 4.459 10.181 14.818 1.00 98.31 311 GLN A N 1
ATOM 2426 C CA . GLN A 1 311 ? 5.489 9.370 14.162 1.00 98.31 311 GLN A CA 1
ATOM 2427 C C . GLN A 1 311 ? 5.052 8.936 12.756 1.00 98.31 311 GLN A C 1
ATOM 2429 O O . GLN A 1 311 ? 5.816 9.069 11.794 1.00 98.31 311 GLN A O 1
ATOM 2434 N N . TRP A 1 312 ? 3.811 8.460 12.617 1.00 98.62 312 TRP A N 1
ATOM 2435 C CA . TRP A 1 312 ? 3.256 8.091 11.317 1.00 98.62 312 TRP A CA 1
ATOM 2436 C C . TRP A 1 312 ? 3.166 9.285 10.366 1.00 98.62 312 TRP A C 1
ATOM 2438 O O . TRP A 1 312 ? 3.591 9.162 9.218 1.00 98.62 312 TRP A O 1
ATOM 2448 N N . LEU A 1 313 ? 2.637 10.427 10.816 1.00 98.56 313 LEU A N 1
ATOM 2449 C CA . LEU A 1 313 ? 2.428 11.591 9.957 1.00 98.56 313 LEU A CA 1
ATOM 2450 C C . LEU A 1 313 ? 3.769 12.164 9.496 1.00 98.56 313 LEU A C 1
ATOM 2452 O O . LEU A 1 313 ? 3.924 12.443 8.311 1.00 98.56 313 LEU A O 1
ATOM 2456 N N . LEU A 1 314 ? 4.763 12.244 10.386 1.00 98.50 314 LEU A N 1
ATOM 2457 C CA . LEU A 1 314 ? 6.119 12.663 10.033 1.00 98.50 314 LEU A CA 1
ATOM 2458 C C . LEU A 1 314 ? 6.737 11.742 8.971 1.00 98.50 314 LEU A C 1
ATOM 2460 O O . LEU A 1 314 ? 7.294 12.218 7.980 1.00 98.50 314 LEU A O 1
ATOM 2464 N N . LYS A 1 315 ? 6.604 10.420 9.141 1.00 98.44 315 LYS A N 1
ATOM 2465 C CA . LYS A 1 315 ? 7.023 9.446 8.125 1.00 98.44 315 LYS A CA 1
ATOM 2466 C C . LYS A 1 315 ? 6.266 9.668 6.816 1.00 98.44 315 LYS A C 1
ATOM 2468 O O . LYS A 1 315 ? 6.895 9.747 5.768 1.00 98.44 315 LYS A O 1
ATOM 2473 N N . ALA A 1 316 ? 4.948 9.831 6.868 1.00 98.44 316 ALA A N 1
ATOM 2474 C CA . ALA A 1 316 ? 4.107 10.018 5.693 1.00 98.44 316 ALA A CA 1
ATOM 2475 C C . ALA A 1 316 ? 4.512 11.248 4.868 1.00 98.44 316 ALA A C 1
ATOM 2477 O O . ALA A 1 316 ? 4.686 11.126 3.657 1.00 98.44 316 ALA A O 1
ATOM 2478 N N . VAL A 1 317 ? 4.734 12.404 5.504 1.00 98.44 317 VAL A N 1
ATOM 2479 C CA . VAL A 1 317 ? 5.116 13.632 4.786 1.00 98.44 317 VAL A CA 1
ATOM 2480 C C . VAL A 1 317 ? 6.536 13.562 4.213 1.00 98.44 317 VAL A C 1
ATOM 2482 O O . VAL A 1 317 ? 6.786 14.107 3.136 1.00 98.44 317 VAL A O 1
ATOM 2485 N N . ARG A 1 318 ? 7.454 12.835 4.872 1.00 98.31 318 ARG A N 1
ATOM 2486 C CA . ARG A 1 318 ? 8.811 12.570 4.357 1.00 98.31 318 ARG A CA 1
ATOM 2487 C C . ARG A 1 318 ? 8.810 11.591 3.188 1.00 98.31 318 ARG A C 1
ATOM 2489 O O . ARG A 1 318 ? 9.556 11.794 2.232 1.00 98.31 318 ARG A O 1
ATOM 2496 N N . GLU A 1 319 ? 7.969 10.559 3.234 1.00 97.94 319 GLU A N 1
ATOM 2497 C CA . GLU A 1 319 ? 7.774 9.643 2.106 1.00 97.94 319 GLU A CA 1
ATOM 2498 C C . GLU A 1 319 ? 7.090 10.344 0.927 1.00 97.94 319 GLU A C 1
ATOM 2500 O O . GLU A 1 319 ? 7.465 10.125 -0.226 1.00 97.94 319 GLU A O 1
ATOM 2505 N N . ALA A 1 320 ? 6.160 11.265 1.192 1.00 97.44 320 ALA A N 1
ATOM 2506 C CA . ALA A 1 320 ? 5.522 12.062 0.153 1.00 97.44 320 ALA A CA 1
ATOM 2507 C C . ALA A 1 320 ? 6.508 12.988 -0.576 1.00 97.44 320 ALA A C 1
ATOM 2509 O O . ALA A 1 320 ? 6.294 13.256 -1.755 1.00 97.44 320 ALA A O 1
ATOM 2510 N N . LYS A 1 321 ? 7.583 13.471 0.068 1.00 96.88 321 LYS A N 1
ATOM 2511 C CA . LYS A 1 321 ? 8.620 14.333 -0.548 1.00 96.88 321 LYS A CA 1
ATOM 2512 C C . LYS A 1 321 ? 8.066 15.631 -1.163 1.00 96.88 321 LYS A C 1
ATOM 2514 O O . LYS A 1 321 ? 8.623 16.159 -2.118 1.00 96.88 321 LYS A O 1
ATOM 2519 N N . LEU A 1 322 ? 6.928 16.121 -0.661 1.00 95.88 322 LEU A N 1
ATOM 2520 C CA . LEU A 1 322 ? 6.270 17.332 -1.178 1.00 95.88 322 LEU A CA 1
ATOM 2521 C C . LEU A 1 322 ? 6.679 18.595 -0.416 1.00 95.88 322 LEU A C 1
ATOM 2523 O O . LEU A 1 322 ? 6.883 19.642 -1.023 1.00 95.88 322 LEU A O 1
ATOM 2527 N N . HIS A 1 323 ? 6.792 18.487 0.909 1.00 96.62 323 HIS A N 1
ATOM 2528 C CA . HIS A 1 323 ? 7.063 19.615 1.810 1.00 96.62 323 HIS A CA 1
ATOM 2529 C C . HIS A 1 323 ? 8.272 19.381 2.727 1.00 96.62 323 HIS A C 1
ATOM 2531 O O . HIS A 1 323 ? 8.848 20.331 3.250 1.00 96.62 323 HIS A O 1
ATOM 2537 N N . THR A 1 324 ? 8.657 18.119 2.920 1.00 97.25 324 THR A N 1
ATOM 2538 C CA . THR A 1 324 ? 9.858 17.676 3.635 1.00 97.25 324 THR A CA 1
ATOM 2539 C C . THR A 1 324 ? 10.294 16.325 3.063 1.00 97.25 324 THR A C 1
ATOM 2541 O O . THR A 1 324 ? 9.519 15.669 2.364 1.00 97.25 324 THR A O 1
ATOM 2544 N N . SER A 1 325 ? 11.520 15.888 3.338 1.00 95.88 325 SER A N 1
ATOM 2545 C CA . SER A 1 325 ? 12.036 14.587 2.910 1.00 95.88 325 SER A CA 1
ATOM 2546 C C . SER A 1 325 ? 13.009 14.011 3.940 1.00 95.88 325 SER A C 1
ATOM 2548 O O . SER A 1 325 ? 13.417 14.689 4.879 1.00 95.88 325 SER A O 1
ATOM 2550 N N . TRP A 1 326 ? 13.409 12.752 3.760 1.00 94.12 326 TRP A N 1
ATOM 2551 C CA . TRP A 1 326 ? 14.436 12.126 4.600 1.00 94.12 326 TRP A CA 1
ATOM 2552 C C . TRP A 1 326 ? 15.837 12.728 4.420 1.00 94.12 326 TRP A C 1
ATOM 2554 O O . TRP A 1 326 ? 16.656 12.627 5.328 1.00 94.12 326 TRP A O 1
ATOM 2564 N N . THR A 1 327 ? 16.130 13.301 3.250 1.00 90.06 327 THR A N 1
ATOM 2565 C CA . THR A 1 327 ? 17.468 13.805 2.895 1.00 90.06 327 THR A CA 1
ATOM 2566 C C . THR A 1 327 ? 17.603 15.310 3.075 1.00 90.06 327 THR A C 1
ATOM 2568 O O . THR A 1 327 ? 18.641 15.773 3.533 1.00 90.06 327 THR A O 1
ATOM 2571 N N . ASP A 1 328 ? 16.563 16.056 2.710 1.00 90.56 328 ASP A N 1
ATOM 2572 C CA . ASP A 1 328 ? 16.475 17.510 2.834 1.00 90.56 328 ASP A CA 1
ATOM 2573 C C . ASP A 1 328 ? 15.175 17.833 3.576 1.00 90.56 328 ASP A C 1
ATOM 2575 O O . ASP A 1 328 ? 14.088 17.908 2.989 1.00 90.56 328 ASP A O 1
ATOM 2579 N N . GLY A 1 329 ? 15.271 17.822 4.905 1.00 93.62 329 GLY A N 1
ATOM 2580 C CA . GLY A 1 329 ? 14.135 18.013 5.798 1.00 93.62 329 GLY A CA 1
ATOM 2581 C C . GLY A 1 329 ? 13.732 19.484 5.894 1.00 93.62 329 GLY A C 1
ATOM 2582 O O . GLY A 1 329 ? 14.571 20.375 5.798 1.00 93.62 329 GLY A O 1
ATOM 2583 N N . SER A 1 330 ? 12.451 19.745 6.151 1.00 97.25 330 SER A N 1
ATOM 2584 C CA . SER A 1 330 ? 11.927 21.078 6.463 1.00 97.25 330 SER A CA 1
ATOM 2585 C C . SER A 1 330 ? 11.561 21.154 7.947 1.00 97.25 330 SER A C 1
ATOM 2587 O O . SER A 1 330 ? 10.452 20.757 8.312 1.00 97.25 330 SER A O 1
ATOM 2589 N N . PRO A 1 331 ? 12.443 21.674 8.827 1.00 96.19 331 PRO A N 1
ATOM 2590 C CA . PRO A 1 331 ? 12.158 21.754 10.260 1.00 96.19 331 PRO A CA 1
ATOM 2591 C C . PRO A 1 331 ? 10.861 22.506 10.566 1.00 96.19 331 PRO A C 1
ATOM 2593 O O . PRO A 1 331 ? 10.137 22.127 11.477 1.00 96.19 331 PRO A O 1
ATOM 2596 N N . VAL A 1 332 ? 10.538 23.533 9.773 1.00 96.06 332 VAL A N 1
ATOM 2597 C CA . VAL A 1 332 ? 9.303 24.315 9.917 1.00 96.06 332 VAL A CA 1
ATOM 2598 C C . VAL A 1 332 ? 8.070 23.443 9.667 1.00 96.06 332 VAL A C 1
ATOM 2600 O O . VAL A 1 332 ? 7.135 23.460 10.465 1.00 96.06 332 VAL A O 1
ATOM 2603 N N . TYR A 1 333 ? 8.067 22.652 8.590 1.00 97.56 333 TYR A N 1
ATOM 2604 C CA . TYR A 1 333 ? 6.924 21.795 8.270 1.00 97.56 333 TYR A CA 1
ATOM 2605 C C . TYR A 1 333 ? 6.817 20.595 9.219 1.00 97.56 333 TYR A C 1
ATOM 2607 O O . TYR A 1 333 ? 5.726 20.203 9.620 1.00 97.56 333 TYR A O 1
ATOM 2615 N N . GLU A 1 334 ? 7.948 20.033 9.640 1.00 97.50 334 GLU A N 1
ATOM 2616 C CA . GLU A 1 334 ? 7.966 18.927 10.601 1.00 97.50 334 GLU A CA 1
ATOM 2617 C C . GLU A 1 334 ? 7.498 19.367 11.998 1.00 97.50 334 GLU A C 1
ATOM 2619 O O . GLU A 1 334 ? 6.768 18.632 12.664 1.00 97.50 334 GLU A O 1
ATOM 2624 N N . GLN A 1 335 ? 7.829 20.593 12.418 1.00 96.50 335 GLN A N 1
ATOM 2625 C CA . GLN A 1 335 ? 7.269 21.201 13.630 1.00 96.50 335 GLN A CA 1
ATOM 2626 C C . GLN A 1 335 ? 5.763 21.456 13.497 1.00 96.50 335 GLN A C 1
ATOM 2628 O O . GLN A 1 335 ? 5.026 21.194 14.444 1.00 96.50 335 GLN A O 1
ATOM 2633 N N . ALA A 1 336 ? 5.290 21.905 12.328 1.00 96.50 336 ALA A N 1
ATOM 2634 C CA . ALA A 1 336 ? 3.860 22.067 12.051 1.00 96.50 336 ALA A CA 1
ATOM 2635 C C . ALA A 1 336 ? 3.090 20.742 12.177 1.00 96.50 336 ALA A C 1
ATOM 2637 O O . ALA A 1 336 ? 2.031 20.699 12.806 1.00 96.50 336 ALA A O 1
ATOM 2638 N N . VAL A 1 337 ? 3.653 19.650 11.652 1.00 97.25 337 VAL A N 1
ATOM 2639 C CA . VAL A 1 337 ? 3.124 18.285 11.806 1.00 97.25 337 VAL A CA 1
ATOM 2640 C C . VAL A 1 337 ? 2.989 17.905 13.280 1.00 97.25 337 VAL A C 1
ATOM 2642 O O . VAL A 1 337 ? 1.903 17.508 13.707 1.00 97.25 337 VAL A O 1
ATOM 2645 N N . GLN A 1 338 ? 4.052 18.075 14.069 1.00 96.44 338 GLN A N 1
ATOM 2646 C CA . GLN A 1 338 ? 4.034 17.746 15.495 1.00 96.44 338 GLN A CA 1
ATOM 2647 C C . GLN A 1 338 ? 3.006 18.590 16.262 1.00 96.44 338 GLN A C 1
ATOM 2649 O O . GLN A 1 338 ? 2.174 18.045 16.991 1.00 96.44 338 GLN A O 1
ATOM 2654 N N . ALA A 1 339 ? 3.028 19.910 16.057 1.00 96.25 339 ALA A N 1
ATOM 2655 C CA . ALA A 1 339 ? 2.132 20.850 16.721 1.00 96.25 339 ALA A CA 1
ATOM 2656 C C . ALA A 1 339 ? 0.661 20.586 16.373 1.00 96.25 339 ALA A C 1
ATOM 2658 O O . ALA A 1 339 ? -0.205 20.710 17.236 1.00 96.25 339 ALA A O 1
ATOM 2659 N N . THR A 1 340 ? 0.363 20.178 15.136 1.00 96.69 340 THR A N 1
ATOM 2660 C CA . THR A 1 340 ? -1.000 19.797 14.735 1.00 96.69 340 THR A CA 1
ATOM 2661 C C . THR A 1 340 ? -1.488 18.597 15.527 1.00 96.69 340 THR A C 1
ATOM 2663 O O . THR A 1 340 ? -2.558 18.653 16.130 1.00 96.69 340 THR A O 1
ATOM 2666 N N . VAL A 1 341 ? -0.703 17.520 15.589 1.00 97.38 341 VAL A N 1
ATOM 2667 C CA . VAL A 1 341 ? -1.108 16.311 16.320 1.00 97.38 341 VAL A CA 1
ATOM 2668 C C . VAL A 1 341 ? -1.286 16.602 17.813 1.00 97.38 341 VAL A C 1
ATOM 2670 O O . VAL A 1 341 ? -2.284 16.180 18.399 1.00 97.38 341 VAL A O 1
ATOM 2673 N N . GLU A 1 342 ? -0.386 17.383 18.412 1.00 96.19 342 GLU A N 1
ATOM 2674 C CA . GLU A 1 342 ? -0.480 17.797 19.815 1.00 96.19 342 GLU A CA 1
ATOM 2675 C C . GLU A 1 342 ? -1.725 18.660 20.090 1.00 96.19 342 GLU A C 1
ATOM 2677 O O . GLU A 1 342 ? -2.462 18.405 21.049 1.00 96.19 342 GLU A O 1
ATOM 2682 N N . GLN A 1 343 ? -2.026 19.637 19.228 1.00 96.19 343 GLN A N 1
ATOM 2683 C CA . GLN A 1 343 ? -3.217 20.479 19.370 1.00 96.19 343 GLN A CA 1
ATOM 2684 C C . GLN A 1 343 ? -4.513 19.685 19.209 1.00 96.19 343 GLN A C 1
ATOM 2686 O O . GLN A 1 343 ? -5.465 19.884 19.965 1.00 96.19 343 GLN A O 1
ATOM 2691 N N . VAL A 1 344 ? -4.553 18.748 18.263 1.00 96.19 344 VAL A N 1
ATOM 2692 C CA . VAL A 1 344 ? -5.724 17.898 18.042 1.00 96.19 344 VAL A CA 1
ATOM 2693 C C . VAL A 1 344 ? -5.926 16.944 19.223 1.00 96.19 344 VAL A C 1
ATOM 2695 O O . VAL A 1 344 ? -7.029 16.863 19.769 1.00 96.19 344 VAL A O 1
ATOM 2698 N N . LEU A 1 345 ? -4.889 16.216 19.647 1.00 97.56 345 LEU A N 1
ATOM 2699 C CA . LEU A 1 345 ? -5.048 15.076 20.554 1.00 97.56 345 LEU A CA 1
ATOM 2700 C C . LEU A 1 345 ? -4.811 15.385 22.036 1.00 97.56 345 LEU A C 1
ATOM 2702 O O . LEU A 1 345 ? -5.470 14.779 22.882 1.00 97.56 345 LEU A O 1
ATOM 2706 N N . CYS A 1 346 ? -3.950 16.346 22.362 1.00 96.31 346 CYS A N 1
ATOM 2707 C CA . CYS A 1 346 ? -3.499 16.569 23.738 1.00 96.31 346 CYS A CA 1
ATOM 2708 C C . CYS A 1 346 ? -4.014 17.886 24.331 1.00 96.31 346 CYS A C 1
ATOM 2710 O O . CYS A 1 346 ? -4.235 17.978 25.539 1.00 96.31 346 CYS A O 1
ATOM 2712 N N . SER A 1 347 ? -4.264 18.910 23.509 1.00 95.81 347 SER A N 1
ATOM 2713 C CA . SER A 1 347 ? -4.677 20.216 24.033 1.00 95.81 347 SER A CA 1
ATOM 2714 C C . SER A 1 347 ? -6.134 20.239 24.512 1.00 95.81 347 SER A C 1
ATOM 2716 O O . SER A 1 347 ? -7.002 19.483 24.056 1.00 95.81 347 SER A O 1
ATOM 2718 N N . ARG A 1 348 ? -6.448 21.153 25.437 1.00 95.56 348 ARG A N 1
ATOM 2719 C CA . ARG A 1 348 ? -7.832 21.390 25.880 1.00 95.56 348 ARG A CA 1
ATOM 2720 C C . ARG A 1 348 ? -8.704 21.946 24.748 1.00 95.56 348 ARG A C 1
ATOM 2722 O O . ARG A 1 348 ? -9.877 21.585 24.667 1.00 95.56 348 ARG A O 1
ATOM 2729 N N . ALA A 1 349 ? -8.131 22.787 23.884 1.00 95.69 349 ALA A N 1
ATOM 2730 C CA . ALA A 1 349 ? -8.820 23.376 22.737 1.00 95.69 349 ALA A CA 1
ATOM 2731 C C . ALA A 1 349 ? -9.223 22.314 21.701 1.00 95.69 349 ALA A C 1
ATOM 2733 O O . ALA A 1 349 ? -10.296 22.424 21.121 1.00 95.69 349 ALA A O 1
ATOM 2734 N N . GLY A 1 350 ? -8.444 21.234 21.553 1.00 96.94 350 GLY A N 1
ATOM 2735 C CA . GLY A 1 350 ? -8.752 20.114 20.656 1.00 96.94 350 GLY A CA 1
ATOM 2736 C C . GLY A 1 350 ? -9.961 19.254 21.051 1.00 96.94 350 GLY A C 1
ATOM 2737 O O . GLY A 1 350 ? -10.401 18.418 20.262 1.00 96.94 350 GLY A O 1
ATOM 2738 N N . LEU A 1 351 ? -10.546 19.427 22.246 1.00 97.88 351 LEU A N 1
ATOM 2739 C CA . LEU A 1 351 ? -11.625 18.557 22.743 1.00 97.88 351 LEU A CA 1
ATOM 2740 C C . LEU A 1 351 ? -12.861 18.472 21.817 1.00 97.88 351 LEU A C 1
ATOM 2742 O O . LEU A 1 351 ? -13.366 17.360 21.623 1.00 97.88 351 LEU A O 1
ATOM 2746 N N . PRO A 1 352 ? -13.384 19.568 21.226 1.00 98.12 352 PRO A N 1
ATOM 2747 C CA . PRO A 1 352 ? -14.496 19.488 20.278 1.00 98.12 352 PRO A CA 1
ATOM 2748 C C . PRO A 1 352 ? -14.163 18.629 19.052 1.00 98.12 352 PRO A C 1
ATOM 2750 O O . PRO A 1 352 ? -14.985 17.799 18.653 1.00 98.12 352 PRO A O 1
ATOM 2753 N N . LEU A 1 353 ? -12.945 18.767 18.514 1.00 98.38 353 LEU A N 1
ATOM 2754 C CA . LEU A 1 353 ? -12.451 17.973 17.390 1.00 98.38 353 LEU A CA 1
ATOM 2755 C C . LEU A 1 353 ? -12.270 16.502 17.775 1.00 98.38 353 LEU A C 1
ATOM 2757 O O . LEU A 1 353 ? -12.798 15.635 17.083 1.00 98.38 353 LEU A O 1
ATOM 2761 N N . ARG A 1 354 ? -11.650 16.192 18.922 1.00 98.44 354 ARG A N 1
ATOM 2762 C CA . ARG A 1 354 ? -11.546 14.803 19.416 1.00 98.44 354 ARG A CA 1
ATOM 2763 C C . ARG A 1 354 ? -12.900 14.136 19.574 1.00 98.44 354 ARG A C 1
ATOM 2765 O O . ARG A 1 354 ? -13.063 12.977 19.211 1.00 98.44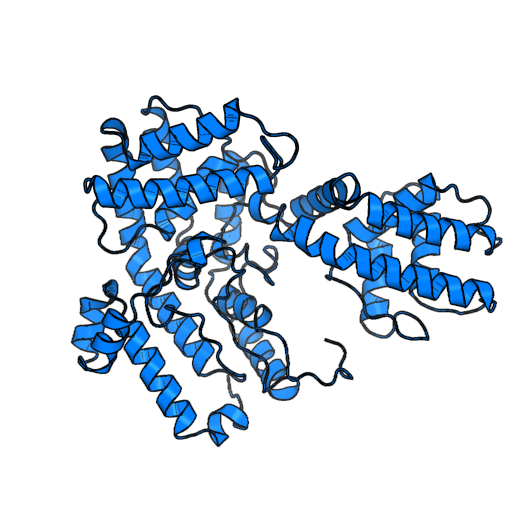 354 ARG A O 1
ATOM 2772 N N . ARG A 1 355 ? -13.897 14.859 20.091 1.00 98.62 355 ARG A N 1
ATOM 2773 C CA . ARG A 1 355 ? -15.268 14.341 20.196 1.00 98.62 355 ARG A CA 1
ATOM 2774 C C . ARG A 1 355 ? -15.873 14.068 18.819 1.00 98.62 355 ARG A C 1
ATOM 2776 O O . ARG A 1 355 ? -16.605 13.092 18.683 1.00 98.62 355 ARG A O 1
ATOM 2783 N N . ALA A 1 356 ? -15.593 14.900 17.817 1.00 98.81 356 ALA A N 1
ATOM 2784 C CA . ALA A 1 356 ? -16.038 14.671 16.443 1.00 98.81 356 ALA A CA 1
ATOM 2785 C C . ALA A 1 356 ? -15.352 13.443 15.817 1.00 98.81 356 ALA A C 1
ATOM 2787 O O . ALA A 1 356 ? -16.045 12.554 15.323 1.00 98.81 356 ALA A O 1
ATOM 2788 N N . LEU A 1 357 ? -14.027 13.330 15.948 1.00 98.81 357 LEU A N 1
ATOM 2789 C CA . LEU A 1 357 ? -13.238 12.178 15.497 1.00 98.81 357 LEU A CA 1
ATOM 2790 C C . LEU A 1 357 ? -13.697 10.872 16.163 1.00 98.81 357 LEU A C 1
ATOM 2792 O O . LEU A 1 357 ? -13.940 9.883 15.476 1.00 98.81 357 LEU A O 1
ATOM 2796 N N . LEU A 1 358 ? -13.900 10.875 17.485 1.00 98.75 358 LEU A N 1
ATOM 2797 C CA . LEU A 1 358 ? -14.400 9.718 18.232 1.00 98.75 358 LEU A CA 1
ATOM 2798 C C . LEU A 1 358 ? -15.812 9.313 17.786 1.00 98.75 358 LEU A C 1
ATOM 2800 O O . LEU A 1 358 ? -16.096 8.123 17.653 1.00 98.75 358 LEU A O 1
ATOM 2804 N N . ARG A 1 359 ? -16.716 10.276 17.547 1.00 98.75 359 ARG A N 1
ATOM 2805 C CA . ARG A 1 359 ? -18.054 9.975 17.008 1.00 98.75 359 ARG A CA 1
ATOM 2806 C C . ARG A 1 359 ? -17.959 9.324 15.631 1.00 98.75 359 ARG A C 1
ATOM 2808 O O . ARG A 1 359 ? -18.615 8.310 15.414 1.00 98.75 359 ARG A O 1
ATOM 2815 N N . ALA A 1 360 ? -17.124 9.859 14.743 1.00 98.81 360 ALA A N 1
ATOM 2816 C CA . ALA A 1 360 ? -16.920 9.292 13.416 1.00 98.81 360 ALA A CA 1
ATOM 2817 C C . ALA A 1 360 ? -16.289 7.894 13.470 1.00 98.81 360 ALA A C 1
ATOM 2819 O O . ALA A 1 360 ? -16.749 6.989 12.778 1.00 98.81 360 ALA A O 1
ATOM 2820 N N . SER A 1 361 ? -15.305 7.683 14.347 1.00 98.75 361 SER A N 1
ATOM 2821 C CA . SER A 1 361 ? -14.707 6.364 14.554 1.00 98.75 361 SER A CA 1
ATOM 2822 C C . SER A 1 361 ? -15.741 5.356 15.054 1.00 98.75 361 SER A C 1
ATOM 2824 O O . SER A 1 361 ? -15.899 4.288 14.467 1.00 98.75 361 SER A O 1
ATOM 2826 N N . ASN A 1 362 ? -16.531 5.718 16.071 1.00 98.50 362 ASN A N 1
ATOM 2827 C CA . ASN A 1 362 ? -17.597 4.862 16.597 1.00 98.50 362 ASN A CA 1
ATOM 2828 C C . ASN A 1 362 ? -18.688 4.548 15.565 1.00 98.50 362 ASN A C 1
ATOM 2830 O O . ASN A 1 362 ? -19.219 3.437 15.585 1.00 98.50 362 ASN A O 1
ATOM 2834 N N . HIS A 1 363 ? -19.003 5.493 14.673 1.00 98.62 363 HIS A N 1
ATOM 2835 C CA . HIS A 1 363 ? -19.977 5.306 13.593 1.00 98.62 363 HIS A CA 1
ATOM 2836 C C . HIS A 1 363 ? -19.564 4.181 12.639 1.00 98.62 363 HIS A C 1
ATOM 2838 O O . HIS A 1 363 ? -20.375 3.313 12.323 1.00 98.62 363 HIS A O 1
ATOM 2844 N N . ILE A 1 364 ? -18.288 4.134 12.242 1.00 98.56 364 ILE A N 1
ATOM 2845 C CA . ILE A 1 364 ? -17.784 3.104 11.319 1.00 98.56 364 ILE A CA 1
ATOM 2846 C C . ILE A 1 364 ? -17.312 1.825 12.024 1.00 98.56 364 ILE A C 1
ATOM 2848 O O . ILE A 1 364 ? -17.115 0.805 11.366 1.00 98.56 364 ILE A O 1
ATOM 2852 N N . ALA A 1 365 ? -17.121 1.840 13.348 1.00 98.00 365 ALA A N 1
ATOM 2853 C CA . ALA A 1 365 ? -16.398 0.775 14.042 1.00 98.00 365 ALA A CA 1
ATOM 2854 C C . ALA A 1 365 ? -17.073 -0.604 13.938 1.00 98.00 365 ALA A C 1
ATOM 2856 O O . ALA A 1 365 ? -16.382 -1.600 13.729 1.00 98.00 365 ALA A O 1
ATOM 2857 N N . ALA A 1 366 ? -18.404 -0.676 14.047 1.00 97.69 366 ALA A N 1
ATOM 2858 C CA . ALA A 1 366 ? -19.130 -1.945 13.944 1.00 97.69 366 ALA A CA 1
ATOM 2859 C C . ALA A 1 366 ? -19.126 -2.506 12.509 1.00 97.69 366 ALA A C 1
ATOM 2861 O O . ALA A 1 366 ? -18.958 -3.710 12.320 1.00 97.69 366 ALA A O 1
ATOM 2862 N N . ALA A 1 367 ? -19.260 -1.640 11.498 1.00 98.44 367 ALA A N 1
ATOM 2863 C CA . ALA A 1 367 ? -19.158 -2.035 10.093 1.00 98.44 367 ALA A CA 1
ATOM 2864 C C . ALA A 1 367 ? -17.731 -2.494 9.745 1.00 98.44 367 ALA A C 1
ATOM 2866 O O . ALA A 1 367 ? -17.560 -3.544 9.132 1.00 98.44 367 ALA A O 1
ATOM 2867 N N . GLY A 1 368 ? -16.708 -1.788 10.236 1.00 98.56 368 GLY A N 1
ATOM 2868 C CA . GLY A 1 368 ? -15.309 -2.188 10.082 1.00 98.56 368 GLY A CA 1
ATOM 2869 C C . GLY A 1 368 ? -14.998 -3.527 10.756 1.00 98.56 368 GLY A C 1
ATOM 2870 O O . GLY A 1 368 ? -14.353 -4.376 10.150 1.00 98.56 368 GLY A O 1
ATOM 2871 N N . ALA A 1 369 ? -15.516 -3.766 11.967 1.00 98.50 369 ALA A N 1
ATOM 2872 C CA . ALA A 1 369 ? -15.390 -5.057 12.649 1.00 98.50 369 ALA A CA 1
ATOM 2873 C C . ALA A 1 369 ? -16.074 -6.193 11.870 1.00 98.50 369 ALA A C 1
ATOM 2875 O O . ALA A 1 369 ? -15.538 -7.295 11.782 1.00 98.50 369 ALA A O 1
ATOM 2876 N N . ARG A 1 370 ? -17.236 -5.932 11.257 1.00 98.31 370 ARG A N 1
ATOM 2877 C CA . ARG A 1 370 ? -17.899 -6.895 10.367 1.00 98.31 370 ARG A CA 1
ATOM 2878 C C . ARG A 1 370 ? -17.032 -7.209 9.146 1.00 98.31 370 ARG A C 1
ATOM 2880 O O . ARG A 1 370 ? -16.822 -8.383 8.860 1.00 98.31 370 ARG A O 1
ATOM 2887 N N . ASN A 1 371 ? -16.496 -6.192 8.472 1.00 98.69 371 ASN A N 1
ATOM 2888 C CA . ASN A 1 371 ? -15.619 -6.372 7.310 1.00 98.69 371 ASN A CA 1
ATOM 2889 C C . ASN A 1 371 ? -14.353 -7.164 7.684 1.00 98.69 371 ASN A C 1
ATOM 2891 O O . ASN A 1 371 ? -13.977 -8.092 6.976 1.00 98.69 371 ASN A O 1
ATOM 2895 N N . ALA A 1 372 ? -13.771 -6.899 8.855 1.00 98.75 372 ALA A N 1
ATOM 2896 C CA . ALA A 1 372 ? -12.660 -7.670 9.411 1.00 98.75 372 ALA A CA 1
ATOM 2897 C C . ALA A 1 372 ? -12.989 -9.151 9.665 1.00 98.75 372 ALA A C 1
ATOM 2899 O O . ALA A 1 372 ? -12.179 -10.029 9.359 1.00 98.75 372 ALA A O 1
ATOM 2900 N N . LEU A 1 373 ? -14.181 -9.463 10.184 1.00 98.75 373 LEU A N 1
ATOM 2901 C CA . LEU A 1 373 ? -14.621 -10.852 10.361 1.00 98.75 373 LEU A CA 1
ATOM 2902 C C . LEU A 1 373 ? -14.847 -11.557 9.016 1.00 98.75 373 LEU A C 1
ATOM 2904 O O . LEU A 1 373 ? -14.503 -12.733 8.882 1.00 98.75 373 LEU A O 1
ATOM 2908 N N . VAL A 1 374 ? -15.364 -10.847 8.008 1.00 98.75 374 VAL A N 1
ATOM 2909 C CA . VAL A 1 374 ? -15.478 -11.372 6.638 1.00 98.75 374 VAL A CA 1
ATOM 2910 C C . VAL A 1 374 ? -14.091 -11.641 6.055 1.00 98.75 374 VAL A C 1
ATOM 2912 O O . VAL A 1 374 ? -13.833 -12.764 5.630 1.00 98.75 374 VAL A O 1
ATOM 2915 N N . GLN A 1 375 ? -13.167 -10.677 6.119 1.00 98.81 375 GLN A N 1
ATOM 2916 C CA . GLN A 1 375 ? -11.777 -10.842 5.679 1.00 98.81 375 GLN A CA 1
ATOM 2917 C C . GLN A 1 375 ? -11.100 -12.040 6.362 1.00 98.81 375 GLN A C 1
ATOM 2919 O O . GLN A 1 375 ? -10.477 -12.864 5.695 1.00 98.81 375 GLN A O 1
ATOM 2924 N N . THR A 1 376 ? -11.272 -12.177 7.680 1.00 98.81 376 THR A N 1
ATOM 2925 C CA . THR A 1 376 ? -10.742 -13.302 8.471 1.00 98.81 376 THR A CA 1
ATOM 2926 C C . THR A 1 376 ? -11.314 -14.634 7.997 1.00 98.81 376 THR A C 1
ATOM 2928 O O . THR A 1 376 ? -10.573 -15.600 7.816 1.00 98.81 376 THR A O 1
ATOM 2931 N N . THR A 1 377 ? -12.629 -14.684 7.764 1.00 98.75 377 THR A N 1
ATOM 2932 C CA . THR A 1 377 ? -13.309 -15.882 7.258 1.00 98.75 377 THR A CA 1
ATOM 2933 C C . THR A 1 377 ? -12.768 -16.259 5.886 1.00 98.75 377 THR A C 1
ATOM 2935 O O . THR A 1 377 ? -12.368 -17.404 5.693 1.00 98.75 377 THR A O 1
ATOM 2938 N N . LEU A 1 378 ? -12.687 -15.302 4.957 1.00 98.62 378 LEU A N 1
ATOM 2939 C CA . LEU A 1 378 ? -12.166 -15.527 3.610 1.00 98.62 378 LEU A CA 1
ATOM 2940 C C . LEU A 1 378 ? -10.724 -16.036 3.663 1.00 98.62 378 LEU A C 1
ATOM 2942 O O . LEU A 1 378 ? -10.456 -17.108 3.131 1.00 98.62 378 LEU A O 1
ATOM 2946 N N . ARG A 1 379 ? -9.826 -15.360 4.393 1.00 98.62 379 ARG A N 1
ATOM 2947 C CA . ARG A 1 379 ? -8.425 -15.785 4.575 1.00 98.62 379 ARG A CA 1
ATOM 2948 C C . ARG A 1 379 ? -8.308 -17.244 5.016 1.00 98.62 379 ARG A C 1
ATOM 2950 O O . ARG A 1 379 ? -7.433 -17.960 4.547 1.00 98.62 379 ARG A O 1
ATOM 2957 N N . LEU A 1 380 ? -9.175 -17.683 5.926 1.00 98.62 380 LEU A N 1
ATOM 2958 C CA . LEU A 1 380 ? -9.116 -19.019 6.522 1.00 98.62 380 LEU A CA 1
ATOM 2959 C C . LEU A 1 380 ? -9.860 -20.095 5.714 1.00 98.62 380 LEU A C 1
ATOM 2961 O O . LEU A 1 380 ? -9.662 -21.281 5.980 1.00 98.62 380 LEU A O 1
ATOM 2965 N N . THR A 1 381 ? -10.689 -19.726 4.736 1.00 97.94 381 THR A N 1
ATOM 2966 C CA . THR A 1 381 ? -11.574 -20.677 4.034 1.00 97.94 381 THR A CA 1
ATOM 2967 C C . THR A 1 381 ? -11.328 -20.792 2.534 1.00 97.94 381 THR A C 1
ATOM 2969 O O . THR A 1 381 ? -11.634 -21.840 1.971 1.00 97.94 381 THR A O 1
ATOM 2972 N N . VAL A 1 382 ? -10.746 -19.781 1.881 1.00 97.88 382 VAL A N 1
ATOM 2973 C CA . VAL A 1 382 ? -10.423 -19.853 0.446 1.00 97.88 382 VAL A CA 1
ATOM 2974 C C . VAL A 1 382 ? -9.161 -20.702 0.181 1.00 97.88 382 VAL A C 1
ATOM 2976 O O . VAL A 1 382 ? -8.402 -20.989 1.115 1.00 97.88 382 VAL A O 1
ATOM 2979 N N . PRO A 1 383 ? -8.908 -21.118 -1.079 1.00 97.69 383 PRO A N 1
ATOM 2980 C CA . PRO A 1 383 ? -7.727 -21.898 -1.448 1.00 97.69 383 PRO A CA 1
ATOM 2981 C C . PRO A 1 383 ? -6.427 -21.153 -1.138 1.00 97.69 383 PRO A C 1
ATOM 2983 O O . PRO A 1 383 ? -6.311 -19.970 -1.458 1.00 97.69 383 PRO A O 1
ATOM 2986 N N . GLY A 1 384 ? -5.450 -21.849 -0.557 1.00 97.12 384 GLY A N 1
ATOM 2987 C CA . GLY A 1 384 ? -4.187 -21.280 -0.083 1.00 97.12 384 GLY A CA 1
ATOM 2988 C C . GLY A 1 384 ? -3.897 -21.624 1.380 1.00 97.12 384 GLY A C 1
ATOM 2989 O O . GLY A 1 384 ? -4.679 -22.301 2.062 1.00 97.12 384 GLY A O 1
ATOM 2990 N N . VAL A 1 385 ? -2.750 -21.159 1.869 1.00 98.06 385 VAL A N 1
ATOM 2991 C CA . VAL A 1 385 ? -2.305 -21.342 3.255 1.00 98.06 385 VAL A CA 1
ATOM 2992 C C . VAL A 1 385 ? -2.510 -20.027 4.015 1.00 98.06 385 VAL A C 1
ATOM 2994 O O . VAL A 1 385 ? -1.819 -19.057 3.715 1.00 98.06 385 VAL A O 1
ATOM 2997 N N . PRO A 1 386 ? -3.442 -19.945 4.982 1.00 98.12 386 PRO A N 1
ATOM 2998 C CA . PRO A 1 386 ? -3.652 -18.721 5.746 1.00 98.12 386 PRO A CA 1
ATOM 2999 C C . PRO A 1 386 ? -2.400 -18.344 6.532 1.00 98.12 386 PRO A C 1
ATOM 3001 O O . PRO A 1 386 ? -1.899 -19.152 7.313 1.00 98.12 386 PRO A O 1
ATOM 3004 N N . ASP A 1 387 ? -1.941 -17.111 6.346 1.00 98.44 387 ASP A N 1
ATOM 3005 C CA . ASP A 1 387 ? -0.901 -16.506 7.169 1.00 98.44 387 ASP A CA 1
ATOM 3006 C C . ASP A 1 387 ? -1.542 -15.636 8.259 1.00 98.44 387 ASP A C 1
ATOM 3008 O O . ASP A 1 387 ? -2.533 -14.939 8.020 1.00 98.44 387 ASP A O 1
ATOM 3012 N N . LEU A 1 388 ? -1.001 -15.701 9.473 1.00 97.38 388 LEU A N 1
ATOM 3013 C CA . LEU A 1 388 ? -1.499 -14.959 10.629 1.00 97.38 388 LEU A CA 1
ATOM 3014 C C . LEU A 1 388 ? -0.337 -14.195 11.257 1.00 97.38 388 LEU A C 1
ATOM 3016 O O . LEU A 1 388 ? 0.452 -14.755 12.018 1.00 97.38 388 LEU A O 1
ATOM 3020 N N . TYR A 1 389 ? -0.255 -12.898 10.963 1.00 98.44 389 TYR A N 1
ATOM 3021 C CA . TYR A 1 389 ? 0.711 -12.023 11.616 1.00 98.44 389 TYR A CA 1
ATOM 3022 C C . TYR A 1 389 ? 0.413 -11.916 13.117 1.00 98.44 389 TYR A C 1
ATOM 3024 O O . TYR A 1 389 ? -0.746 -11.918 13.540 1.00 98.44 389 TYR A O 1
ATOM 3032 N N . GLN A 1 390 ? 1.459 -11.840 13.936 1.00 97.62 390 GLN A N 1
ATOM 3033 C CA . GLN A 1 390 ? 1.337 -11.905 15.393 1.00 97.62 390 GLN A CA 1
ATOM 3034 C C . GLN A 1 390 ? 0.358 -10.852 15.949 1.00 97.62 390 GLN A C 1
ATOM 3036 O O . GLN A 1 390 ? 0.430 -9.674 15.604 1.00 97.62 390 GLN A O 1
ATOM 3041 N N . GLY A 1 391 ? -0.561 -11.270 16.825 1.00 96.25 391 GLY A N 1
ATOM 3042 C CA . GLY A 1 391 ? -1.521 -10.377 17.478 1.00 96.25 391 GLY A CA 1
ATOM 3043 C C . GLY A 1 391 ? -2.817 -10.137 16.698 1.00 96.25 391 GLY A C 1
ATOM 3044 O O . GLY A 1 391 ? -3.774 -9.611 17.283 1.00 96.25 391 GLY A O 1
ATOM 3045 N N . THR A 1 392 ? -2.875 -10.532 15.421 1.00 97.69 392 THR A N 1
ATOM 3046 C CA . THR A 1 392 ? -3.999 -10.257 14.505 1.00 97.69 392 THR A CA 1
ATOM 3047 C C . THR A 1 392 ? -5.182 -11.219 14.649 1.00 97.69 392 THR A C 1
ATOM 3049 O O . THR A 1 392 ? -6.227 -11.042 14.029 1.00 97.69 392 THR A O 1
ATOM 3052 N N . GLU A 1 393 ? -5.095 -12.198 15.550 1.00 96.31 393 GLU A N 1
ATOM 3053 C CA . GLU A 1 393 ? -6.265 -12.895 16.089 1.00 96.31 393 GLU A CA 1
ATOM 3054 C C . GLU A 1 393 ? -7.215 -11.939 16.840 1.00 96.31 393 GLU A C 1
ATOM 3056 O O . GLU A 1 393 ? -8.400 -12.236 16.981 1.00 96.31 393 GLU A O 1
ATOM 3061 N N . GLY A 1 394 ? -6.711 -10.783 17.294 1.00 96.38 394 GLY A N 1
ATOM 3062 C CA . GLY A 1 394 ? -7.499 -9.655 17.795 1.00 96.38 394 GLY A CA 1
ATOM 3063 C C . GLY A 1 394 ? -7.639 -8.520 16.775 1.00 96.38 394 GLY A C 1
ATOM 3064 O O . GLY A 1 394 ? -7.338 -8.679 15.592 1.00 96.38 394 GLY A O 1
ATOM 3065 N N . TRP A 1 395 ? -8.094 -7.353 17.244 1.00 97.88 395 TRP A N 1
ATOM 3066 C CA . TRP A 1 395 ? -8.183 -6.159 16.402 1.00 97.88 395 TRP A CA 1
ATOM 3067 C C . TRP A 1 395 ? -6.805 -5.526 16.163 1.00 97.88 395 TRP A C 1
ATOM 3069 O O . TRP A 1 395 ? -6.178 -5.028 17.097 1.00 97.88 395 TRP A O 1
ATOM 3079 N N . ASP A 1 396 ? -6.369 -5.494 14.910 1.00 98.25 396 ASP A N 1
ATOM 3080 C CA . ASP A 1 396 ? -5.144 -4.866 14.436 1.00 98.25 396 ASP A CA 1
ATOM 3081 C C . ASP A 1 396 ? -5.427 -3.481 13.836 1.00 98.25 396 ASP A C 1
ATOM 3083 O O . ASP A 1 396 ? -5.813 -3.320 12.674 1.00 98.25 396 ASP A O 1
ATOM 3087 N N . LEU A 1 397 ? -5.221 -2.465 14.675 1.00 98.06 397 LEU A N 1
ATOM 3088 C CA . LEU A 1 397 ? -5.309 -1.046 14.323 1.00 98.06 397 LEU A CA 1
ATOM 3089 C C . LEU A 1 397 ? -3.920 -0.395 14.239 1.00 98.06 397 LEU A C 1
ATOM 3091 O O . LEU A 1 397 ? -3.757 0.784 14.580 1.00 98.06 397 LEU A O 1
ATOM 3095 N N . SER A 1 398 ? -2.902 -1.181 13.886 1.00 98.31 398 SER A N 1
ATOM 3096 C CA . SER A 1 398 ? -1.540 -0.679 13.736 1.00 98.31 398 SER A CA 1
ATOM 3097 C C . SER A 1 398 ? -1.362 0.175 12.476 1.00 98.31 398 SER A C 1
ATOM 3099 O O . SER A 1 398 ? -2.150 0.134 11.528 1.00 98.31 398 SER A O 1
ATOM 3101 N N . LEU A 1 399 ? -0.333 1.011 12.497 1.00 98.62 399 LEU A N 1
ATOM 3102 C CA . LEU A 1 399 ? 0.166 1.786 11.367 1.00 98.62 399 LEU A CA 1
ATOM 3103 C C . LEU A 1 399 ? 1.443 1.121 10.829 1.00 98.62 399 LEU A C 1
ATOM 3105 O O . LEU A 1 399 ? 1.928 0.141 11.387 1.00 98.62 399 LEU A O 1
ATOM 3109 N N . VAL A 1 400 ? 2.003 1.661 9.749 1.00 97.81 400 VAL A N 1
ATOM 3110 C CA . VAL A 1 400 ? 3.278 1.196 9.178 1.00 97.81 400 VAL A CA 1
ATOM 3111 C C . VAL A 1 400 ? 4.404 1.109 10.225 1.00 97.81 400 VAL A C 1
ATOM 3113 O O . VAL A 1 400 ? 4.414 1.861 11.201 1.00 97.81 400 VAL A O 1
ATOM 3116 N N . ASP A 1 401 ? 5.387 0.236 9.977 1.00 96.12 401 ASP A N 1
ATOM 3117 C CA . ASP A 1 401 ? 6.645 0.111 10.736 1.00 96.12 401 ASP A CA 1
ATOM 3118 C C . ASP A 1 401 ? 7.190 1.481 11.200 1.00 96.12 401 ASP A C 1
ATOM 3120 O O . ASP A 1 401 ? 7.332 2.384 10.357 1.00 96.12 401 ASP A O 1
ATOM 3124 N N . PRO A 1 402 ? 7.498 1.667 12.501 1.00 96.94 402 PRO A N 1
ATOM 3125 C CA . PRO A 1 402 ? 7.556 0.651 13.567 1.00 96.94 402 PRO A CA 1
ATOM 3126 C C . PRO A 1 402 ? 6.267 0.383 14.354 1.00 96.94 402 PRO A C 1
ATOM 3128 O O . PRO A 1 402 ? 6.289 -0.463 15.249 1.00 96.94 402 PRO A O 1
ATOM 3131 N N . ASP A 1 403 ? 5.133 1.023 14.047 1.00 98.31 403 ASP A N 1
ATOM 3132 C CA . ASP A 1 403 ? 3.914 0.861 14.863 1.00 98.31 403 ASP A CA 1
ATOM 3133 C C . ASP A 1 403 ? 3.345 -0.571 14.826 1.00 98.31 403 ASP A C 1
ATOM 3135 O O . ASP A 1 403 ? 2.821 -1.056 15.834 1.00 98.31 403 ASP A O 1
ATOM 3139 N N . ASN A 1 404 ? 3.497 -1.274 13.699 1.00 97.88 404 ASN A N 1
ATOM 3140 C CA . ASN A 1 404 ? 3.115 -2.682 13.527 1.00 97.88 404 ASN A CA 1
ATOM 3141 C C . ASN A 1 404 ? 4.094 -3.693 14.156 1.00 97.88 404 ASN A C 1
ATOM 3143 O O . ASN A 1 404 ? 3.885 -4.903 14.042 1.00 97.88 404 ASN A O 1
ATOM 3147 N N . ARG A 1 405 ? 5.151 -3.222 14.831 1.00 97.31 405 ARG A N 1
ATOM 3148 C CA . ARG A 1 405 ? 6.140 -4.053 15.545 1.00 97.31 405 ARG A CA 1
ATOM 3149 C C . ARG A 1 405 ? 6.012 -3.977 17.066 1.00 97.31 405 ARG A C 1
ATOM 3151 O O . ARG A 1 405 ? 6.859 -4.507 17.783 1.00 97.31 405 ARG A O 1
ATOM 3158 N N . ARG A 1 406 ? 4.966 -3.316 17.572 1.00 96.06 406 ARG A N 1
ATOM 3159 C CA . ARG A 1 406 ? 4.665 -3.243 19.008 1.00 96.06 406 ARG A CA 1
ATOM 3160 C C . ARG A 1 406 ? 4.448 -4.643 19.610 1.00 96.06 406 ARG A C 1
ATOM 3162 O O . ARG A 1 406 ? 4.009 -5.554 18.904 1.00 96.06 406 ARG A O 1
ATOM 3169 N N . PRO A 1 407 ? 4.759 -4.831 20.905 1.00 97.00 407 PRO A N 1
ATOM 3170 C CA . PRO A 1 407 ? 4.630 -6.127 21.562 1.00 97.00 407 PRO A CA 1
ATOM 3171 C C . PRO A 1 407 ? 3.175 -6.610 21.593 1.00 97.00 407 PRO A C 1
ATOM 3173 O O . PRO A 1 407 ? 2.240 -5.823 21.730 1.00 97.00 407 PRO A O 1
ATOM 3176 N N . VAL A 1 408 ? 3.002 -7.928 21.501 1.00 97.12 408 VAL A N 1
ATOM 3177 C CA . VAL A 1 408 ? 1.697 -8.598 21.571 1.00 97.12 408 VAL A CA 1
ATOM 3178 C C . VAL A 1 408 ? 1.402 -9.012 23.015 1.00 97.12 408 VAL A C 1
ATOM 3180 O O . VAL A 1 408 ? 2.244 -9.624 23.673 1.00 97.12 408 VAL A O 1
ATOM 3183 N N . ASP A 1 409 ? 0.190 -8.729 23.499 1.00 96.44 409 ASP A N 1
ATOM 3184 C CA . ASP A 1 409 ? -0.296 -9.203 24.802 1.00 96.44 409 ASP A CA 1
ATOM 3185 C C . ASP A 1 409 ? -0.766 -10.667 24.717 1.00 96.44 409 ASP A C 1
ATOM 3187 O O . ASP A 1 409 ? -1.957 -10.960 24.585 1.00 96.44 409 ASP A O 1
ATOM 3191 N N . TYR A 1 410 ? 0.181 -11.605 24.788 1.00 96.38 410 TYR A N 1
ATOM 3192 C CA . TYR A 1 410 ? -0.107 -13.044 24.747 1.00 96.38 410 TYR A CA 1
ATOM 3193 C C . TYR A 1 410 ? -0.946 -13.540 25.934 1.00 96.38 410 TYR A C 1
ATOM 3195 O O . TYR A 1 410 ? -1.684 -14.516 25.783 1.00 96.38 410 TYR A O 1
ATOM 3203 N N . ALA A 1 411 ? -0.900 -12.866 27.089 1.00 96.31 411 ALA A N 1
ATOM 3204 C CA . ALA A 1 411 ? -1.715 -13.239 28.243 1.00 96.31 411 ALA A CA 1
ATOM 3205 C C . ALA A 1 411 ? -3.206 -13.017 27.948 1.00 96.31 411 ALA A C 1
ATOM 3207 O O . ALA A 1 411 ? -4.034 -13.886 28.230 1.00 96.31 411 ALA A O 1
ATOM 3208 N N . GLN A 1 412 ? -3.555 -11.901 27.302 1.00 94.69 412 GLN A N 1
ATOM 3209 C CA . GLN A 1 412 ? -4.919 -11.665 26.827 1.00 94.69 412 GLN A CA 1
ATOM 3210 C C . GLN A 1 412 ? -5.358 -12.714 25.792 1.00 94.69 412 GLN A C 1
ATOM 3212 O O . GLN A 1 412 ? -6.498 -13.182 25.835 1.00 94.69 412 GLN A O 1
ATOM 3217 N N . ARG A 1 413 ? -4.466 -13.125 24.882 1.00 93.94 413 ARG A N 1
ATOM 3218 C CA . ARG A 1 413 ? -4.776 -14.151 23.867 1.00 93.94 413 ARG A CA 1
ATOM 3219 C C . ARG A 1 413 ? -5.062 -15.510 24.488 1.00 93.94 413 ARG A C 1
ATOM 3221 O O . ARG A 1 413 ? -6.037 -16.160 24.115 1.00 93.94 413 ARG A O 1
ATOM 3228 N N . GLN A 1 414 ? -4.272 -15.899 25.483 1.00 93.69 414 GLN A N 1
ATOM 3229 C CA . GLN A 1 414 ? -4.501 -17.120 26.245 1.00 93.69 414 GLN A CA 1
ATOM 3230 C C . GLN A 1 414 ? -5.857 -17.084 26.969 1.00 93.69 414 GLN A C 1
ATOM 3232 O O . GLN A 1 414 ? -6.622 -18.045 26.893 1.00 93.69 414 GLN A O 1
ATOM 3237 N N . GLN A 1 415 ? -6.225 -15.946 27.571 1.00 94.38 415 GLN A N 1
ATOM 3238 C CA . GLN A 1 415 ? -7.532 -15.790 28.220 1.00 94.38 415 GLN A CA 1
ATOM 3239 C C . GLN A 1 415 ? -8.710 -15.960 27.250 1.00 94.38 415 GLN A C 1
ATOM 3241 O O . GLN A 1 415 ? -9.735 -16.521 27.641 1.00 94.38 415 GLN A O 1
ATOM 3246 N N . TRP A 1 416 ? -8.596 -15.497 25.999 1.00 94.31 416 TRP A N 1
ATOM 3247 C CA . TRP A 1 416 ? -9.642 -15.706 24.990 1.00 94.31 416 TRP A CA 1
ATOM 3248 C C . TRP A 1 416 ? -9.839 -17.181 24.626 1.00 94.31 416 TRP A C 1
ATOM 3250 O O . TRP A 1 416 ? -10.967 -17.576 24.333 1.00 94.31 416 TRP A O 1
ATOM 3260 N N . LEU A 1 417 ? -8.772 -17.985 24.655 1.00 87.94 417 LEU A N 1
ATOM 3261 C CA . LEU A 1 417 ? -8.837 -19.423 24.386 1.00 87.94 417 LEU A CA 1
ATOM 3262 C C . LEU A 1 417 ? -9.405 -20.207 25.575 1.00 87.94 417 LEU A C 1
ATOM 3264 O O . LEU A 1 417 ? -10.244 -21.084 25.386 1.00 87.94 417 LEU A O 1
ATOM 3268 N N . GLU A 1 418 ? -8.982 -19.875 26.796 1.00 90.56 418 GLU A N 1
ATOM 3269 C CA . GLU A 1 418 ? -9.398 -20.581 28.015 1.00 90.56 418 GLU A CA 1
ATOM 3270 C C . GLU A 1 418 ? -10.845 -20.266 28.420 1.00 90.56 418 GLU A C 1
ATOM 3272 O O . GLU A 1 418 ? -11.563 -21.130 28.926 1.00 90.56 418 GLU A O 1
ATOM 3277 N N . ARG A 1 419 ? -11.303 -19.027 28.197 1.00 86.75 419 ARG A N 1
ATOM 3278 C CA . ARG A 1 419 ? -12.640 -18.562 28.598 1.00 86.75 419 ARG A CA 1
ATOM 3279 C C . ARG A 1 419 ? -13.583 -18.521 27.406 1.00 86.75 419 ARG A C 1
ATOM 3281 O O . ARG A 1 419 ? -13.928 -17.449 26.899 1.00 86.75 419 ARG A O 1
ATOM 3288 N N . ALA A 1 420 ? -14.026 -19.701 26.979 1.00 82.12 420 ALA A N 1
ATOM 3289 C CA . ALA A 1 420 ? -15.015 -19.825 25.918 1.00 82.12 420 ALA A CA 1
ATOM 3290 C C . ALA A 1 420 ? -16.301 -19.056 26.275 1.00 82.12 420 ALA A C 1
ATOM 3292 O O . ALA A 1 420 ? -16.949 -19.316 27.288 1.00 82.12 420 ALA A O 1
ATOM 3293 N N . ARG A 1 421 ? -16.668 -18.106 25.413 1.00 93.19 421 ARG A N 1
ATOM 3294 C CA . ARG A 1 421 ? -17.938 -17.374 25.460 1.00 93.19 421 ARG A CA 1
ATOM 3295 C C . ARG A 1 421 ? -18.824 -17.836 24.314 1.00 93.19 421 ARG A C 1
ATOM 3297 O O . ARG A 1 421 ? -18.325 -18.179 23.242 1.00 93.19 421 ARG A O 1
ATOM 3304 N N . ASP A 1 422 ? -20.132 -17.830 24.533 1.00 94.69 422 ASP A N 1
ATOM 3305 C CA . ASP A 1 422 ? -21.089 -18.084 23.464 1.00 94.69 422 ASP A CA 1
ATOM 3306 C C . ASP A 1 422 ? -21.081 -16.940 22.431 1.00 94.69 422 ASP A C 1
ATOM 3308 O O . ASP A 1 422 ? -20.681 -15.805 22.716 1.00 94.69 422 ASP A O 1
ATOM 3312 N N . TRP A 1 423 ? -21.544 -17.234 21.215 1.00 95.38 423 TRP A N 1
ATOM 3313 C CA . TRP A 1 423 ? -21.535 -16.274 20.111 1.00 95.38 423 TRP A CA 1
ATOM 3314 C C . TRP A 1 423 ? -22.366 -15.017 20.384 1.00 95.38 423 TRP A C 1
ATOM 3316 O O . TRP A 1 423 ? -21.955 -13.937 19.966 1.00 95.38 423 TRP A O 1
ATOM 3326 N N . ASN A 1 424 ? -23.488 -15.107 21.108 1.00 96.44 424 ASN A N 1
ATOM 3327 C CA . ASN A 1 424 ? -24.304 -13.924 21.398 1.00 96.44 424 ASN A CA 1
ATOM 3328 C C . ASN A 1 424 ? -23.553 -12.961 22.316 1.00 96.44 424 ASN A C 1
ATOM 3330 O O . ASN A 1 424 ? -23.560 -11.750 22.080 1.00 96.44 424 ASN A O 1
ATOM 3334 N N . THR A 1 425 ? -22.873 -13.492 23.332 1.00 96.56 425 THR A N 1
ATOM 3335 C CA . THR A 1 425 ? -22.004 -12.698 24.202 1.00 96.56 425 THR A CA 1
ATOM 3336 C C . THR A 1 425 ? -20.862 -12.069 23.404 1.00 96.56 425 THR A C 1
ATOM 3338 O O . THR A 1 425 ? -20.679 -10.855 23.482 1.00 96.56 425 THR A O 1
ATOM 3341 N N . LEU A 1 426 ? -20.154 -12.851 22.579 1.00 96.12 426 LEU A N 1
ATOM 3342 C CA . LEU A 1 426 ? -19.042 -12.362 21.750 1.00 96.12 426 LEU A CA 1
ATOM 3343 C C . LEU A 1 426 ? -19.463 -11.251 20.780 1.00 96.12 426 LEU A C 1
ATOM 3345 O O . LEU A 1 426 ? -18.758 -10.254 20.645 1.00 96.12 426 LEU A O 1
ATOM 3349 N N . LEU A 1 427 ? -20.618 -11.391 20.127 1.00 95.31 427 LEU A N 1
ATOM 3350 C CA . LEU A 1 427 ? -21.138 -10.387 19.198 1.00 95.31 427 LEU A CA 1
ATOM 3351 C C . LEU A 1 427 ? -21.543 -9.096 19.918 1.00 95.31 427 LEU A C 1
ATOM 3353 O O . LEU A 1 427 ? -21.317 -8.008 19.394 1.00 95.31 427 LEU A O 1
ATOM 3357 N N . ARG A 1 428 ? -22.098 -9.180 21.133 1.00 95.81 428 ARG A N 1
ATOM 3358 C CA . ARG A 1 428 ? -22.417 -7.990 21.944 1.00 95.81 428 ARG A CA 1
ATOM 3359 C C . ARG A 1 428 ? -21.159 -7.302 22.477 1.00 95.81 428 ARG A C 1
ATOM 3361 O O . ARG A 1 428 ? -21.123 -6.075 22.544 1.00 95.81 428 ARG A O 1
ATOM 3368 N N . SER A 1 429 ? -20.128 -8.073 22.821 1.00 95.44 429 SER A N 1
ATOM 3369 C CA . SER A 1 429 ? -18.855 -7.580 23.358 1.00 95.44 429 SER A CA 1
ATOM 3370 C C . SER A 1 429 ? -17.743 -7.470 22.310 1.00 95.44 429 SER A C 1
ATOM 3372 O O . SER A 1 429 ? -16.576 -7.435 22.685 1.00 95.44 429 SER A O 1
ATOM 3374 N N . TRP A 1 430 ? -18.078 -7.390 21.015 1.00 96.56 430 TRP A N 1
ATOM 3375 C CA . TRP A 1 430 ? -17.125 -7.492 19.895 1.00 96.56 430 TRP A CA 1
ATOM 3376 C C . TRP A 1 430 ? -15.895 -6.583 20.021 1.00 96.56 430 TRP A C 1
ATOM 3378 O O . TRP A 1 430 ? -14.826 -6.909 19.513 1.00 96.56 430 TRP A O 1
ATOM 3388 N N . ARG A 1 431 ? -16.036 -5.446 20.710 1.00 97.12 431 ARG A N 1
ATOM 3389 C CA . ARG A 1 431 ? -14.990 -4.441 20.941 1.00 97.12 431 ARG A CA 1
ATOM 3390 C C . ARG A 1 431 ? -13.716 -5.003 21.564 1.00 97.12 431 ARG A C 1
ATOM 3392 O O . ARG A 1 431 ? -12.650 -4.466 21.295 1.00 97.12 431 ARG A O 1
ATOM 3399 N N . ASP A 1 432 ? -13.812 -6.070 22.352 1.00 94.94 432 ASP A N 1
ATOM 3400 C CA . ASP A 1 432 ? -12.646 -6.681 22.990 1.00 94.94 432 ASP A CA 1
ATOM 3401 C C . ASP A 1 432 ? -11.819 -7.583 22.060 1.00 94.94 432 ASP A C 1
ATOM 3403 O O . ASP A 1 432 ? -10.753 -8.022 22.461 1.00 94.94 432 ASP A O 1
ATOM 3407 N N . GLY A 1 433 ? -12.275 -7.861 20.833 1.00 96.06 433 GLY A N 1
ATOM 3408 C CA . GLY A 1 433 ? -11.535 -8.651 19.837 1.00 96.06 433 GLY A CA 1
ATOM 3409 C C . GLY A 1 433 ? -11.699 -10.163 19.954 1.00 96.06 433 GLY A C 1
ATOM 3410 O O . GLY A 1 433 ? -11.377 -10.887 19.012 1.00 96.06 433 GLY A O 1
ATOM 3411 N N . ALA A 1 434 ? -12.291 -10.669 21.034 1.00 96.81 434 ALA A N 1
ATOM 3412 C CA . ALA A 1 434 ? -12.384 -12.108 21.247 1.00 96.81 434 ALA A CA 1
ATOM 3413 C C . ALA A 1 434 ? -13.300 -12.821 20.248 1.00 96.81 434 ALA A C 1
ATOM 3415 O O . ALA A 1 434 ? -13.153 -14.020 20.025 1.00 96.81 434 ALA A O 1
ATOM 3416 N N . VAL A 1 435 ? -14.243 -12.101 19.631 1.00 97.50 435 VAL A N 1
ATOM 3417 C CA . VAL A 1 435 ? -15.078 -12.651 18.553 1.00 97.50 435 VAL A CA 1
ATOM 3418 C C . VAL A 1 435 ? -14.227 -13.071 17.350 1.00 97.50 435 VAL A C 1
ATOM 3420 O O . VAL A 1 435 ? -14.432 -14.156 16.806 1.00 97.50 435 VAL A O 1
ATOM 3423 N N . LYS A 1 436 ? -13.223 -12.262 16.984 1.00 98.12 436 LYS A N 1
ATOM 3424 C CA . LYS A 1 436 ? -12.285 -12.558 15.896 1.00 98.12 436 LYS A CA 1
ATOM 3425 C C . LYS A 1 436 ? -11.326 -13.680 16.292 1.00 98.12 436 LYS A C 1
ATOM 3427 O O . LYS A 1 436 ? -11.086 -14.582 15.489 1.00 98.12 436 LYS A O 1
ATOM 3432 N N . ALA A 1 437 ? -10.880 -13.701 17.547 1.00 97.38 437 ALA A N 1
ATOM 3433 C CA . ALA A 1 437 ? -10.027 -14.770 18.060 1.00 97.38 437 ALA A CA 1
ATOM 3434 C C . ALA A 1 437 ? -10.752 -16.123 18.071 1.00 97.38 437 ALA A C 1
ATOM 3436 O O . ALA A 1 437 ? -10.202 -17.125 17.616 1.00 97.38 437 ALA A O 1
ATOM 3437 N N . ARG A 1 438 ? -12.020 -16.152 18.510 1.00 97.00 438 ARG A N 1
ATOM 3438 C CA . ARG A 1 438 ? -12.861 -17.357 18.486 1.00 97.00 438 ARG A CA 1
ATOM 3439 C C . ARG A 1 438 ? -13.097 -17.854 17.063 1.00 97.00 438 ARG A C 1
ATOM 3441 O O . ARG A 1 438 ? -12.990 -19.055 16.833 1.00 97.00 438 ARG A O 1
ATOM 3448 N N . LEU A 1 439 ? -13.400 -16.951 16.127 1.00 97.69 439 LEU A N 1
ATOM 3449 C CA . LEU A 1 439 ? -13.552 -17.278 14.707 1.00 97.69 439 LEU A CA 1
ATOM 3450 C C . LEU A 1 439 ? -12.261 -17.871 14.129 1.00 97.69 439 LEU A C 1
ATOM 3452 O O . LEU A 1 439 ? -12.300 -18.913 13.481 1.00 97.69 439 LEU A O 1
ATOM 3456 N N . THR A 1 440 ? -11.123 -17.235 14.413 1.00 97.81 440 THR A N 1
ATOM 3457 C CA . THR A 1 440 ? -9.803 -17.682 13.956 1.00 97.81 440 THR A CA 1
ATOM 3458 C C . THR A 1 440 ? -9.482 -19.076 14.484 1.00 97.81 440 THR A C 1
ATOM 3460 O O . THR A 1 440 ? -9.171 -19.968 13.699 1.00 97.81 440 THR A O 1
ATOM 3463 N N . ALA A 1 441 ? -9.626 -19.294 15.794 1.00 96.75 441 ALA A N 1
ATOM 3464 C CA . ALA A 1 441 ? -9.376 -20.588 16.420 1.00 96.75 441 ALA A CA 1
ATOM 3465 C C . ALA A 1 441 ? -10.291 -21.687 15.857 1.00 96.75 441 ALA A C 1
ATOM 3467 O O . ALA A 1 441 ? -9.809 -22.764 15.518 1.00 96.75 441 ALA A O 1
ATOM 3468 N N . LEU A 1 442 ? -11.590 -21.402 15.702 1.00 96.62 442 LEU A N 1
ATOM 3469 C CA . LEU A 1 442 ? -12.558 -22.357 15.160 1.00 96.62 442 LEU A CA 1
ATOM 3470 C C . LEU A 1 442 ? -12.209 -22.772 13.725 1.00 96.62 442 LEU A C 1
ATOM 3472 O O . LEU A 1 442 ? -12.211 -23.959 13.413 1.00 96.62 442 LEU A O 1
ATOM 3476 N N . LEU A 1 443 ? -11.910 -21.811 12.848 1.00 98.19 443 LEU A N 1
ATOM 3477 C CA . LEU A 1 443 ? -11.610 -22.111 11.449 1.00 98.19 443 LEU A CA 1
ATOM 3478 C C . LEU A 1 443 ? -10.241 -22.783 11.287 1.00 98.19 443 LEU A C 1
ATOM 3480 O O . LEU A 1 443 ? -10.111 -23.687 10.467 1.00 98.19 443 LEU A O 1
ATOM 3484 N N . LEU A 1 444 ? -9.235 -22.416 12.086 1.00 97.88 444 LEU A N 1
ATOM 3485 C CA . LEU A 1 444 ? -7.953 -23.130 12.105 1.00 97.88 444 LEU A CA 1
ATOM 3486 C C . LEU A 1 444 ? -8.112 -24.572 12.601 1.00 97.88 444 LEU A C 1
ATOM 3488 O O . LEU A 1 444 ? -7.532 -25.481 12.008 1.00 97.88 444 LEU A O 1
ATOM 3492 N N . GLN A 1 445 ? -8.930 -24.799 13.633 1.00 97.50 445 GLN A N 1
ATOM 3493 C CA . GLN A 1 445 ? -9.261 -26.144 14.100 1.00 97.50 445 GLN A CA 1
ATOM 3494 C C . GLN A 1 445 ? -9.962 -26.952 13.000 1.00 97.50 445 GLN A C 1
ATOM 3496 O O . GLN A 1 445 ? -9.549 -28.072 12.716 1.00 97.50 445 GLN A O 1
ATOM 3501 N N . LEU A 1 446 ? -10.942 -26.363 12.309 1.00 98.19 446 LEU A N 1
ATOM 3502 C CA . LEU A 1 446 ? -11.629 -27.013 11.191 1.00 98.19 446 LEU A CA 1
ATOM 3503 C C . LEU A 1 446 ? -10.652 -27.399 10.065 1.00 98.19 446 LEU A C 1
ATOM 3505 O O . LEU A 1 446 ? -10.753 -28.487 9.499 1.00 98.19 446 LEU A O 1
ATOM 3509 N N . ARG A 1 447 ? -9.667 -26.541 9.763 1.00 97.88 447 ARG A N 1
ATOM 3510 C CA . ARG A 1 447 ? -8.597 -26.855 8.799 1.00 97.88 447 ARG A CA 1
ATOM 3511 C C . ARG A 1 447 ? -7.715 -28.013 9.250 1.00 97.88 447 ARG A C 1
ATOM 3513 O O . ARG A 1 447 ? -7.319 -28.822 8.414 1.00 97.88 447 ARG A O 1
ATOM 3520 N N . ALA A 1 448 ? -7.411 -28.092 10.543 1.00 97.88 448 ALA A N 1
ATOM 3521 C CA . ALA A 1 448 ? -6.630 -29.181 11.118 1.00 97.88 448 ALA A CA 1
ATOM 3522 C C . ALA A 1 448 ? -7.405 -30.512 11.139 1.00 97.88 448 ALA A C 1
ATOM 3524 O O . ALA A 1 448 ? -6.807 -31.563 10.922 1.00 97.88 448 ALA A O 1
ATOM 3525 N N . GLU A 1 449 ? -8.723 -30.472 11.353 1.00 98.44 449 GLU A N 1
ATOM 3526 C CA . GLU A 1 449 ? -9.610 -31.645 11.346 1.00 98.44 449 GLU A CA 1
ATOM 3527 C C . GLU A 1 449 ? -9.909 -32.149 9.923 1.00 98.44 449 GLU A C 1
ATOM 3529 O O . GLU A 1 449 ? -10.032 -33.355 9.701 1.00 98.44 449 GLU A O 1
ATOM 3534 N N . HIS A 1 450 ? -9.961 -31.247 8.935 1.00 97.88 450 HIS A N 1
ATOM 3535 C CA . HIS A 1 450 ? -10.251 -31.573 7.534 1.00 97.88 450 HIS A CA 1
ATOM 3536 C C . HIS A 1 450 ? -9.142 -31.128 6.560 1.00 97.88 450 HIS A C 1
ATOM 3538 O O . HIS A 1 450 ? -9.419 -30.428 5.583 1.00 97.88 450 HIS A O 1
ATOM 3544 N N . PRO A 1 451 ? -7.881 -31.566 6.731 1.00 96.88 451 PRO A N 1
ATOM 3545 C CA . PRO A 1 451 ? -6.756 -31.051 5.948 1.00 96.88 451 PRO A CA 1
ATOM 3546 C C . PRO A 1 451 ? -6.907 -31.314 4.443 1.00 96.88 451 PRO A C 1
ATOM 3548 O O . PRO A 1 451 ? -6.543 -30.470 3.629 1.00 96.88 451 PRO A O 1
ATOM 3551 N N . SER A 1 452 ? -7.499 -32.450 4.053 1.00 96.31 452 SER A N 1
ATOM 3552 C CA . SER A 1 452 ? -7.740 -32.771 2.637 1.00 96.31 452 SER A CA 1
ATOM 3553 C C . SER A 1 452 ? -8.761 -31.838 1.983 1.00 96.31 452 SER A C 1
ATOM 3555 O O . SER A 1 452 ? -8.604 -31.525 0.806 1.00 96.31 452 SER A O 1
ATOM 3557 N N . LEU A 1 453 ? -9.762 -31.359 2.732 1.00 96.00 453 LEU A N 1
ATOM 3558 C CA . LEU A 1 453 ? -10.764 -30.422 2.220 1.00 96.00 453 LEU A CA 1
ATOM 3559 C C . LEU A 1 453 ? -10.111 -29.086 1.855 1.00 96.00 453 LEU A C 1
ATOM 3561 O O . LEU A 1 453 ? -10.289 -28.598 0.749 1.00 96.00 453 LEU A O 1
ATOM 3565 N N . PHE A 1 454 ? -9.305 -28.522 2.751 1.00 95.75 454 PHE A N 1
ATOM 3566 C CA . PHE A 1 454 ? -8.703 -27.206 2.518 1.00 95.75 454 PHE A CA 1
ATOM 3567 C C . PHE A 1 454 ? -7.465 -27.240 1.619 1.00 95.75 454 PHE A C 1
ATOM 3569 O O . PHE A 1 454 ? -7.143 -26.230 0.999 1.00 95.75 454 PHE A O 1
ATOM 3576 N N . ALA A 1 455 ? -6.756 -28.372 1.551 1.00 92.88 455 ALA A N 1
ATOM 3577 C CA . ALA A 1 455 ? -5.564 -28.506 0.713 1.00 92.88 455 ALA A CA 1
ATOM 3578 C C . ALA A 1 455 ? -5.866 -28.978 -0.718 1.00 92.88 455 ALA A C 1
ATOM 3580 O O . ALA A 1 455 ? -5.065 -28.719 -1.613 1.00 92.88 455 ALA A O 1
ATOM 3581 N N . LYS A 1 456 ? -6.956 -29.732 -0.928 1.00 93.12 456 LYS A N 1
ATOM 3582 C CA . LYS A 1 456 ? -7.259 -30.399 -2.210 1.00 93.12 456 LYS A CA 1
ATOM 3583 C C . LYS A 1 456 ? -8.728 -30.330 -2.630 1.00 93.12 456 LYS A C 1
ATOM 3585 O O . LYS A 1 456 ? -9.057 -30.871 -3.680 1.00 93.12 456 LYS A O 1
ATOM 3590 N N . GLY A 1 457 ? -9.608 -29.765 -1.806 1.00 93.81 457 GLY A N 1
ATOM 3591 C CA . GLY A 1 457 ? -11.021 -29.647 -2.142 1.00 93.81 457 GLY A CA 1
ATOM 3592 C C . GLY A 1 457 ? -11.244 -28.707 -3.320 1.00 93.81 457 GLY A C 1
ATOM 3593 O O . GLY A 1 457 ? -10.481 -27.762 -3.534 1.00 93.81 457 GLY A O 1
ATOM 3594 N N . ASP A 1 458 ? -12.311 -28.969 -4.067 1.00 94.12 458 ASP A N 1
ATOM 3595 C CA . ASP A 1 458 ? -12.743 -28.088 -5.144 1.00 94.12 458 ASP A CA 1
ATOM 3596 C C . ASP A 1 458 ? -13.243 -26.752 -4.576 1.00 94.12 458 ASP A C 1
ATOM 3598 O O . ASP A 1 458 ? -13.869 -26.699 -3.515 1.00 94.12 458 ASP A O 1
ATOM 3602 N N . TYR A 1 459 ? -13.003 -25.665 -5.308 1.00 96.56 459 TYR A N 1
ATOM 3603 C CA . TYR A 1 459 ? -13.550 -24.346 -4.996 1.00 96.56 459 TYR A CA 1
ATOM 3604 C C . TYR A 1 459 ? -14.770 -24.063 -5.880 1.00 96.56 459 TYR A C 1
ATOM 3606 O O . TYR A 1 459 ? -14.638 -23.984 -7.102 1.00 96.56 459 TYR A O 1
ATOM 3614 N N . GLN A 1 460 ? -15.946 -23.910 -5.267 1.00 94.75 460 GLN A N 1
ATOM 3615 C CA . GLN A 1 460 ? -17.213 -23.626 -5.952 1.00 94.75 460 GLN A CA 1
ATOM 3616 C C . GLN A 1 460 ? -17.756 -22.262 -5.474 1.00 94.75 460 GLN A C 1
ATOM 3618 O O . GLN A 1 460 ? -18.048 -22.151 -4.282 1.00 94.75 460 GLN A O 1
ATOM 3623 N N . PRO A 1 461 ? -17.808 -21.236 -6.353 1.00 92.12 461 PRO A N 1
ATOM 3624 C CA . PRO A 1 461 ? -18.299 -19.887 -6.040 1.00 92.12 461 PRO A CA 1
ATOM 3625 C C . PRO A 1 461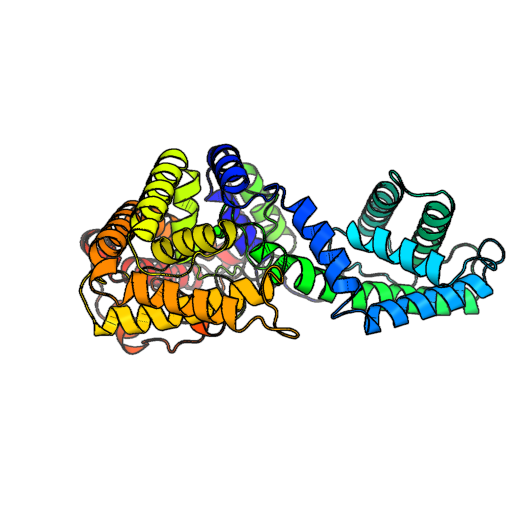 ? -19.726 -19.808 -5.498 1.00 92.12 461 PRO A C 1
ATOM 3627 O O . PRO A 1 461 ? -20.593 -20.559 -6.005 1.00 92.12 461 PRO A O 1
#

pLDDT: mean 96.08, std 3.33, range [76.5, 98.88]